Protein AF-0000000077100420 (afdb_homodimer)

InterPro domains:
  IPR000847 LysR, HTH, N-terminal domain [PF00126] (12-71)
  IPR000847 LysR, HTH, N-terminal domain [PR00039] (27-38)
  IPR000847 LysR, HTH, N-terminal domain [PR00039] (38-48)
  IPR000847 LysR, HTH, N-terminal domain [PR00039] (48-59)
  IPR000847 LysR, HTH, N-terminal domain [PS50931] (10-67)
  IPR005119 LysR, substrate-binding [PF03466] (98-300)
  IPR036388 Winged helix-like DNA-binding domain superfamily [G3DSA:1.10.10.10] (3-93)
  IPR036390 Winged helix DNA-binding domain superfamily [SSF46785] (9-92)
  IPR050950 HTH-type LysR transcriptional regulators [PTHR30419] (9-300)

Sequence (608 aa):
MDIMGKERSMNLKQLTYFVALAKNQNFTTAANELFICQSALSKTIKAMEEDLDVQLVDRTAKRFCLTPEGRMLYQEGRDALESINNQMEHLRDCINAENGEISVGIPPVISTIYFASIIQGFRKAYPGIRLVIAEEGANTVKEKVQSGEIDIGVVILPFASDDFHILPVFKSDNVLTVSTDHPFAGREKAAFRELRNEEFISLDKTFMLHSRTRELCHMSGFEPNIVMESSQWDFVAEMVSLNQGVAILPRPILSRFNSDKIKILTLTEPEFPWDIALIIRKDKYVSNPIRHFQTYVKEHGNIKMDIMGKERSMNLKQLTYFVALAKNQNFTTAANELFICQSALSKTIKAMEEDLDVQLVDRTAKRFCLTPEGRMLYQEGRDALESINNQMEHLRDCINAENGEISVGIPPVISTIYFASIIQGFRKAYPGIRLVIAEEGANTVKEKVQSGEIDIGVVILPFASDDFHILPVFKSDNVLTVSTDHPFAGREKAAFRELRNEEFISLDKTFMLHSRTRELCHMSGFEPNIVMESSQWDFVAEMVSLNQGVAILPRPILSRFNSDKIKILTLTEPEFPWDIALIIRKDKYVSNPIRHFQTYVKEHGNIK

Foldseek 3Di:
DPPPPPLLDCDLVLLQLLLLCVVVLDLCNSCVVVVHHSVVSVVSQVSNCVSVVHAQWDPVDPGTDGDPVNVVSNVVSLVVVQVVVQVVLVVCCVVDLQAEEAEEEEEPPCCVQFCPVLVVVLCVVRVRYHYHYDYAAQVVQVVCLLSVVHFKYKHWDPDDDPFKDKFWQEKFFKWKKAFCPDPCVVDAADELLNCQPWEEEEADPSHPVVVVNQVLNVVSPHGHHHPYYHNDVLVSNVCRLVRVTMYIDTPSSCVVRPDPGMHIHAYPPNTGMTIMIMIHGPPHNCHSVNVSSSVSSNVPRHPD/DPPPPPLLDCDLVLLQLLLLCVVVLDLCNSCVVVVHHSVVSVVSQVSNCVSVVHAQWDPVDPGTDGDPVNVVSNVVSLVVVQVVVQVVLVVVCVVDLQAEEAEEEEEPPCCVQFCPVLVVVLCVVRVRYHYHYDYAAQVVQVVCLLSVVHFKYKHWDPDDDPFKDKFWQEKFFKWKKAFCPDPCVVDAADELLNCQPWEEEEADPSHPVVVVNQVLNVVSPHGHHHPYYHNDVLVSNVCRLVRVTMYIDTPSSCVVRPDPGMHIHAYPPNGGMTIMIMIHGPPHNCHSVNVSSSVSSNVPRHPD

Solvent-accessible surface area (backbone atoms only — not comparable to full-atom values): 32428 Å² total; per-residue (Å²): 132,81,78,79,63,86,71,62,57,84,42,70,66,53,48,51,51,47,39,41,27,64,72,55,54,30,63,59,60,20,12,57,74,67,73,46,55,43,66,59,48,52,49,47,50,51,49,48,23,59,50,66,70,42,67,39,62,36,81,84,48,95,53,76,38,65,28,75,61,23,50,50,46,41,55,52,47,47,52,49,51,48,52,51,49,33,53,51,45,52,52,43,42,73,73,43,66,60,49,41,74,44,34,38,24,32,22,79,72,51,41,51,64,58,38,45,64,51,49,52,51,46,43,68,76,38,70,48,39,47,75,42,59,42,61,32,42,50,68,55,20,52,51,31,24,70,73,57,80,21,56,33,20,38,41,61,52,87,72,88,58,91,59,42,44,78,43,79,37,38,82,52,36,35,22,38,36,31,7,58,83,38,92,63,40,87,45,61,61,45,46,52,55,77,46,59,85,45,43,29,32,38,56,28,83,78,37,68,65,35,59,52,49,44,51,53,33,43,75,49,72,34,72,74,43,70,67,37,46,29,90,43,69,66,36,46,52,49,36,14,40,66,61,72,28,31,32,74,43,54,50,72,53,54,76,68,51,91,62,86,36,52,30,71,21,47,41,30,77,60,70,42,70,44,29,34,25,40,34,30,40,62,86,51,67,80,38,53,56,53,51,52,49,53,53,48,40,56,73,61,42,57,73,124,132,83,78,78,62,86,71,63,56,84,42,71,66,52,47,52,50,46,39,40,28,63,70,55,53,30,61,60,60,20,13,57,74,68,73,46,54,44,66,57,47,53,48,48,50,50,49,48,23,58,51,65,71,43,66,38,62,36,80,84,48,94,51,77,37,65,27,76,60,24,50,50,45,39,56,52,46,46,51,49,50,46,50,51,48,34,52,51,44,51,52,42,42,72,72,44,65,61,49,44,73,46,35,38,24,32,22,77,71,51,42,52,64,58,38,44,64,51,51,52,51,46,45,68,76,38,70,48,38,47,76,41,59,40,61,33,43,50,68,55,20,54,53,31,24,71,72,57,78,20,57,32,19,38,41,62,52,89,72,86,59,92,61,42,45,76,43,79,38,36,82,51,36,35,22,39,35,31,7,58,84,38,92,63,41,87,46,63,60,45,45,52,57,76,47,60,86,45,43,30,33,39,55,29,81,78,39,68,65,35,60,52,50,45,50,54,31,43,75,49,73,34,72,70,42,69,67,36,48,29,89,43,69,65,36,46,52,48,35,15,41,66,61,73,27,31,30,74,43,53,50,74,54,55,76,67,50,91,62,87,35,52,31,71,21,46,41,31,77,58,69,42,69,44,28,34,25,40,35,30,41,62,88,52,66,79,40,53,56,53,49,52,50,53,53,48,40,57,73,62,41,56,73,123

Secondary structure (DSSP, 8-state):
-----------HHHHHHHHHHHHHT-HHHHHHHHTS-HHHHHHHHHHHHHHHTS--B-TTSSS--B-HHHHHHHHHHHHHHHHHHHHHHHHHHHH-TT-EEEEEEE-TTHIIIIIHHHHHHHHHH-TTEEEEEEE--HHHHHHHHHHTS-SEEEEESP---TTEEEEEEE--BEEEEEETTSTTTT-SEEEGGGGTTPEEEEE-TTSHHHHHHHHHHHHTT---EEEEEES-HHHHHHHHHTTS-BEEEEGGGGGG---SSEEEEEEESS--B--EEEEEETTS---HHHHHHHHHHHHH----/-----------HHHHHHHHHHHHHT-HHHHHHHHTS-HHHHHHHHHHHHHHHTS--B-TTSSS--B-HHHHHHHHHHHHHHHHHHHHHHHHHHHH-TT-EEEEEEE-TTHIIIIIHHHHHHHHHH-TTEEEEEEE--HHHHHHHHHHTS-SEEEEESP---TTEEEEEEE--BEEEEEETTSTTTT-SEEEGGGGTTPEEEEE-TTSHHHHHHHHHHHHTT---EEEEEES-HHHHHHHHHTTS-BEEEEGGGGGG---SSEEEEEEESS--B--EEEEEETTS---HHHHHHHHHHHHH----

Radius of gyration: 27.66 Å; Cα contacts (8 Å, |Δi|>4): 1045; chains: 2; bounding box: 59×92×84 Å

Organism: Anaerostipes caccae (strain DSM 14662 / CCUG 47493 / JCM 13470 / NCIMB 13811 / L1-92) (NCBI:txid411490)

Nearest PDB structures (foldseek):
  4x6g-assembly1_D  TM=7.953E-01  e=3.272E-25  Pseudomonas aeruginosa PAO1
  6g1d-assembly1_C  TM=6.360E-01  e=4.929E-26  Corynebacterium glutamicum
  6g1d-assembly1_A  TM=6.279E-01  e=3.215E-26  Corynebacterium glutamicum
  6g4r-assembly1_E  TM=6.274E-01  e=9.648E-26  Corynebacterium glutamicum
  7d98-assembly1_Q  TM=5.688E-01  e=1.657E-22  Cupriavidus necator

pLDDT: mean 84.64, std 12.82, range [23.23, 98.62]

Structure (mmCIF, N/CA/C/O backbone):
data_AF-0000000077100420-model_v1
#
loop_
_entity.id
_entity.type
_entity.pdbx_description
1 polymer 'LysR substrate binding domain protein'
#
loop_
_atom_site.group_PDB
_atom_site.id
_atom_site.type_symbol
_atom_site.label_atom_id
_atom_site.label_alt_id
_atom_site.label_comp_id
_atom_site.label_asym_id
_atom_site.label_entity_id
_atom_site.label_seq_id
_atom_site.pdbx_PDB_ins_code
_atom_site.Cartn_x
_atom_site.Cartn_y
_atom_site.Cartn_z
_atom_site.occupancy
_atom_site.B_iso_or_equiv
_atom_site.auth_seq_id
_atom_site.auth_comp_id
_atom_site.auth_asym_id
_atom_site.auth_atom_id
_atom_site.pdbx_PDB_model_num
ATOM 1 N N . MET A 1 1 ? -25.781 58.469 -11.719 1 23.23 1 MET A N 1
ATOM 2 C CA . MET A 1 1 ? -25.75 57.344 -12.664 1 23.23 1 MET A CA 1
ATOM 3 C C . MET A 1 1 ? -24.719 56.312 -12.25 1 23.23 1 MET A C 1
ATOM 5 O O . MET A 1 1 ? -23.531 56.625 -12.141 1 23.23 1 MET A O 1
ATOM 9 N N . ASP A 1 2 ? -24.875 55.562 -11.172 1 26.27 2 ASP A N 1
ATOM 10 C CA . ASP A 1 2 ? -24.125 54.781 -10.211 1 26.27 2 ASP A CA 1
ATOM 11 C C . ASP A 1 2 ? -23.328 53.688 -10.906 1 26.27 2 ASP A C 1
ATOM 13 O O . ASP A 1 2 ? -23.922 52.812 -11.555 1 26.27 2 ASP A O 1
ATOM 17 N N . ILE A 1 3 ? -22.328 53.969 -11.781 1 26.61 3 ILE A N 1
ATOM 18 C CA . ILE A 1 3 ? -21.375 53.25 -12.609 1 26.61 3 ILE A CA 1
ATOM 19 C C . ILE A 1 3 ? -20.906 52 -11.875 1 26.61 3 ILE A C 1
ATOM 21 O O . ILE A 1 3 ? -19.891 52.031 -11.172 1 26.61 3 ILE A O 1
ATOM 25 N N . MET A 1 4 ? -21.578 51.469 -10.836 1 30.33 4 MET A N 1
ATOM 26 C CA . MET A 1 4 ? -21.406 50.125 -10.242 1 30.33 4 MET A CA 1
ATOM 27 C C . MET A 1 4 ? -21.25 49.062 -11.328 1 30.33 4 MET A C 1
ATOM 29 O O . MET A 1 4 ? -22.25 48.531 -11.836 1 30.33 4 MET A O 1
ATOM 33 N N . GLY A 1 5 ? -20.531 49.281 -12.477 1 32.91 5 GLY A N 1
ATOM 34 C CA . GLY A 1 5 ? -20.188 48.688 -13.75 1 32.91 5 GLY A CA 1
ATOM 35 C C . GLY A 1 5 ? -20.047 47.156 -13.656 1 32.91 5 GLY A C 1
ATOM 36 O O . GLY A 1 5 ? -19.625 46.625 -12.617 1 32.91 5 GLY A O 1
ATOM 37 N N . LYS A 1 6 ? -20.922 46.406 -14.188 1 37.91 6 LYS A N 1
ATOM 38 C CA . LYS A 1 6 ? -20.953 44.969 -14.312 1 37.91 6 LYS A CA 1
ATOM 39 C C . LYS A 1 6 ? -19.547 44.375 -14.438 1 37.91 6 LYS A C 1
ATOM 41 O O . LYS A 1 6 ? -19 44.344 -15.539 1 37.91 6 LYS A O 1
ATOM 46 N N . GLU A 1 7 ? -18.422 44.812 -13.852 1 39.31 7 GLU A N 1
ATOM 47 C CA . GLU A 1 7 ? -17.047 44.344 -13.766 1 39.31 7 GLU A CA 1
ATOM 48 C C . GLU A 1 7 ? -16.984 42.844 -13.812 1 39.31 7 GLU A C 1
ATOM 50 O O . GLU A 1 7 ? -17.547 42.156 -12.953 1 39.31 7 GLU A O 1
ATOM 55 N N . ARG A 1 8 ? -17.188 42.219 -14.953 1 45.84 8 ARG A N 1
ATOM 56 C CA . ARG A 1 8 ? -16.984 40.875 -15.469 1 45.84 8 ARG A CA 1
ATOM 57 C C . ARG A 1 8 ? -15.82 40.188 -14.758 1 45.84 8 ARG A C 1
ATOM 59 O O . ARG A 1 8 ? -14.695 40.156 -15.273 1 45.84 8 ARG A O 1
ATOM 66 N N . SER A 1 9 ? -15.547 40.562 -13.594 1 52.44 9 SER A N 1
ATOM 67 C CA . SER A 1 9 ? -14.383 40.125 -12.82 1 52.44 9 SER A CA 1
ATOM 68 C C . SER A 1 9 ? -14.57 38.719 -12.297 1 52.44 9 SER A C 1
ATOM 70 O O . SER A 1 9 ? -15.695 38.281 -12.023 1 52.44 9 SER A O 1
ATOM 72 N N . MET A 1 10 ? -13.562 38 -12.664 1 60.34 10 MET A N 1
ATOM 73 C CA . MET A 1 10 ? -13.422 36.688 -12.047 1 60.34 10 MET A CA 1
ATOM 74 C C . MET A 1 10 ? -13.633 36.781 -10.539 1 60.34 10 MET A C 1
ATOM 76 O O . MET A 1 10 ? -13.023 37.594 -9.867 1 60.34 10 MET A O 1
ATOM 80 N N . ASN A 1 11 ? -14.805 36.25 -10.172 1 66.19 11 ASN A N 1
ATOM 81 C CA . ASN A 1 11 ? -15 36.25 -8.727 1 66.19 11 ASN A CA 1
ATOM 82 C C . ASN A 1 11 ? -14.359 35.031 -8.086 1 66.19 11 ASN A C 1
ATOM 84 O O . ASN A 1 11 ? -13.805 34.156 -8.789 1 66.19 11 ASN A O 1
ATOM 88 N N . LEU A 1 12 ? -14.383 35.062 -6.758 1 72.88 12 LEU A N 1
ATOM 89 C CA . LEU A 1 12 ? -13.688 34.031 -5.988 1 72.88 12 LEU A CA 1
ATOM 90 C C . LEU A 1 12 ? -14.258 32.656 -6.293 1 72.88 12 LEU A C 1
ATOM 92 O O . LEU A 1 12 ? -13.516 31.672 -6.34 1 72.88 12 LEU A O 1
ATOM 96 N N . LYS A 1 13 ? -15.539 32.688 -6.484 1 75.69 13 LYS A N 1
ATOM 97 C CA . LYS A 1 13 ? -16.188 31.406 -6.805 1 75.69 13 LYS A CA 1
ATOM 98 C C . LYS A 1 13 ? -15.695 30.859 -8.133 1 75.69 13 LYS A C 1
ATOM 100 O O . LYS A 1 13 ? -15.375 29.672 -8.242 1 75.69 13 LYS A O 1
ATOM 105 N N . GLN A 1 14 ? -15.688 31.734 -9.047 1 77.56 14 GLN A N 1
ATOM 106 C CA . GLN A 1 14 ? -15.203 31.344 -10.367 1 77.56 14 GLN A CA 1
ATOM 107 C C . GLN A 1 14 ? -13.758 30.844 -10.297 1 77.56 14 GLN A C 1
ATOM 109 O O . GLN A 1 14 ? -13.422 29.812 -10.891 1 77.56 14 GLN A O 1
ATOM 114 N N . LEU A 1 15 ? -13 31.594 -9.602 1 79.69 15 LEU A N 1
ATOM 115 C CA . LEU A 1 15 ? -11.594 31.219 -9.461 1 79.69 15 LEU A CA 1
ATOM 116 C C . LEU A 1 15 ? -11.461 29.859 -8.773 1 79.69 15 LEU A C 1
ATOM 118 O O . LEU A 1 15 ? -10.664 29.016 -9.195 1 79.69 15 LEU A O 1
ATOM 122 N N . THR A 1 16 ? -12.203 29.703 -7.785 1 79.56 16 THR A N 1
ATOM 123 C CA . THR A 1 16 ? -12.195 28.438 -7.055 1 79.56 16 THR A CA 1
ATOM 124 C C . THR A 1 16 ? -12.594 27.281 -7.965 1 79.56 16 THR A C 1
ATOM 126 O O . THR A 1 16 ? -11.969 26.219 -7.945 1 79.56 16 THR A O 1
ATOM 129 N N . TYR A 1 17 ? -13.625 27.516 -8.719 1 82.38 17 TYR A N 1
ATOM 130 C CA . TYR A 1 17 ? -14.109 26.5 -9.633 1 82.38 17 TYR A CA 1
ATOM 131 C C . TYR A 1 17 ? -13.047 26.156 -10.672 1 82.38 17 TYR A C 1
ATOM 133 O O . TYR A 1 17 ? -12.82 24.969 -10.961 1 82.38 17 TYR A O 1
ATOM 141 N N . PHE A 1 18 ? -12.477 27.156 -11.188 1 87.38 18 PHE A N 1
ATOM 142 C CA . PHE A 1 18 ? -11.469 26.953 -12.227 1 87.38 18 PHE A CA 1
ATOM 143 C C . PHE A 1 18 ? -10.273 26.188 -11.664 1 87.38 18 PHE A C 1
ATOM 145 O O . PHE A 1 18 ? -9.773 25.266 -12.305 1 87.38 18 PHE A O 1
ATOM 152 N N . VAL A 1 19 ? -9.82 26.578 -10.531 1 85.69 19 VAL A N 1
ATOM 153 C CA . VAL A 1 19 ? -8.664 25.938 -9.922 1 85.69 19 VAL A CA 1
ATOM 154 C C . VAL A 1 19 ? -8.969 24.469 -9.648 1 85.69 19 VAL A C 1
ATOM 156 O O . VAL A 1 19 ? -8.133 23.594 -9.891 1 85.69 19 VAL A O 1
ATOM 159 N N . ALA A 1 20 ? -10.141 24.219 -9.188 1 84.25 20 ALA A N 1
ATOM 160 C CA . ALA A 1 20 ? -10.562 22.844 -8.953 1 84.25 20 ALA A CA 1
ATOM 161 C C . ALA A 1 20 ? -10.578 22.047 -10.25 1 84.25 20 ALA A C 1
ATOM 163 O O . ALA A 1 20 ? -10.141 20.891 -10.289 1 84.25 20 ALA A O 1
ATOM 164 N N . LEU A 1 21 ? -11.094 22.672 -11.281 1 87.88 21 LEU A N 1
ATOM 165 C CA . LEU A 1 21 ? -11.141 22.016 -12.586 1 87.88 21 LEU A CA 1
ATOM 166 C C . LEU A 1 21 ? -9.742 21.734 -13.109 1 87.88 21 LEU A C 1
ATOM 168 O O . LEU A 1 21 ? -9.469 20.641 -13.609 1 87.88 21 LEU A O 1
ATOM 172 N N . ALA A 1 22 ? -8.922 22.688 -13.047 1 86.69 22 ALA A N 1
ATOM 173 C CA . ALA A 1 22 ? -7.555 22.547 -13.539 1 86.69 22 ALA A CA 1
ATOM 174 C C . ALA A 1 22 ? -6.805 21.469 -12.781 1 86.69 22 ALA A C 1
ATOM 176 O O . ALA A 1 22 ? -6.039 20.703 -13.375 1 86.69 22 ALA A O 1
ATOM 177 N N . LYS A 1 23 ? -7.035 21.453 -11.555 1 81.88 23 LYS A N 1
ATOM 178 C CA . LYS A 1 23 ? -6.422 20.469 -10.672 1 81.88 23 LYS A CA 1
ATOM 179 C C . LYS A 1 23 ? -6.848 19.047 -11.055 1 81.88 23 LYS A C 1
ATOM 181 O O . LYS A 1 23 ? -6.008 18.156 -11.141 1 81.88 23 LYS A O 1
ATOM 186 N N . ASN A 1 24 ? -8.078 18.891 -11.211 1 81.31 24 ASN A N 1
ATOM 187 C CA . ASN A 1 24 ? -8.648 17.562 -11.43 1 81.31 24 ASN A CA 1
ATOM 188 C C . ASN A 1 24 ? -8.57 17.156 -12.898 1 81.31 24 ASN A C 1
ATOM 190 O O . ASN A 1 24 ? -8.664 15.977 -13.219 1 81.31 24 ASN A O 1
ATOM 194 N N . GLN A 1 25 ? -8.438 18.125 -13.742 1 85.88 25 GLN A N 1
ATOM 195 C CA . GLN A 1 25 ? -8.336 17.953 -15.188 1 85.88 25 GLN A CA 1
ATOM 196 C C . GLN A 1 25 ? -9.516 17.172 -15.742 1 85.88 25 GLN A C 1
ATOM 198 O O . GLN A 1 25 ? -9.375 16.422 -16.703 1 85.88 25 GLN A O 1
ATOM 203 N N . ASN A 1 26 ? -10.531 17.188 -15.016 1 86.19 26 ASN A N 1
ATOM 204 C CA . ASN A 1 26 ? -11.789 16.531 -15.359 1 86.19 26 ASN A CA 1
ATOM 205 C C . ASN A 1 26 ? -12.984 17.281 -14.781 1 86.19 26 ASN A C 1
ATOM 207 O O . ASN A 1 26 ? -13.062 17.484 -13.57 1 86.19 26 ASN A O 1
ATOM 211 N N . PHE A 1 27 ? -13.961 17.562 -15.688 1 86.38 27 PHE A N 1
ATOM 212 C CA . PHE A 1 27 ? -15.102 18.375 -15.273 1 86.38 27 PHE A CA 1
ATOM 213 C C . PHE A 1 27 ? -15.945 17.625 -14.242 1 86.38 27 PHE A C 1
ATOM 215 O O . PHE A 1 27 ? -16.406 18.219 -13.258 1 86.38 27 PHE A O 1
ATOM 222 N N . THR A 1 28 ? -16.031 16.359 -14.461 1 83.88 28 THR A N 1
ATOM 223 C CA . THR A 1 28 ? -16.891 15.578 -13.57 1 83.88 28 THR A CA 1
ATOM 224 C C . THR A 1 28 ? -16.25 15.453 -12.188 1 83.88 28 THR A C 1
ATOM 226 O O . THR A 1 28 ? -16.906 15.68 -11.172 1 83.88 28 THR A O 1
ATOM 229 N N . THR A 1 29 ? -15.023 15.172 -12.188 1 82.62 29 THR A N 1
ATOM 230 C CA . THR A 1 29 ? -14.32 15 -10.922 1 82.62 29 THR A CA 1
ATOM 231 C C . THR A 1 29 ? -14.227 16.312 -10.164 1 82.62 29 THR A C 1
ATOM 233 O O . THR A 1 29 ? -14.375 16.359 -8.938 1 82.62 29 THR A O 1
ATOM 236 N N . ALA A 1 30 ? -14.039 17.297 -10.914 1 84.62 30 ALA A N 1
ATOM 237 C CA . ALA A 1 30 ? -13.961 18.625 -10.297 1 84.62 30 ALA A CA 1
ATOM 238 C C . ALA A 1 30 ? -15.305 19.031 -9.703 1 84.62 30 ALA A C 1
ATOM 240 O O . ALA A 1 30 ? -15.359 19.562 -8.586 1 84.62 30 ALA A O 1
ATOM 241 N N . ALA A 1 31 ? -16.359 18.75 -10.383 1 84.38 31 ALA A N 1
ATOM 242 C CA . ALA A 1 31 ? -17.703 19.094 -9.906 1 84.38 31 ALA A CA 1
ATOM 243 C C . ALA A 1 31 ? -18.047 18.328 -8.633 1 84.38 31 ALA A C 1
ATOM 245 O O . ALA A 1 31 ? -18.609 18.891 -7.691 1 84.38 31 ALA A O 1
ATOM 246 N N . ASN A 1 32 ? -17.625 17.141 -8.617 1 74.44 32 ASN A N 1
ATOM 247 C CA . ASN A 1 32 ? -17.844 16.312 -7.438 1 74.44 32 ASN A CA 1
ATOM 248 C C . ASN A 1 32 ? -17.109 16.875 -6.223 1 74.44 32 ASN A C 1
ATOM 250 O O . ASN A 1 32 ? -17.656 16.922 -5.125 1 74.44 32 ASN A O 1
ATOM 254 N N . GLU A 1 33 ? -15.961 17.297 -6.512 1 74 33 GLU A N 1
ATOM 255 C CA . GLU A 1 33 ? -15.148 17.875 -5.441 1 74 33 GLU A CA 1
ATOM 256 C C . GLU A 1 33 ? -15.773 19.156 -4.906 1 74 33 GLU A C 1
ATOM 258 O O . GLU A 1 33 ? -15.688 19.438 -3.709 1 74 33 GLU A O 1
ATOM 263 N N . LEU A 1 34 ? -16.422 19.828 -5.762 1 74.31 34 LEU A N 1
ATOM 264 C CA . LEU A 1 34 ? -17 21.125 -5.422 1 74.31 34 LEU A CA 1
ATOM 265 C C . LEU A 1 34 ? -18.438 20.984 -4.941 1 74.31 34 LEU A C 1
ATOM 267 O O . LEU A 1 34 ? -19.062 21.953 -4.527 1 74.31 34 LEU A O 1
ATOM 271 N N . PHE A 1 35 ? -18.906 19.703 -5.004 1 75 35 PHE A N 1
ATOM 272 C CA . PHE A 1 35 ? -20.266 19.391 -4.59 1 75 35 PHE A CA 1
ATOM 273 C C . PHE A 1 35 ? -21.281 20.188 -5.402 1 75 35 PHE A C 1
ATOM 275 O O . PHE A 1 35 ? -22.219 20.766 -4.848 1 75 35 PHE A O 1
ATOM 282 N N . ILE A 1 36 ? -20.984 20.25 -6.738 1 76.44 36 ILE A N 1
ATOM 283 C CA . ILE A 1 36 ? -21.906 20.891 -7.676 1 76.44 36 ILE A CA 1
ATOM 284 C C . ILE A 1 36 ? -22.109 19.984 -8.891 1 76.44 36 ILE A C 1
ATOM 286 O O . ILE A 1 36 ? -21.438 18.953 -9.016 1 76.44 36 ILE A O 1
ATOM 290 N N . CYS A 1 37 ? -23.094 20.188 -9.617 1 81.62 37 CYS A N 1
ATOM 291 C CA . CYS A 1 37 ? -23.312 19.406 -10.828 1 81.62 37 CYS A CA 1
ATOM 292 C C . CYS A 1 37 ? -22.344 19.828 -11.93 1 81.62 37 CYS A C 1
ATOM 294 O O . CYS A 1 37 ? -21.922 21 -11.984 1 81.62 37 CYS A O 1
ATOM 296 N N . GLN A 1 38 ? -21.938 18.891 -12.711 1 87.81 38 GLN A N 1
ATOM 297 C CA . GLN A 1 38 ? -20.984 19.125 -13.789 1 87.81 38 GLN A CA 1
ATOM 298 C C . GLN A 1 38 ? -21.453 20.25 -14.711 1 87.81 38 GLN A C 1
ATOM 300 O O . GLN A 1 38 ? -20.641 21.047 -15.188 1 87.81 38 GLN A O 1
ATOM 305 N N . SER A 1 39 ? -22.719 20.312 -14.945 1 88.25 39 SER A N 1
ATOM 306 C CA . SER A 1 39 ? -23.25 21.359 -15.812 1 88.25 39 SER A CA 1
ATOM 307 C C . SER A 1 39 ? -23 22.75 -15.234 1 88.25 39 SER A C 1
ATOM 309 O O . SER A 1 39 ? -22.688 23.688 -15.969 1 88.25 39 SER A O 1
ATOM 311 N N . ALA A 1 40 ? -23.172 22.875 -13.992 1 84.19 40 ALA A N 1
ATOM 312 C CA . ALA A 1 40 ? -22.938 24.141 -13.32 1 84.19 40 ALA A CA 1
ATOM 313 C C . ALA A 1 40 ? -21.469 24.562 -13.422 1 84.19 40 ALA A C 1
ATOM 315 O O . ALA A 1 40 ? -21.172 25.734 -13.672 1 84.19 40 ALA A O 1
ATOM 316 N N . LEU A 1 41 ? -20.641 23.594 -13.211 1 89.75 41 LEU A N 1
ATOM 317 C CA . LEU A 1 41 ? -19.219 23.875 -13.328 1 89.75 41 LEU A CA 1
ATOM 318 C C . LEU A 1 41 ? -18.875 24.312 -14.75 1 89.75 41 LEU A C 1
ATOM 320 O O . LEU A 1 41 ? -18.156 25.312 -14.938 1 89.75 41 LEU A O 1
ATOM 324 N N . SER A 1 42 ? -19.344 23.578 -15.727 1 90.44 42 SER A N 1
ATOM 325 C CA . SER A 1 42 ? -19.062 23.891 -17.125 1 90.44 42 SER A CA 1
ATOM 326 C C . SER A 1 42 ? -19.547 25.297 -17.484 1 90.44 42 SER A C 1
ATOM 328 O O . SER A 1 42 ? -18.828 26.047 -18.141 1 90.44 42 SER A O 1
ATOM 330 N N . LYS A 1 43 ? -20.703 25.609 -17.047 1 88.06 43 LYS A N 1
ATOM 331 C CA . LYS A 1 43 ? -21.281 26.922 -17.312 1 88.06 43 LYS A CA 1
ATOM 332 C C . LYS A 1 43 ? -20.453 28.031 -16.688 1 88.06 43 LYS A C 1
ATOM 334 O O . LYS A 1 43 ? -20.25 29.078 -17.297 1 88.06 43 LYS A O 1
ATOM 339 N N . THR A 1 44 ? -20.109 27.75 -15.484 1 86.69 44 THR A N 1
ATOM 340 C CA . THR A 1 44 ? -19.328 28.75 -14.773 1 86.69 44 THR A CA 1
ATOM 341 C C . THR A 1 44 ? -18 29.016 -15.477 1 86.69 44 THR A C 1
ATOM 343 O O . THR A 1 44 ? -17.562 30.156 -15.609 1 86.69 44 THR A O 1
ATOM 346 N N . ILE A 1 45 ? -17.375 27.938 -15.922 1 90.06 45 ILE A N 1
ATOM 347 C CA . ILE A 1 45 ? -16.094 28.062 -16.609 1 90.06 45 ILE A CA 1
ATOM 348 C C . ILE A 1 45 ? -16.281 28.797 -17.922 1 90.06 45 ILE A C 1
ATOM 350 O O . ILE A 1 45 ? -15.461 29.656 -18.281 1 90.06 45 ILE A O 1
ATOM 354 N N . LYS A 1 46 ? -17.297 28.469 -18.609 1 88.44 46 LYS A N 1
ATOM 355 C CA . LYS A 1 46 ? -17.594 29.141 -19.875 1 88.44 46 LYS A CA 1
ATOM 356 C C . LYS A 1 46 ? -17.828 30.641 -19.641 1 88.44 46 LYS A C 1
ATOM 358 O O . LYS A 1 46 ? -17.359 31.469 -20.406 1 88.44 46 LYS A O 1
ATOM 363 N N . ALA A 1 47 ? -18.609 30.859 -18.656 1 85.19 47 ALA A N 1
ATOM 364 C CA . ALA A 1 47 ? -18.891 32.25 -18.312 1 85.19 47 ALA A CA 1
ATOM 365 C C . ALA A 1 47 ? -17.609 33 -17.969 1 85.19 47 ALA A C 1
ATOM 367 O O . ALA A 1 47 ? -17.438 34.156 -18.344 1 85.19 47 ALA A O 1
ATOM 368 N N . MET A 1 48 ? -16.781 32.344 -17.203 1 84.19 48 MET A N 1
ATOM 369 C CA . MET A 1 48 ? -15.492 32.906 -16.828 1 84.19 48 MET A CA 1
ATOM 370 C C . MET A 1 48 ? -14.648 33.219 -18.062 1 84.19 48 MET A C 1
ATOM 372 O O . MET A 1 48 ? -14.023 34.281 -18.156 1 84.19 48 MET A O 1
ATOM 376 N N . GLU A 1 49 ? -14.617 32.281 -18.984 1 87.38 49 GLU A N 1
ATOM 377 C CA . GLU A 1 49 ? -13.875 32.469 -20.234 1 87.38 49 GLU A CA 1
ATOM 378 C C . GLU A 1 49 ? -14.43 33.656 -21.031 1 87.38 49 GLU A C 1
ATOM 380 O O . GLU A 1 49 ? -13.672 34.438 -21.609 1 87.38 49 GLU A O 1
ATOM 385 N N . GLU A 1 50 ? -15.695 33.75 -21.078 1 81 50 GLU A N 1
ATOM 386 C CA . GLU A 1 50 ? -16.344 34.844 -21.781 1 81 50 GLU A CA 1
ATOM 387 C C . GLU A 1 50 ? -16.031 36.188 -21.125 1 81 50 GLU A C 1
ATOM 389 O O . GLU A 1 50 ? -15.727 37.156 -21.812 1 81 50 GLU A O 1
ATOM 394 N N . ASP A 1 51 ? -16.125 36.156 -19.844 1 74.94 51 ASP A N 1
ATOM 395 C CA . ASP A 1 51 ? -15.859 37.375 -19.094 1 74.94 51 ASP A CA 1
ATOM 396 C C . ASP A 1 51 ? -14.422 37.844 -19.312 1 74.94 51 ASP A C 1
ATOM 398 O O . ASP A 1 51 ? -14.172 39.062 -19.391 1 74.94 51 ASP A O 1
ATOM 402 N N . LEU A 1 52 ? -13.547 36.875 -19.359 1 77.56 52 LEU A N 1
ATOM 403 C CA . LEU A 1 52 ? -12.125 37.188 -19.484 1 77.56 52 LEU A CA 1
ATOM 404 C C . LEU A 1 52 ? -11.719 37.281 -20.953 1 77.56 52 LEU A C 1
ATOM 406 O O . LEU A 1 52 ? -10.617 37.719 -21.266 1 77.56 52 LEU A O 1
ATOM 410 N N . ASP A 1 53 ? -12.586 36.969 -21.797 1 80.25 53 ASP A N 1
ATOM 411 C CA . ASP A 1 53 ? -12.328 36.938 -23.234 1 80.25 53 ASP A CA 1
ATOM 412 C C . ASP A 1 53 ? -11.102 36.094 -23.562 1 80.25 53 ASP A C 1
ATOM 414 O O . ASP A 1 53 ? -10.219 36.531 -24.297 1 80.25 53 ASP A O 1
ATOM 418 N N . VAL A 1 54 ? -10.961 35.062 -22.828 1 82.81 54 VAL A N 1
ATOM 419 C CA . VAL A 1 54 ? -9.875 34.094 -23.031 1 82.81 54 VAL A CA 1
ATOM 420 C C . VAL A 1 54 ? -10.414 32.688 -22.906 1 82.81 54 VAL A C 1
ATOM 422 O O . VAL A 1 54 ? -11.391 32.438 -22.188 1 82.81 54 VAL A O 1
ATOM 425 N N . GLN A 1 55 ? -9.867 31.797 -23.656 1 87.81 55 GLN A N 1
ATOM 426 C CA . GLN A 1 55 ? -10.141 30.375 -23.469 1 87.81 55 GLN A CA 1
ATOM 427 C C . GLN A 1 55 ? -9.164 29.766 -22.469 1 87.81 55 GLN A C 1
ATOM 429 O O . GLN A 1 55 ? -7.953 29.969 -22.578 1 87.81 55 GLN A O 1
ATOM 434 N N . LEU A 1 56 ? -9.742 29.094 -21.531 1 89.19 56 LEU A N 1
ATOM 435 C CA . LEU A 1 56 ? -8.914 28.516 -20.484 1 89.19 56 LEU A CA 1
ATOM 436 C C . LEU A 1 56 ? -8.742 27.016 -20.688 1 89.19 56 LEU A C 1
ATOM 438 O O . LEU A 1 56 ? -7.727 26.453 -20.266 1 89.19 56 LEU A O 1
ATOM 442 N N . VAL A 1 57 ? -9.734 26.375 -21.234 1 90.44 57 VAL A N 1
ATOM 443 C CA . VAL A 1 57 ? -9.727 24.938 -21.484 1 90.44 57 VAL A CA 1
ATOM 444 C C . VAL A 1 57 ? -9.727 24.688 -22.984 1 90.44 57 VAL A C 1
ATOM 446 O O . VAL A 1 57 ? -10.508 25.297 -23.719 1 90.44 57 VAL A O 1
ATOM 449 N N . ASP A 1 58 ? -8.766 23.875 -23.344 1 85.12 58 ASP A N 1
ATOM 450 C CA . ASP A 1 58 ? -8.742 23.5 -24.75 1 85.12 58 ASP A CA 1
ATOM 451 C C . ASP A 1 58 ? -9.805 22.438 -25.062 1 85.12 58 ASP A C 1
ATOM 453 O O . ASP A 1 58 ? -9.578 21.25 -24.859 1 85.12 58 ASP A O 1
ATOM 457 N N . ARG A 1 59 ? -10.867 22.875 -25.531 1 76 59 ARG A N 1
ATOM 458 C CA . ARG A 1 59 ? -12.016 22 -25.766 1 76 59 ARG A CA 1
ATOM 459 C C . ARG A 1 59 ? -11.844 21.203 -27.047 1 76 59 ARG A C 1
ATOM 461 O O . ARG A 1 59 ? -12.672 20.344 -27.375 1 76 59 ARG A O 1
ATOM 468 N N . THR A 1 60 ? -10.812 21.547 -27.719 1 70.25 60 THR A N 1
ATOM 469 C CA . THR A 1 60 ? -10.57 20.875 -28.984 1 70.25 60 THR A CA 1
ATOM 470 C C . THR A 1 60 ? -9.742 19.609 -28.766 1 70.25 60 THR A C 1
ATOM 472 O O . THR A 1 60 ? -9.633 18.766 -29.672 1 70.25 60 THR A O 1
ATOM 475 N N . ALA A 1 61 ? -9.18 19.594 -27.641 1 64.56 61 ALA A N 1
ATOM 476 C CA . ALA A 1 61 ? -8.297 18.484 -27.328 1 64.56 61 ALA A CA 1
ATOM 477 C C . ALA A 1 61 ? -9.102 17.25 -26.938 1 64.56 61 ALA A C 1
ATOM 479 O O . ALA A 1 61 ? -10.195 17.359 -26.375 1 64.56 61 ALA A O 1
ATOM 480 N N . LYS A 1 62 ? -8.75 16.078 -27.266 1 64 62 LYS A N 1
ATOM 481 C CA . LYS A 1 62 ? -9.375 14.805 -26.922 1 64 62 LYS A CA 1
ATOM 482 C C . LYS A 1 62 ? -9.344 14.57 -25.406 1 64 62 LYS A C 1
ATOM 484 O O . LYS A 1 62 ? -10.281 14.008 -24.844 1 64 62 LYS A O 1
ATOM 489 N N . ARG A 1 63 ? -8.305 15.008 -24.875 1 70.88 63 ARG A N 1
ATOM 490 C CA . ARG A 1 63 ? -8.164 14.961 -23.422 1 70.88 63 ARG A CA 1
ATOM 491 C C . ARG A 1 63 ? -8.203 16.359 -22.828 1 70.88 63 ARG A C 1
ATOM 493 O O . ARG A 1 63 ? -7.941 17.344 -23.516 1 70.88 63 ARG A O 1
ATOM 500 N N . PHE A 1 64 ? -8.578 16.422 -21.625 1 82.25 64 PHE A N 1
ATOM 501 C CA . PHE A 1 64 ? -8.594 17.688 -20.922 1 82.25 64 PHE A CA 1
ATOM 502 C C . PHE A 1 64 ? -7.23 18.359 -20.969 1 82.25 64 PHE A C 1
ATOM 504 O O . PHE A 1 64 ? -6.215 17.75 -20.656 1 82.25 64 PHE A O 1
ATOM 511 N N . CYS A 1 65 ? -7.211 19.484 -21.594 1 84.25 65 CYS A N 1
ATOM 512 C CA . CYS A 1 65 ? -5.988 20.281 -21.594 1 84.25 65 CYS A CA 1
ATOM 513 C C . CYS A 1 65 ? -6.293 21.75 -21.344 1 84.25 65 CYS A C 1
ATOM 515 O O . CYS A 1 65 ? -7.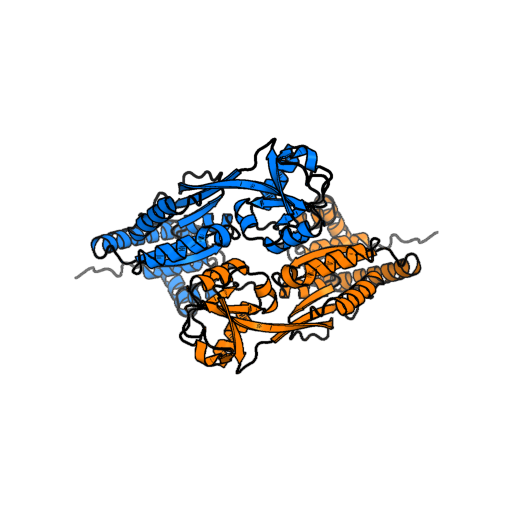281 22.281 -21.859 1 84.25 65 CYS A O 1
ATOM 517 N N . LEU A 1 66 ? -5.371 22.297 -20.578 1 86.5 66 LEU A N 1
ATOM 518 C CA . LEU A 1 66 ? -5.461 23.734 -20.375 1 86.5 66 LEU A CA 1
ATOM 519 C C . LEU A 1 66 ? -4.766 24.5 -21.5 1 86.5 66 LEU A C 1
ATOM 521 O O . LEU A 1 66 ? -3.768 24.031 -22.047 1 86.5 66 LEU A O 1
ATOM 525 N N . THR A 1 67 ? -5.273 25.656 -21.875 1 84.88 67 THR A N 1
ATOM 526 C CA . THR A 1 67 ? -4.555 26.594 -22.734 1 84.88 67 THR A CA 1
ATOM 527 C C . THR A 1 67 ? -3.387 27.219 -21.969 1 84.88 67 THR A C 1
ATOM 529 O O . THR A 1 67 ? -3.275 27.078 -20.75 1 84.88 67 THR A O 1
ATOM 532 N N . PRO A 1 68 ? -2.455 27.828 -22.672 1 80.56 68 PRO A N 1
ATOM 533 C CA . PRO A 1 68 ? -1.394 28.562 -21.984 1 80.56 68 PRO A CA 1
ATOM 534 C C . PRO A 1 68 ? -1.938 29.562 -20.969 1 80.56 68 PRO A C 1
ATOM 536 O O . PRO A 1 68 ? -1.393 29.688 -19.859 1 80.56 68 PRO A O 1
ATOM 539 N N . GLU A 1 69 ? -2.926 30.188 -21.391 1 83.06 69 GLU A N 1
ATOM 540 C CA . GLU A 1 69 ? -3.584 31.125 -20.484 1 83.06 69 GLU A CA 1
ATOM 541 C C . GLU A 1 69 ? -4.191 30.391 -19.281 1 83.06 69 GLU A C 1
ATOM 543 O O . GLU A 1 69 ? -4.16 30.891 -18.156 1 83.06 69 GLU A O 1
ATOM 548 N N . GLY A 1 70 ? -4.758 29.25 -19.562 1 86.69 70 GLY A N 1
ATOM 549 C CA . GLY A 1 70 ? -5.309 28.422 -18.5 1 86.69 70 GLY A CA 1
ATOM 550 C C . GLY A 1 70 ? -4.266 27.969 -17.5 1 86.69 70 GLY A C 1
ATOM 551 O O . GLY A 1 70 ? -4.512 28 -16.281 1 86.69 70 GLY A O 1
ATOM 552 N N . ARG A 1 71 ? -3.158 27.656 -17.953 1 82.31 71 ARG A N 1
ATOM 553 C CA . ARG A 1 71 ? -2.062 27.234 -17.078 1 82.31 71 ARG A CA 1
ATOM 554 C C . ARG A 1 71 ? -1.58 28.391 -16.203 1 82.31 71 ARG A C 1
ATOM 556 O O . ARG A 1 71 ? -1.316 28.203 -15.016 1 82.31 71 ARG A O 1
ATOM 563 N N . MET A 1 72 ? -1.473 29.5 -16.844 1 78.75 72 MET A N 1
ATOM 564 C CA . MET A 1 72 ? -1.057 30.672 -16.094 1 78.75 72 MET A CA 1
ATOM 565 C C . MET A 1 72 ? -2.064 31.016 -15.008 1 78.75 72 MET A C 1
ATOM 567 O O . MET A 1 72 ? -1.681 31.312 -13.867 1 78.75 72 MET A O 1
ATOM 571 N N . LEU A 1 73 ? -3.285 31 -15.367 1 81.06 73 LEU A N 1
ATOM 572 C CA . LEU A 1 73 ? -4.328 31.328 -14.398 1 81.06 73 LEU A CA 1
ATOM 573 C C . LEU A 1 73 ? -4.367 30.297 -13.281 1 81.06 73 LEU A C 1
ATOM 575 O O . LEU A 1 73 ? -4.629 30.641 -12.125 1 81.06 73 LEU A O 1
ATOM 579 N N . TYR A 1 74 ? -4.18 29.125 -13.672 1 85.94 74 TYR A N 1
ATOM 580 C CA . TYR A 1 74 ? -4.164 28.078 -12.648 1 85.94 74 TYR A CA 1
ATOM 581 C C . TYR A 1 74 ? -3.09 28.359 -11.609 1 85.94 74 TYR A C 1
ATOM 583 O O . TYR A 1 74 ? -3.354 28.312 -10.406 1 85.94 74 TYR A O 1
ATOM 591 N N . GLN A 1 75 ? -1.937 28.719 -12.062 1 76.44 75 GLN A N 1
ATOM 592 C CA . GLN A 1 75 ? -0.831 28.984 -11.148 1 76.44 75 GLN A CA 1
ATOM 593 C C . GLN A 1 75 ? -1.11 30.219 -10.289 1 76.44 75 GLN A C 1
ATOM 595 O O . GLN A 1 75 ? -1 30.172 -9.062 1 76.44 75 GLN A O 1
ATOM 600 N N . GLU A 1 76 ? -1.467 31.234 -10.953 1 74.44 76 GLU A N 1
ATOM 601 C CA . GLU A 1 76 ? -1.727 32.5 -10.25 1 74.44 76 GLU A CA 1
ATOM 602 C C . GLU A 1 76 ? -2.969 32.375 -9.367 1 74.44 76 GLU A C 1
ATOM 604 O O . GLU A 1 76 ? -3.021 32.969 -8.281 1 74.44 76 GLU A O 1
ATOM 609 N N . GLY A 1 77 ? -3.922 31.766 -9.945 1 78.38 77 GLY A N 1
ATOM 610 C CA . GLY A 1 77 ? -5.152 31.578 -9.195 1 78.38 77 GLY A CA 1
ATOM 611 C C . GLY A 1 77 ? -4.969 30.766 -7.926 1 78.38 77 GLY A C 1
ATOM 612 O O . GLY A 1 77 ? -5.527 31.109 -6.879 1 78.38 77 GLY A O 1
ATOM 613 N N . ARG A 1 78 ? -4.215 29.844 -8.078 1 78.5 78 ARG A N 1
ATOM 614 C CA . ARG A 1 78 ? -3.896 29.016 -6.914 1 78.5 78 ARG A CA 1
ATOM 615 C C . ARG A 1 78 ? -3.205 29.844 -5.836 1 78.5 78 ARG A C 1
ATOM 617 O O . ARG A 1 78 ? -3.57 29.766 -4.66 1 78.5 78 ARG A O 1
ATOM 624 N N . ASP A 1 79 ? -2.277 30.609 -6.27 1 73 79 ASP A N 1
ATOM 625 C CA . ASP A 1 79 ? -1.539 31.453 -5.336 1 73 79 ASP A CA 1
ATOM 626 C C . ASP A 1 79 ? -2.461 32.469 -4.672 1 73 79 ASP A C 1
ATOM 628 O O . ASP A 1 79 ? -2.344 32.75 -3.471 1 73 79 ASP A O 1
ATOM 632 N N . ALA A 1 80 ? -3.316 33 -5.465 1 73.94 80 ALA A N 1
ATOM 633 C CA . ALA A 1 80 ? -4.258 34 -4.945 1 73.94 80 ALA A CA 1
ATOM 634 C C . ALA A 1 80 ? -5.203 33.375 -3.926 1 73.94 80 ALA A C 1
ATOM 636 O O . ALA A 1 80 ? -5.441 33.938 -2.857 1 73.94 80 ALA A O 1
ATOM 637 N N . LEU A 1 81 ? -5.676 32.281 -4.266 1 75.19 81 LEU A N 1
ATOM 638 C CA . LEU A 1 81 ? -6.578 31.594 -3.348 1 75.19 81 LEU A CA 1
ATOM 639 C C . LEU A 1 81 ? -5.859 31.234 -2.055 1 75.19 81 LEU A C 1
ATOM 641 O O . LEU A 1 81 ? -6.438 31.328 -0.968 1 75.19 81 LEU A O 1
ATOM 645 N N . GLU A 1 82 ? -4.699 30.922 -2.184 1 74.81 82 GLU A N 1
ATOM 646 C CA . GLU A 1 82 ? -3.896 30.578 -1.011 1 74.81 82 GLU A CA 1
ATOM 647 C C . GLU A 1 82 ? -3.691 31.797 -0.116 1 74.81 82 GLU A C 1
ATOM 649 O O . GLU A 1 82 ? -3.744 31.688 1.111 1 74.81 82 GLU A O 1
ATOM 654 N N . SER A 1 83 ? -3.408 32.875 -0.809 1 72.81 83 SER A N 1
ATOM 655 C CA . SER A 1 83 ? -3.232 34.125 -0.053 1 72.81 83 SER A CA 1
ATOM 656 C C . SER A 1 83 ? -4.504 34.469 0.708 1 72.81 83 SER A C 1
ATOM 658 O O . SER A 1 83 ? -4.441 34.875 1.871 1 72.81 83 SER A O 1
ATOM 660 N N . ILE A 1 84 ? -5.547 34.344 0.03 1 68.38 84 ILE A N 1
ATOM 661 C CA . ILE A 1 84 ? -6.828 34.656 0.661 1 68.38 84 ILE A CA 1
ATOM 662 C C . ILE A 1 84 ? -7.055 33.688 1.83 1 68.38 84 ILE A C 1
ATOM 664 O O . ILE A 1 84 ? -7.457 34.094 2.918 1 68.38 84 ILE A O 1
ATOM 668 N N . ASN A 1 85 ? -6.832 32.5 1.602 1 68.31 85 ASN A N 1
ATOM 669 C CA . ASN A 1 85 ? -6.996 31.484 2.652 1 68.31 85 ASN A CA 1
ATOM 670 C C . ASN A 1 85 ? -6.102 31.781 3.852 1 68.31 85 ASN A C 1
ATOM 672 O O . ASN A 1 85 ? -6.527 31.656 5 1 68.31 85 ASN A O 1
ATOM 676 N N . ASN A 1 86 ? -4.961 32.219 3.562 1 72.38 86 ASN A N 1
ATOM 677 C CA . ASN A 1 86 ? -4.031 32.562 4.625 1 72.38 86 ASN A CA 1
ATOM 678 C C . ASN A 1 86 ? -4.574 33.719 5.48 1 72.38 86 ASN A C 1
ATOM 680 O O . ASN A 1 86 ? -4.465 33.688 6.707 1 72.38 86 ASN A O 1
ATOM 684 N N . GLN A 1 87 ? -5.066 34.656 4.801 1 67.19 87 GLN A N 1
ATOM 685 C CA . GLN A 1 87 ? -5.625 35.781 5.516 1 67.19 87 GLN A CA 1
ATOM 686 C C . GLN A 1 87 ? -6.824 35.375 6.367 1 67.19 87 GLN A C 1
ATOM 688 O O . GLN A 1 87 ? -6.988 35.844 7.488 1 67.19 87 GLN A O 1
ATOM 693 N N . MET A 1 88 ? -7.598 34.531 5.797 1 62.97 88 MET A N 1
ATOM 694 C CA . MET A 1 88 ? -8.75 34.062 6.543 1 62.97 88 MET A CA 1
ATOM 695 C C . MET A 1 88 ? -8.312 33.25 7.766 1 62.97 88 MET A C 1
ATOM 697 O O . MET A 1 88 ? -8.914 33.375 8.836 1 62.97 88 MET A O 1
ATOM 701 N N . GLU A 1 89 ? -7.395 32.469 7.637 1 67.75 89 GLU A N 1
ATOM 702 C CA . GLU A 1 89 ? -6.859 31.719 8.758 1 67.75 89 GLU A CA 1
ATOM 703 C C . GLU A 1 89 ? -6.309 32.625 9.844 1 67.75 89 GLU A C 1
ATOM 705 O O . GLU A 1 89 ? -6.496 32.375 11.039 1 67.75 89 GLU A O 1
ATOM 710 N N . HIS A 1 90 ? -5.68 33.656 9.477 1 69.12 90 HIS A N 1
ATOM 711 C CA . HIS A 1 90 ? -5.176 34.656 10.43 1 69.12 90 HIS A CA 1
ATOM 712 C C . HIS A 1 90 ? -6.312 35.281 11.227 1 69.12 90 HIS A C 1
ATOM 714 O O . HIS A 1 90 ? -6.215 35.438 12.445 1 69.12 90 HIS A O 1
ATOM 720 N N . LEU A 1 91 ? -7.25 35.562 10.484 1 60.94 91 LEU A N 1
ATOM 721 C CA . LEU A 1 91 ? -8.406 36.156 11.141 1 60.94 91 LEU A CA 1
ATOM 722 C C . LEU A 1 91 ? -9.031 35.188 12.141 1 60.94 91 LEU A C 1
ATOM 724 O O . LEU A 1 91 ? -9.398 35.562 13.25 1 60.94 91 LEU A O 1
ATOM 728 N N . ARG A 1 92 ? -9.195 34 11.766 1 65.31 92 ARG A N 1
ATOM 729 C CA . ARG A 1 92 ? -9.758 32.969 12.641 1 65.31 92 ARG A CA 1
ATOM 730 C C . ARG A 1 92 ? -8.906 32.781 13.891 1 65.31 92 ARG A C 1
ATOM 732 O O . ARG A 1 92 ? -9.438 32.625 14.992 1 65.31 92 ARG A O 1
ATOM 739 N N . ASP A 1 93 ? -7.645 32.781 13.688 1 71.69 93 ASP A N 1
ATOM 740 C CA . ASP A 1 93 ? -6.711 32.656 14.805 1 71.69 93 ASP A CA 1
ATOM 741 C C . ASP A 1 93 ? -6.926 33.75 15.836 1 71.69 93 ASP A C 1
ATOM 743 O O . ASP A 1 93 ? -6.777 33.531 17.031 1 71.69 93 ASP A O 1
ATOM 747 N N . CYS A 1 94 ? -7.184 34.812 15.344 1 65.19 94 CYS A N 1
ATOM 748 C CA . CYS A 1 94 ? -7.379 35.969 16.219 1 65.19 94 CYS A CA 1
ATOM 749 C C . CYS A 1 94 ? -8.672 35.844 17.016 1 65.19 94 CYS A C 1
ATOM 751 O O . CYS A 1 94 ? -8.75 36.312 18.156 1 65.19 94 CYS A O 1
ATOM 753 N N . ILE A 1 95 ? -9.617 35.125 16.438 1 59.44 95 ILE A N 1
ATOM 754 C CA . ILE A 1 95 ? -10.93 35.062 17.078 1 59.44 95 ILE A CA 1
ATOM 755 C C . ILE A 1 95 ? -10.977 33.844 18 1 59.44 95 ILE A C 1
ATOM 757 O O . ILE A 1 95 ? -11.477 33.938 19.125 1 59.44 95 ILE A O 1
ATOM 761 N N . ASN A 1 96 ? -10.68 32.625 17.516 1 62.5 96 ASN A N 1
ATOM 762 C CA . ASN A 1 96 ? -10.742 31.375 18.266 1 62.5 96 ASN A CA 1
ATOM 763 C C . ASN A 1 96 ? -9.477 30.547 18.094 1 62.5 96 ASN A C 1
ATOM 765 O O . ASN A 1 96 ? -9.258 29.938 17.047 1 62.5 96 ASN A O 1
ATOM 769 N N . ALA A 1 97 ? -8.711 30.578 19.172 1 62.41 97 ALA A N 1
ATOM 770 C CA . ALA A 1 97 ? -7.391 29.953 19.109 1 62.41 97 ALA A CA 1
ATOM 771 C C . ALA A 1 97 ? -7.484 28.438 19.266 1 62.41 97 ALA A C 1
ATOM 773 O O . ALA A 1 97 ? -6.559 27.719 18.891 1 62.41 97 ALA A O 1
ATOM 774 N N . GLU A 1 98 ? -8.633 28.078 19.547 1 70.56 98 GLU A N 1
ATOM 775 C CA . GLU A 1 98 ? -8.641 26.688 20.016 1 70.56 98 GLU A CA 1
ATOM 776 C C . GLU A 1 98 ? -9.305 25.766 19 1 70.56 98 GLU A C 1
ATOM 778 O O . GLU A 1 98 ? -9.258 24.547 19.156 1 70.56 98 GLU A O 1
ATOM 783 N N . ASN A 1 99 ? -9.812 26.406 18 1 74.31 99 ASN A N 1
ATOM 784 C CA . ASN A 1 99 ? -10.5 25.578 17.031 1 74.31 99 ASN A CA 1
ATOM 785 C C . ASN A 1 99 ? -9.852 25.672 15.648 1 74.31 99 ASN A C 1
ATOM 787 O O . ASN A 1 99 ? -9.102 26.625 15.383 1 74.31 99 ASN A O 1
ATOM 791 N N . GLY A 1 100 ? -9.891 24.703 14.914 1 82.81 100 GLY A N 1
ATOM 792 C CA . GLY A 1 100 ? -9.359 24.734 13.562 1 82.81 100 GLY A CA 1
ATOM 793 C C . GLY A 1 100 ? -9.25 23.359 12.938 1 82.81 100 GLY A C 1
ATOM 794 O O . GLY A 1 100 ? -9.781 22.375 13.477 1 82.81 100 GLY A O 1
ATOM 795 N N . GLU A 1 101 ? -8.75 23.422 11.703 1 86 101 GLU A N 1
ATOM 796 C CA . GLU A 1 101 ? -8.531 22.188 10.953 1 86 101 GLU A CA 1
ATOM 797 C C . GLU A 1 101 ? -7.133 22.141 10.344 1 86 101 GLU A C 1
ATOM 799 O O . GLU A 1 101 ? -6.633 23.172 9.867 1 86 101 GLU A O 1
ATOM 804 N N . ILE A 1 102 ? -6.539 21.031 10.516 1 89.75 102 ILE A N 1
ATOM 805 C CA . ILE A 1 102 ? -5.234 20.875 9.891 1 89.75 102 ILE A CA 1
ATOM 806 C C . ILE A 1 102 ? -5.184 19.547 9.148 1 89.75 102 ILE A C 1
ATOM 808 O O . ILE A 1 102 ? -5.719 18.531 9.617 1 89.75 102 ILE A O 1
ATOM 812 N N . SER A 1 103 ? -4.609 19.578 7.945 1 91.88 103 SER A N 1
ATOM 813 C CA . SER A 1 103 ? -4.383 18.375 7.148 1 91.88 103 SER A CA 1
ATOM 814 C C . SER A 1 103 ? -2.918 17.969 7.188 1 91.88 103 SER A C 1
ATOM 816 O O . SER A 1 103 ? -2.025 18.781 6.984 1 91.88 103 SER A O 1
ATOM 818 N N . VAL A 1 104 ? -2.721 16.656 7.5 1 92.94 104 VAL A N 1
ATOM 819 C CA . VAL A 1 104 ? -1.366 16.125 7.602 1 92.94 104 VAL A CA 1
ATOM 820 C C . VAL A 1 104 ? -1.198 14.961 6.641 1 92.94 104 VAL A C 1
ATOM 822 O O . VAL A 1 104 ? -1.996 14.016 6.656 1 92.94 104 VAL A O 1
ATOM 825 N N . GLY A 1 105 ? -0.186 15.039 5.77 1 92.81 105 GLY A N 1
ATOM 826 C CA . GLY A 1 105 ? 0.172 13.945 4.879 1 92.81 105 GLY A CA 1
ATOM 827 C C . GLY A 1 105 ? 1.297 13.078 5.422 1 92.81 105 GLY A C 1
ATOM 828 O O . GLY A 1 105 ? 2.385 13.578 5.715 1 92.81 105 GLY A O 1
ATOM 829 N N . ILE A 1 106 ? 1.011 11.781 5.523 1 90.75 106 ILE A N 1
ATOM 830 C CA . ILE A 1 106 ? 1.972 10.859 6.125 1 90.75 106 ILE A CA 1
ATOM 831 C C . ILE A 1 106 ? 2.215 9.68 5.188 1 90.75 106 ILE A C 1
ATOM 833 O O . ILE A 1 106 ? 1.271 9 4.773 1 90.75 106 ILE A O 1
ATOM 837 N N . PRO A 1 107 ? 3.498 9.453 4.855 1 88.38 107 PRO A N 1
ATOM 838 C CA . PRO A 1 107 ? 3.779 8.25 4.07 1 88.38 107 PRO A CA 1
ATOM 839 C C . PRO A 1 107 ? 3.512 6.961 4.848 1 88.38 107 PRO A C 1
ATOM 841 O O . PRO A 1 107 ? 3.588 6.953 6.078 1 88.38 107 PRO A O 1
ATOM 844 N N . PRO A 1 108 ? 3.275 5.883 3.982 1 83.06 108 PRO A N 1
ATOM 845 C CA . PRO A 1 108 ? 3.102 4.59 4.645 1 83.06 108 PRO A CA 1
ATOM 846 C C . PRO A 1 108 ? 4.332 4.164 5.441 1 83.06 108 PRO A C 1
ATOM 848 O O . PRO A 1 108 ? 5.453 4.566 5.117 1 83.06 108 PRO A O 1
ATOM 851 N N . VAL A 1 109 ? 4.246 3.297 6.48 1 81.19 109 VAL A N 1
ATOM 852 C CA . VAL A 1 109 ? 5.27 2.791 7.391 1 81.19 109 VAL A CA 1
ATOM 853 C C . VAL A 1 109 ? 5.488 3.791 8.523 1 81.19 109 VAL A C 1
ATOM 855 O O . VAL A 1 109 ? 5.609 3.402 9.688 1 81.19 109 VAL A O 1
ATOM 858 N N . ILE A 1 110 ? 5.562 5.18 8.109 1 84.69 110 ILE A N 1
ATOM 859 C CA . ILE A 1 110 ? 5.742 6.199 9.133 1 84.69 110 ILE A CA 1
ATOM 860 C C . ILE A 1 110 ? 4.48 6.301 9.992 1 84.69 110 ILE A C 1
ATOM 862 O O . ILE A 1 110 ? 4.559 6.539 11.195 1 84.69 110 ILE A O 1
ATOM 866 N N . SER A 1 111 ? 3.367 6.102 9.359 1 81.44 111 SER A N 1
ATOM 867 C CA . SER A 1 111 ? 2.082 6.238 10.031 1 81.44 111 SER A CA 1
ATOM 868 C C . SER A 1 111 ? 1.959 5.254 11.188 1 81.44 111 SER A C 1
ATOM 870 O O . SER A 1 111 ? 1.544 5.629 12.289 1 81.44 111 SER A O 1
ATOM 872 N N . THR A 1 112 ? 2.318 4.027 10.977 1 74.56 112 THR A N 1
ATOM 873 C CA . THR A 1 112 ? 2.145 2.963 11.961 1 74.56 112 THR A CA 1
ATOM 874 C C . THR A 1 112 ? 3.064 3.18 13.156 1 74.56 112 THR A C 1
ATOM 876 O O . THR A 1 112 ? 2.645 3.021 14.305 1 74.56 112 THR A O 1
ATOM 879 N N . ILE A 1 113 ? 4.23 3.549 12.969 1 70.94 113 ILE A N 1
ATOM 880 C CA . ILE A 1 113 ? 5.266 3.557 13.992 1 70.94 113 ILE A CA 1
ATOM 881 C C . ILE A 1 113 ? 5.156 4.832 14.828 1 70.94 113 ILE A C 1
ATOM 883 O O . ILE A 1 113 ? 5.219 4.789 16.062 1 70.94 113 ILE A O 1
ATOM 887 N N . TYR A 1 114 ? 4.977 5.879 14.125 1 72.88 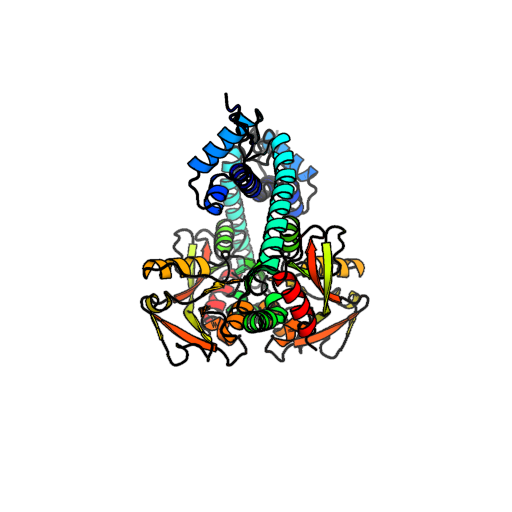114 TYR A N 1
ATOM 888 C CA . TYR A 1 114 ? 5.266 7.164 14.75 1 72.88 114 TYR A CA 1
ATOM 889 C C . TYR A 1 114 ? 3.986 7.969 14.953 1 72.88 114 TYR A C 1
ATOM 891 O O . TYR A 1 114 ? 3.76 8.523 16.031 1 72.88 114 TYR A O 1
ATOM 899 N N . PHE A 1 115 ? 3.062 7.73 14.18 1 81.25 115 PHE A N 1
ATOM 900 C CA . PHE A 1 115 ? 2.08 8.805 14.148 1 81.25 115 PHE A CA 1
ATOM 901 C C . PHE A 1 115 ? 0.781 8.367 14.82 1 81.25 115 PHE A C 1
ATOM 903 O O . PHE A 1 115 ? -0.029 9.203 15.219 1 81.25 115 PHE A O 1
ATOM 910 N N . ALA A 1 116 ? 0.679 7.098 15.047 1 83.12 116 ALA A N 1
ATOM 911 C CA . ALA A 1 116 ? -0.572 6.684 15.68 1 83.12 116 ALA A CA 1
ATOM 912 C C . ALA A 1 116 ? -0.712 7.297 17.062 1 83.12 116 ALA A C 1
ATOM 914 O O . ALA A 1 116 ? -1.716 7.945 17.375 1 83.12 116 ALA A O 1
ATOM 915 N N . SER A 1 117 ? 0.288 7.172 17.844 1 83.31 117 SER A N 1
ATOM 916 C CA . SER A 1 117 ? 0.256 7.695 19.203 1 83.31 117 SER A CA 1
ATOM 917 C C . SER A 1 117 ? 0.242 9.219 19.203 1 83.31 117 SER A C 1
ATOM 919 O O . SER A 1 117 ? -0.392 9.836 20.062 1 83.31 117 SER A O 1
ATOM 921 N N . ILE A 1 118 ? 0.945 9.797 18.297 1 87.81 118 ILE A N 1
ATOM 922 C CA . ILE A 1 118 ? 1.001 11.25 18.172 1 87.81 118 ILE A CA 1
ATOM 923 C C . ILE A 1 118 ? -0.387 11.789 17.844 1 87.81 118 ILE A C 1
ATOM 925 O O . ILE A 1 118 ? -0.83 12.781 18.438 1 87.81 118 ILE A O 1
ATOM 929 N N . ILE A 1 119 ? -1.032 11.141 16.938 1 88.25 119 ILE A N 1
ATOM 930 C CA . ILE A 1 119 ? -2.363 11.562 16.516 1 88.25 119 ILE A CA 1
ATOM 931 C C . ILE A 1 119 ? -3.334 11.469 17.688 1 88.25 119 ILE A C 1
ATOM 933 O O . ILE A 1 119 ? -4.062 12.422 17.969 1 88.25 119 ILE A O 1
ATOM 937 N N . GLN A 1 120 ? -3.305 10.359 18.344 1 86.56 120 GLN A N 1
ATOM 938 C CA . GLN A 1 120 ? -4.191 10.164 19.484 1 86.56 120 GLN A CA 1
ATOM 939 C C . GLN A 1 120 ? -3.941 11.219 20.562 1 86.56 120 GLN A C 1
ATOM 941 O O . GLN A 1 120 ? -4.883 11.828 21.078 1 86.56 120 GLN A O 1
ATOM 946 N N . GLY A 1 121 ? -2.725 11.383 20.922 1 88.5 121 GLY A N 1
ATOM 947 C CA . GLY A 1 121 ? -2.369 12.352 21.953 1 88.5 121 GLY A CA 1
ATOM 948 C C . GLY A 1 121 ? -2.736 13.773 21.578 1 88.5 121 GLY A C 1
ATOM 949 O O . GLY A 1 121 ? -3.221 14.539 22.422 1 88.5 121 GLY A O 1
ATOM 950 N N . PHE A 1 122 ? -2.541 14.164 20.375 1 91.69 122 PHE A N 1
ATOM 951 C CA . PHE A 1 122 ? -2.865 15.508 19.922 1 91.69 122 PHE A CA 1
ATOM 952 C C . PHE A 1 122 ? -4.367 15.758 19.969 1 91.69 122 PHE A C 1
ATOM 954 O O . PHE A 1 122 ? -4.812 16.812 20.422 1 91.69 122 PHE A O 1
ATOM 961 N N . ARG A 1 123 ? -5.086 14.75 19.469 1 89.81 123 ARG A N 1
ATOM 962 C CA . ARG A 1 123 ? -6.539 14.883 19.5 1 89.81 123 ARG A CA 1
ATOM 963 C C . ARG A 1 123 ? -7.055 15.039 20.922 1 89.81 123 ARG A C 1
ATOM 965 O O . ARG A 1 123 ? -8.031 15.75 21.156 1 89.81 123 ARG A O 1
ATOM 972 N N . LYS A 1 124 ? -6.453 14.383 21.828 1 89.31 124 LYS A N 1
ATOM 973 C CA . LYS A 1 124 ? -6.82 14.492 23.234 1 89.31 124 LYS A CA 1
ATOM 974 C C . LYS A 1 124 ? -6.434 15.859 23.797 1 89.31 124 LYS A C 1
ATOM 976 O O . LYS A 1 124 ? -7.203 16.469 24.547 1 89.31 124 LYS A O 1
ATOM 981 N N . ALA A 1 125 ? -5.293 16.375 23.469 1 90.5 125 ALA A N 1
ATOM 982 C CA . ALA A 1 125 ? -4.758 17.625 23.984 1 90.5 125 ALA A CA 1
ATOM 983 C C . ALA A 1 125 ? -5.477 18.828 23.359 1 90.5 125 ALA A C 1
ATOM 985 O O . ALA A 1 125 ? -5.645 19.859 24.016 1 90.5 125 ALA A O 1
ATOM 986 N N . TYR A 1 126 ? -5.871 18.688 22.109 1 91.31 126 TYR A N 1
ATOM 987 C CA . TYR A 1 126 ? -6.516 19.766 21.375 1 91.31 126 TYR A CA 1
ATOM 988 C C . TYR A 1 126 ? -7.805 19.297 20.719 1 91.31 126 TYR A C 1
ATOM 990 O O . TYR A 1 126 ? -7.918 19.297 19.484 1 91.31 126 TYR A O 1
ATOM 998 N N . PRO A 1 127 ? -8.82 19.062 21.453 1 89.5 127 PRO A N 1
ATOM 999 C CA . PRO A 1 127 ? -10.07 18.5 20.938 1 89.5 127 PRO A CA 1
ATOM 1000 C C . PRO A 1 127 ? -10.797 19.438 19.984 1 89.5 127 PRO A C 1
ATOM 1002 O O . PRO A 1 127 ? -11.648 19 19.219 1 89.5 127 PRO A O 1
ATOM 1005 N N . GLY A 1 128 ? -10.461 20.641 20.016 1 86.75 128 GLY A N 1
ATOM 1006 C CA . GLY A 1 128 ? -11.102 21.609 19.141 1 86.75 128 GLY A CA 1
ATOM 1007 C C . GLY A 1 128 ? -10.492 21.656 17.75 1 86.75 128 GLY A C 1
ATOM 1008 O O . GLY A 1 128 ? -11.055 22.281 16.844 1 86.75 128 GLY A O 1
ATOM 1009 N N . ILE A 1 129 ? -9.391 21.047 17.547 1 88.19 129 ILE A N 1
ATOM 1010 C CA . ILE A 1 129 ? -8.711 21.031 16.266 1 88.19 129 ILE A CA 1
ATOM 1011 C C . ILE A 1 129 ? -9.047 19.75 15.508 1 88.19 129 ILE A C 1
ATOM 1013 O O . ILE A 1 129 ? -8.789 18.641 16 1 88.19 129 ILE A O 1
ATOM 1017 N N . ARG A 1 130 ? -9.656 19.891 14.367 1 87.25 130 ARG A N 1
ATOM 1018 C CA . ARG A 1 130 ? -9.922 18.734 13.516 1 87.25 130 ARG A CA 1
ATOM 1019 C C . ARG A 1 130 ? -8.672 18.328 12.742 1 87.25 130 ARG A C 1
ATOM 1021 O O . ARG A 1 130 ? -8.172 19.109 11.922 1 87.25 130 ARG A O 1
ATOM 1028 N N . LEU A 1 131 ? -8.219 17.172 13.008 1 88.81 131 LEU A N 1
ATOM 1029 C CA . LEU A 1 131 ? -7.035 16.625 12.344 1 88.81 131 LEU A CA 1
ATOM 1030 C C . LEU A 1 131 ? -7.43 15.703 11.203 1 88.81 131 LEU A C 1
ATOM 1032 O O . LEU A 1 131 ? -8.062 14.664 11.422 1 88.81 131 LEU A O 1
ATOM 1036 N N . VAL A 1 132 ? -7.074 16.078 9.992 1 87.06 132 VAL A N 1
ATOM 1037 C CA . VAL A 1 132 ? -7.332 15.258 8.812 1 87.06 132 VAL A CA 1
ATOM 1038 C C . VAL A 1 132 ? -6.039 14.594 8.344 1 87.06 132 VAL A C 1
ATOM 1040 O O . VAL A 1 132 ? -5.082 15.281 7.98 1 87.06 132 VAL A O 1
ATOM 1043 N N . ILE A 1 133 ? -6.059 13.281 8.336 1 88.06 133 ILE A N 1
ATOM 1044 C CA . ILE A 1 133 ? -4.855 12.539 7.98 1 88.06 133 ILE A CA 1
ATOM 1045 C C . ILE A 1 133 ? -5.008 11.945 6.578 1 88.06 133 ILE A C 1
ATOM 1047 O O . ILE A 1 133 ? -6.023 11.32 6.27 1 88.06 133 ILE A O 1
ATOM 1051 N N . ALA A 1 134 ? -4.004 12.195 5.809 1 85.31 134 ALA A N 1
ATOM 1052 C CA . ALA A 1 134 ? -3.926 11.586 4.484 1 85.31 134 ALA A CA 1
ATOM 1053 C C . ALA A 1 134 ? -2.66 10.742 4.34 1 85.31 134 ALA A C 1
ATOM 1055 O O . ALA A 1 134 ? -1.549 11.25 4.516 1 85.31 134 ALA A O 1
ATOM 1056 N N . GLU A 1 135 ? -2.834 9.508 4.082 1 85.25 135 GLU A N 1
ATOM 1057 C CA . GLU A 1 135 ? -1.675 8.656 3.83 1 85.25 135 GLU A CA 1
ATOM 1058 C C . GLU A 1 135 ? -1.334 8.617 2.344 1 85.25 135 GLU A C 1
ATOM 1060 O O . GLU A 1 135 ? -2.156 8.203 1.522 1 85.25 135 GLU A O 1
ATOM 1065 N N . GLU A 1 136 ? -0.136 9.102 2.072 1 80.25 136 GLU A N 1
ATOM 1066 C CA . GLU A 1 136 ? 0.36 9.164 0.7 1 80.25 136 GLU A CA 1
ATOM 1067 C C . GLU A 1 136 ? 1.865 8.922 0.645 1 80.25 136 GLU A C 1
ATOM 1069 O O . GLU A 1 136 ? 2.557 9.047 1.657 1 80.25 136 GLU A O 1
ATOM 1074 N N . GLY A 1 137 ? 2.287 8.484 -0.535 1 80.44 137 GLY A N 1
ATOM 1075 C CA . GLY A 1 137 ? 3.729 8.391 -0.711 1 80.44 137 GLY A CA 1
ATOM 1076 C C . GLY A 1 137 ? 4.449 9.703 -0.487 1 80.44 137 GLY A C 1
ATOM 1077 O O . GLY A 1 137 ? 3.846 10.773 -0.59 1 80.44 137 GLY A O 1
ATOM 1078 N N . ALA A 1 138 ? 5.668 9.594 -0.251 1 78.06 138 ALA A N 1
ATOM 1079 C CA . ALA A 1 138 ? 6.469 10.758 0.115 1 78.06 138 ALA A CA 1
ATOM 1080 C C . ALA A 1 138 ? 6.41 11.828 -0.971 1 78.06 138 ALA A C 1
ATOM 1082 O O . ALA A 1 138 ? 6.289 13.016 -0.673 1 78.06 138 ALA A O 1
ATOM 1083 N N . ASN A 1 139 ? 6.531 11.43 -2.188 1 78.88 139 ASN A N 1
ATOM 1084 C CA . ASN A 1 139 ? 6.504 12.391 -3.291 1 78.88 139 ASN A CA 1
ATOM 1085 C C . ASN A 1 139 ? 5.141 13.07 -3.408 1 78.88 139 ASN A C 1
ATOM 1087 O O . ASN A 1 139 ? 5.062 14.266 -3.674 1 78.88 139 ASN A O 1
ATOM 1091 N N . THR A 1 140 ? 4.191 12.305 -3.223 1 83.62 140 THR A N 1
ATOM 1092 C CA . THR A 1 140 ? 2.836 12.844 -3.273 1 83.62 140 THR A CA 1
ATOM 1093 C C . THR A 1 140 ? 2.604 13.82 -2.125 1 83.62 140 THR A C 1
ATOM 1095 O O . THR A 1 140 ? 1.97 14.867 -2.307 1 83.62 140 THR A O 1
ATOM 1098 N N . VAL A 1 141 ? 3.133 13.469 -1.021 1 88.62 141 VAL A N 1
ATOM 1099 C CA . VAL A 1 141 ? 3.012 14.336 0.145 1 88.62 141 VAL A CA 1
ATOM 1100 C C . VAL A 1 141 ? 3.662 15.688 -0.148 1 88.62 141 VAL A C 1
ATOM 1102 O O . VAL A 1 141 ? 3.07 16.734 0.113 1 88.62 141 VAL A O 1
ATOM 1105 N N . LYS A 1 142 ? 4.828 15.664 -0.703 1 87.31 142 LYS A N 1
ATOM 1106 C CA . LYS A 1 142 ? 5.543 16.891 -1.051 1 87.31 142 LYS A CA 1
ATOM 1107 C C . LYS A 1 142 ? 4.715 17.75 -1.998 1 87.31 142 LYS A C 1
ATOM 1109 O O . LYS A 1 142 ? 4.566 18.953 -1.776 1 87.31 142 LYS A O 1
ATOM 1114 N N . GLU A 1 143 ? 4.184 17.156 -3.023 1 85.75 143 GLU A N 1
ATOM 1115 C CA . GLU A 1 143 ? 3.408 17.859 -4.035 1 85.75 143 GLU A CA 1
ATOM 1116 C C . GLU A 1 143 ? 2.15 18.484 -3.436 1 85.75 143 GLU A C 1
ATOM 1118 O O . GLU A 1 143 ? 1.792 19.609 -3.764 1 85.75 143 GLU A O 1
ATOM 1123 N N . LYS A 1 144 ? 1.57 17.781 -2.605 1 88.88 144 LYS A N 1
ATOM 1124 C CA . LYS A 1 144 ? 0.312 18.234 -2.025 1 88.88 144 LYS A CA 1
ATOM 1125 C C . LYS A 1 144 ? 0.551 19.359 -1.012 1 88.88 144 LYS A C 1
ATOM 1127 O O . LYS A 1 144 ? -0.295 20.234 -0.841 1 88.88 144 LYS A O 1
ATOM 1132 N N . VAL A 1 145 ? 1.643 19.312 -0.345 1 90.81 145 VAL A N 1
ATOM 1133 C CA . VAL A 1 145 ? 2.008 20.422 0.535 1 90.81 145 VAL A CA 1
ATOM 1134 C C . VAL A 1 145 ? 2.324 21.656 -0.297 1 90.81 145 VAL A C 1
ATOM 1136 O O . VAL A 1 145 ? 1.924 22.766 0.057 1 90.81 145 VAL A O 1
ATOM 1139 N N . GLN A 1 146 ? 3 21.406 -1.367 1 86.25 146 GLN A N 1
ATOM 1140 C CA . GLN A 1 146 ? 3.365 22.5 -2.258 1 86.25 146 GLN A CA 1
ATOM 1141 C C . GLN A 1 146 ? 2.125 23.172 -2.846 1 86.25 146 GLN A C 1
ATOM 1143 O O . GLN A 1 146 ? 2.074 24.391 -2.973 1 86.25 146 GLN A O 1
ATOM 1148 N N . SER A 1 147 ? 1.159 22.391 -3.191 1 80.12 147 SER A N 1
ATOM 1149 C CA . SER A 1 147 ? -0.06 22.906 -3.807 1 80.12 147 SER A CA 1
ATOM 1150 C C . SER A 1 147 ? -1.004 23.484 -2.758 1 80.12 147 SER A C 1
ATOM 1152 O O . SER A 1 147 ? -1.973 24.172 -3.098 1 80.12 147 SER A O 1
ATOM 1154 N N . GLY A 1 148 ? -0.763 23.125 -1.52 1 83.69 148 GLY A N 1
ATOM 1155 C CA . GLY A 1 148 ? -1.598 23.641 -0.446 1 83.69 148 GLY A CA 1
ATOM 1156 C C . GLY A 1 148 ? -2.734 22.703 -0.074 1 83.69 148 GLY A C 1
ATOM 1157 O O . GLY A 1 148 ? -3.52 23.016 0.829 1 83.69 148 GLY A O 1
ATOM 1158 N N . GLU A 1 149 ? -2.822 21.594 -0.692 1 82.56 149 GLU A N 1
ATOM 1159 C CA . GLU A 1 149 ? -3.855 20.609 -0.387 1 82.56 149 GLU A CA 1
ATOM 1160 C C . GLU A 1 149 ? -3.645 20 0.996 1 82.56 149 GLU A C 1
ATOM 1162 O O . GLU A 1 149 ? -4.605 19.578 1.65 1 82.56 149 GLU A O 1
ATOM 1167 N N . ILE A 1 150 ? -2.393 19.969 1.37 1 90.62 150 ILE A N 1
ATOM 1168 C CA . ILE A 1 150 ? -1.995 19.469 2.686 1 90.62 150 ILE A CA 1
ATOM 1169 C C . ILE A 1 150 ? -1.214 20.547 3.426 1 90.62 150 ILE A C 1
ATOM 1171 O O . ILE A 1 150 ? -0.374 21.234 2.834 1 90.62 150 ILE A O 1
ATOM 1175 N N . ASP A 1 151 ? -1.562 20.719 4.676 1 91.5 151 ASP A N 1
ATOM 1176 C CA . ASP A 1 151 ? -0.933 21.781 5.453 1 91.5 151 ASP A CA 1
ATOM 1177 C C . ASP A 1 151 ? 0.477 21.375 5.887 1 91.5 151 ASP A C 1
ATOM 1179 O O . ASP A 1 151 ? 1.403 22.188 5.82 1 91.5 151 ASP A O 1
ATOM 1183 N N . ILE A 1 152 ? 0.548 20.156 6.387 1 94.12 152 ILE A N 1
ATOM 1184 C CA . ILE A 1 152 ? 1.813 19.641 6.91 1 94.12 152 ILE A CA 1
ATOM 1185 C C . ILE A 1 152 ? 2.129 18.297 6.281 1 94.12 152 ILE A C 1
ATOM 1187 O O . ILE A 1 152 ? 1.267 17.406 6.227 1 94.12 152 ILE A O 1
ATOM 1191 N N . GLY A 1 153 ? 3.338 18.188 5.801 1 94.5 153 GLY A N 1
ATOM 1192 C CA . GLY A 1 153 ? 3.787 16.906 5.262 1 94.5 153 GLY A CA 1
ATOM 1193 C C . GLY A 1 153 ? 4.863 16.25 6.109 1 94.5 153 GLY A C 1
ATOM 1194 O O . GLY A 1 153 ? 5.688 16.938 6.715 1 94.5 153 GLY A O 1
ATOM 1195 N N . VAL A 1 154 ? 4.824 14.945 6.145 1 92.44 154 VAL A N 1
ATOM 1196 C CA . VAL A 1 154 ? 5.895 14.156 6.754 1 92.44 154 VAL A CA 1
ATOM 1197 C C . VAL A 1 154 ? 6.793 13.578 5.668 1 92.44 154 VAL A C 1
ATOM 1199 O O . VAL A 1 154 ? 6.305 12.984 4.703 1 92.44 154 VAL A O 1
ATOM 1202 N N . VAL A 1 155 ? 8.102 13.789 5.852 1 90.06 155 VAL A N 1
ATOM 1203 C CA . VAL A 1 155 ? 9.023 13.305 4.832 1 90.06 155 VAL A CA 1
ATOM 1204 C C . VAL A 1 155 ? 10.227 12.641 5.496 1 90.06 155 VAL A C 1
ATOM 1206 O O . VAL A 1 155 ? 10.445 12.797 6.699 1 90.06 155 VAL A O 1
ATOM 1209 N N . ILE A 1 156 ? 10.883 11.883 4.699 1 88.56 156 ILE A N 1
ATOM 1210 C CA . ILE A 1 156 ? 12.148 11.297 5.129 1 88.56 156 ILE A CA 1
ATOM 1211 C C . ILE A 1 156 ? 13.312 12.141 4.605 1 88.56 156 ILE A C 1
ATOM 1213 O O . ILE A 1 156 ? 13.32 12.539 3.438 1 88.56 156 ILE A O 1
ATOM 1217 N N . LEU A 1 157 ? 14.18 12.406 5.434 1 85.94 157 LEU A N 1
ATOM 1218 C CA . LEU A 1 157 ? 15.359 13.188 5.062 1 85.94 157 LEU A CA 1
ATOM 1219 C C . LEU A 1 157 ? 16.3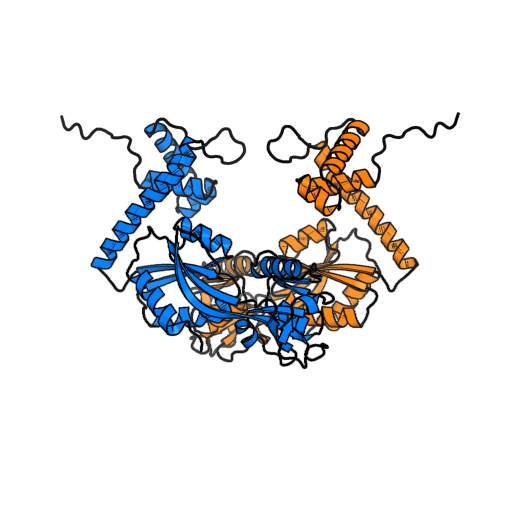91 12.32 4.355 1 85.94 157 LEU A C 1
ATOM 1221 O O . LEU A 1 157 ? 16.469 11.109 4.609 1 85.94 157 LEU A O 1
ATOM 1225 N N . PRO A 1 158 ? 17.141 12.859 3.35 1 81.81 158 PRO A N 1
ATOM 1226 C CA . PRO A 1 158 ? 17.297 14.281 3.027 1 81.81 158 PRO A CA 1
ATOM 1227 C C . PRO A 1 158 ? 16.172 14.805 2.117 1 81.81 158 PRO A C 1
ATOM 1229 O O . PRO A 1 158 ? 15.711 14.078 1.231 1 81.81 158 PRO A O 1
ATOM 1232 N N . PHE A 1 159 ? 15.758 15.781 2.436 1 80 159 PHE A N 1
ATOM 1233 C CA . PHE A 1 159 ? 14.766 16.562 1.701 1 80 159 PHE A CA 1
ATOM 1234 C C . PHE A 1 159 ? 15.195 18.016 1.579 1 80 159 PHE A C 1
ATOM 1236 O O . PHE A 1 159 ? 15.391 18.703 2.588 1 80 159 PHE A O 1
ATOM 1243 N N . ALA A 1 160 ? 15.602 18.328 0.333 1 76.38 160 ALA A N 1
ATOM 1244 C CA . ALA A 1 160 ? 16.062 19.719 0.18 1 76.38 160 ALA A CA 1
ATOM 1245 C C . ALA A 1 160 ? 15.164 20.484 -0.777 1 76.38 160 ALA A C 1
ATOM 1247 O O . ALA A 1 160 ? 14.898 20.047 -1.896 1 76.38 160 ALA A O 1
ATOM 1248 N N . SER A 1 161 ? 14.609 21.406 -0.264 1 80.81 161 SER A N 1
ATOM 1249 C CA . SER A 1 161 ? 13.828 22.344 -1.059 1 80.81 161 SER A CA 1
ATOM 1250 C C . SER A 1 161 ? 13.781 23.719 -0.402 1 80.81 161 SER A C 1
ATOM 1252 O O . SER A 1 161 ? 13.719 23.828 0.825 1 80.81 161 SER A O 1
ATOM 1254 N N . ASP A 1 162 ? 13.867 24.703 -1.243 1 81.88 162 ASP A N 1
ATOM 1255 C CA . ASP A 1 162 ? 13.805 26.078 -0.738 1 81.88 162 ASP A CA 1
ATOM 1256 C C . ASP A 1 162 ? 12.359 26.531 -0.546 1 81.88 162 ASP A C 1
ATOM 1258 O O . ASP A 1 162 ? 12.109 27.609 -0.024 1 81.88 162 ASP A O 1
ATOM 1262 N N . ASP A 1 163 ? 11.555 25.688 -0.846 1 88.5 163 ASP A N 1
ATOM 1263 C CA . ASP A 1 163 ? 10.156 26.094 -0.855 1 88.5 163 ASP A CA 1
ATOM 1264 C C . ASP A 1 163 ? 9.461 25.703 0.443 1 88.5 163 ASP A C 1
ATOM 1266 O O . ASP A 1 163 ? 8.328 26.125 0.697 1 88.5 163 ASP A O 1
ATOM 1270 N N . PHE A 1 164 ? 10.25 25 1.279 1 92.19 164 PHE A N 1
ATOM 1271 C CA . PHE A 1 164 ? 9.594 24.453 2.461 1 92.19 164 PHE A CA 1
ATOM 1272 C C . PHE A 1 164 ? 10.375 24.797 3.723 1 92.19 164 PHE A C 1
ATOM 1274 O O . PHE A 1 164 ? 11.602 24.922 3.686 1 92.19 164 PHE A O 1
ATOM 1281 N N . HIS A 1 165 ? 9.633 25.047 4.832 1 90.81 165 HIS A N 1
ATOM 1282 C CA . HIS A 1 165 ? 10.219 24.922 6.16 1 90.81 165 HIS A CA 1
ATOM 1283 C C . HIS A 1 165 ? 10.336 23.469 6.582 1 90.81 165 HIS A C 1
ATOM 1285 O O . HIS A 1 165 ? 9.359 22.719 6.52 1 90.81 165 HIS A O 1
ATOM 1291 N N . ILE A 1 166 ? 11.5 23.109 6.93 1 91.31 166 ILE A N 1
ATOM 1292 C CA . ILE A 1 166 ? 11.766 21.719 7.297 1 91.31 166 ILE A CA 1
ATOM 1293 C C . ILE A 1 166 ? 12.047 21.625 8.797 1 91.31 166 ILE A C 1
ATOM 1295 O O . ILE A 1 166 ? 12.93 22.312 9.312 1 91.31 166 ILE A O 1
ATOM 1299 N N . LEU A 1 167 ? 11.305 20.766 9.531 1 90.81 167 LEU A N 1
ATOM 1300 C CA . LEU A 1 167 ? 11.477 20.562 10.969 1 90.81 167 LEU A CA 1
ATOM 1301 C C . LEU A 1 167 ? 11.773 19.094 11.266 1 90.81 167 LEU A C 1
ATOM 1303 O O . LEU A 1 167 ? 10.859 18.266 11.289 1 90.81 167 LEU A O 1
ATOM 1307 N N . PRO A 1 168 ? 13.023 18.75 11.531 1 90 168 PRO A N 1
ATOM 1308 C CA . PRO A 1 168 ? 13.328 17.375 11.938 1 90 168 PRO A CA 1
ATOM 1309 C C . PRO A 1 168 ? 12.641 16.984 13.242 1 90 168 PRO A C 1
ATOM 1311 O O . PRO A 1 168 ? 12.641 17.75 14.203 1 90 168 PRO A O 1
ATOM 1314 N N . VAL A 1 169 ? 12.039 15.727 13.297 1 89.06 169 VAL A N 1
ATOM 1315 C CA . VAL A 1 169 ? 11.25 15.398 14.477 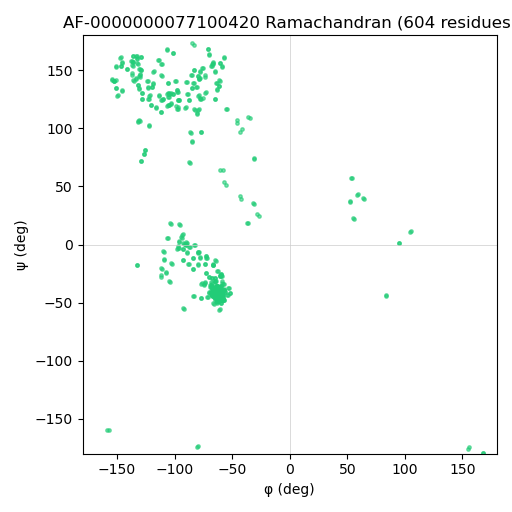1 89.06 169 VAL A CA 1
ATOM 1316 C C . VAL A 1 169 ? 11.641 14.008 14.984 1 89.06 169 VAL A C 1
ATOM 1318 O O . VAL A 1 169 ? 11.328 13.648 16.125 1 89.06 169 VAL A O 1
ATOM 1321 N N . PHE A 1 170 ? 12.266 13.219 14.211 1 87.5 170 PHE A N 1
ATOM 1322 C CA . PHE A 1 170 ? 12.602 11.852 14.609 1 87.5 170 PHE A CA 1
ATOM 1323 C C . PHE A 1 170 ? 13.875 11.383 13.922 1 87.5 170 PHE A C 1
ATOM 1325 O O . PHE A 1 170 ? 14.078 11.656 12.734 1 87.5 170 PHE A O 1
ATOM 1332 N N . LYS A 1 171 ? 14.773 10.758 14.688 1 89.69 171 LYS A N 1
ATOM 1333 C CA . LYS A 1 171 ? 16.016 10.227 14.156 1 89.69 171 LYS A CA 1
ATOM 1334 C C . LYS A 1 171 ? 16.125 8.727 14.414 1 89.69 171 LYS A C 1
ATOM 1336 O O . LYS A 1 171 ? 15.914 8.266 15.531 1 89.69 171 LYS A O 1
ATOM 1341 N N . SER A 1 172 ? 16.406 8.008 13.375 1 92.62 172 SER A N 1
ATOM 1342 C CA . SER A 1 172 ? 16.672 6.574 13.445 1 92.62 172 SER A CA 1
ATOM 1343 C C . SER A 1 172 ? 17.469 6.102 12.234 1 92.62 172 SER A C 1
ATOM 1345 O O . SER A 1 172 ? 18.219 6.875 11.641 1 92.62 172 SER A O 1
ATOM 1347 N N . ASP A 1 173 ? 17.406 4.816 11.992 1 95.69 173 ASP A N 1
ATOM 1348 C CA . ASP A 1 173 ? 18.156 4.289 10.859 1 95.69 173 ASP A CA 1
ATOM 1349 C C . ASP A 1 173 ? 17.422 3.117 10.211 1 95.69 173 ASP A C 1
ATOM 1351 O O . ASP A 1 173 ? 16.516 2.531 10.812 1 95.69 173 ASP A O 1
ATOM 1355 N N . ASN A 1 174 ? 17.734 2.98 8.914 1 96.75 174 ASN A N 1
ATOM 1356 C CA . ASN A 1 174 ? 17.391 1.725 8.25 1 96.75 174 ASN A CA 1
ATOM 1357 C C . ASN A 1 174 ? 18.391 0.622 8.594 1 96.75 174 ASN A C 1
ATOM 1359 O O . ASN A 1 174 ? 19.594 0.874 8.688 1 96.75 174 ASN A O 1
ATOM 1363 N N . VAL A 1 175 ? 17.891 -0.578 8.742 1 98.31 175 VAL A N 1
ATOM 1364 C CA . VAL A 1 175 ? 18.734 -1.673 9.219 1 98.31 175 VAL A CA 1
ATOM 1365 C C . VAL A 1 175 ? 18.547 -2.893 8.32 1 98.31 175 VAL A C 1
ATOM 1367 O O . VAL A 1 175 ? 17.531 -3.016 7.629 1 98.31 175 VAL A O 1
ATOM 1370 N N . LEU A 1 176 ? 19.516 -3.689 8.312 1 98.62 176 LEU A N 1
ATOM 1371 C CA . LEU A 1 176 ? 19.406 -5 7.68 1 98.62 176 LEU A CA 1
ATOM 1372 C C . LEU A 1 176 ? 18.672 -5.984 8.586 1 98.62 176 LEU A C 1
ATOM 1374 O O . LEU A 1 176 ? 19 -6.102 9.766 1 98.62 176 LEU A O 1
ATOM 1378 N N . THR A 1 177 ? 17.688 -6.613 8.055 1 98.31 177 THR A N 1
ATOM 1379 C CA . THR A 1 177 ? 16.938 -7.645 8.766 1 98.31 177 THR A CA 1
ATOM 1380 C C . THR A 1 177 ? 17.188 -9.016 8.148 1 98.31 177 THR A C 1
ATOM 1382 O O . THR A 1 177 ? 17.031 -9.203 6.941 1 98.31 177 THR A O 1
ATOM 1385 N N . VAL A 1 178 ? 17.641 -9.953 8.984 1 98.38 178 VAL A N 1
ATOM 1386 C CA . VAL A 1 178 ? 17.922 -11.312 8.523 1 98.38 178 VAL A CA 1
ATOM 1387 C C . VAL A 1 178 ? 17.219 -12.312 9.438 1 98.38 178 VAL A C 1
ATOM 1389 O O . VAL A 1 178 ? 16.797 -11.961 10.539 1 98.38 178 VAL A O 1
ATOM 1392 N N . SER A 1 179 ? 17.062 -13.547 8.922 1 97.44 179 SER A N 1
ATOM 1393 C CA . SER A 1 179 ? 16.547 -14.633 9.75 1 97.44 179 SER A CA 1
ATOM 1394 C C . SER A 1 179 ? 17.562 -15.016 10.828 1 97.44 179 SER A C 1
ATOM 1396 O O . SER A 1 179 ? 18.766 -14.859 10.641 1 97.44 179 SER A O 1
ATOM 1398 N N . THR A 1 180 ? 17.047 -15.555 11.945 1 97.25 180 THR A N 1
ATOM 1399 C CA . THR A 1 180 ? 17.938 -16.062 12.984 1 97.25 180 THR A CA 1
ATOM 1400 C C . THR A 1 180 ? 18.75 -17.25 12.477 1 97.25 180 THR A C 1
ATOM 1402 O O . THR A 1 180 ? 19.75 -17.625 13.078 1 97.25 180 THR A O 1
ATOM 1405 N N . ASP A 1 181 ? 18.344 -17.797 11.32 1 96.31 181 ASP A N 1
ATOM 1406 C CA . ASP A 1 181 ? 19.062 -18.922 10.711 1 96.31 181 ASP A CA 1
ATOM 1407 C C . ASP A 1 181 ? 20.031 -18.438 9.641 1 96.31 181 ASP A C 1
ATOM 1409 O O . ASP A 1 181 ? 20.75 -19.234 9.047 1 96.31 181 ASP A O 1
ATOM 1413 N N . HIS A 1 182 ? 20.078 -17.188 9.398 1 96.94 182 HIS A N 1
ATOM 1414 C CA . HIS A 1 182 ? 20.953 -16.609 8.383 1 96.94 182 HIS A CA 1
ATOM 1415 C C . HIS A 1 182 ? 22.391 -16.562 8.859 1 96.94 182 HIS A C 1
ATOM 1417 O O . HIS A 1 182 ? 22.656 -16.375 10.047 1 96.94 182 HIS A O 1
ATOM 1423 N N . PRO A 1 183 ? 23.344 -16.609 7.965 1 97 183 PRO A N 1
ATOM 1424 C CA . PRO A 1 183 ? 24.766 -16.594 8.328 1 97 183 PRO A CA 1
ATOM 1425 C C . PRO A 1 183 ? 25.156 -15.32 9.086 1 97 183 PRO A C 1
ATOM 1427 O O . PRO A 1 183 ? 26.094 -15.336 9.883 1 97 183 PRO A O 1
ATOM 1430 N N . PHE A 1 184 ? 24.453 -14.258 8.883 1 97.44 184 PHE A N 1
ATOM 1431 C CA . PHE A 1 184 ? 24.797 -12.984 9.508 1 97.44 184 PHE A CA 1
ATOM 1432 C C . PHE A 1 184 ? 24.156 -12.867 10.883 1 97.44 184 PHE A C 1
ATOM 1434 O O . PHE A 1 184 ? 24.375 -11.891 11.602 1 97.44 184 PHE A O 1
ATOM 1441 N N . ALA A 1 185 ? 23.359 -13.828 11.352 1 96.62 185 ALA A N 1
ATOM 1442 C CA . ALA A 1 185 ? 22.516 -13.719 12.539 1 96.62 185 ALA A CA 1
ATOM 1443 C C . ALA A 1 185 ? 23.359 -13.492 13.789 1 96.62 185 ALA A C 1
ATOM 1445 O O . ALA A 1 185 ? 22.891 -12.922 14.773 1 96.62 185 ALA A O 1
ATOM 1446 N N . GLY A 1 186 ? 24.531 -13.844 13.75 1 95.81 186 GLY A N 1
ATOM 1447 C CA . GLY A 1 186 ? 25.391 -13.68 14.906 1 95.81 186 GLY A CA 1
ATOM 1448 C C . GLY A 1 186 ? 26.109 -12.344 14.938 1 95.81 186 GLY A C 1
ATOM 1449 O O . GLY A 1 186 ? 26.828 -12.039 15.891 1 95.81 186 GLY A O 1
ATOM 1450 N N . ARG A 1 187 ? 25.844 -11.523 14 1 96.81 187 ARG A N 1
ATOM 1451 C CA . ARG A 1 187 ? 26.531 -10.234 13.875 1 96.81 187 ARG A CA 1
ATOM 1452 C C . ARG A 1 187 ? 25.656 -9.102 14.391 1 96.81 187 ARG A C 1
ATOM 1454 O O . ARG A 1 187 ? 24.438 -9.273 14.57 1 96.81 187 ARG A O 1
ATOM 1461 N N . GLU A 1 188 ? 26.328 -7.957 14.609 1 97.31 188 GLU A N 1
ATOM 1462 C CA . GLU A 1 188 ? 25.594 -6.754 15.008 1 97.31 188 GLU A CA 1
ATOM 1463 C C . GLU A 1 188 ? 25.531 -5.742 13.867 1 97.31 188 GLU A C 1
ATOM 1465 O O . GLU A 1 188 ? 24.656 -4.883 13.844 1 97.31 188 GLU A O 1
ATOM 1470 N N . LYS A 1 189 ? 26.531 -5.887 12.984 1 98.25 189 LYS A N 1
ATOM 1471 C CA . LYS A 1 189 ? 26.641 -4.934 11.883 1 98.25 189 LYS A CA 1
ATOM 1472 C C . LYS A 1 189 ? 26.938 -5.648 10.57 1 98.25 189 LYS A C 1
ATOM 1474 O O . LYS A 1 189 ? 27.391 -6.797 10.562 1 98.25 189 LYS A O 1
ATOM 1479 N N . ALA A 1 190 ? 26.625 -5.043 9.469 1 98.06 190 ALA A N 1
ATOM 1480 C CA . ALA A 1 190 ? 26.969 -5.516 8.125 1 98.06 190 ALA A CA 1
ATOM 1481 C C . ALA A 1 190 ? 27.25 -4.344 7.188 1 98.06 190 ALA A C 1
ATOM 1483 O O . ALA A 1 190 ? 26.516 -3.355 7.18 1 98.06 190 ALA A O 1
ATOM 1484 N N . ALA A 1 191 ? 28.344 -4.434 6.449 1 97.81 191 ALA A N 1
ATOM 1485 C CA . ALA A 1 191 ? 28.609 -3.461 5.395 1 97.81 191 ALA A CA 1
ATOM 1486 C C . ALA A 1 191 ? 27.781 -3.756 4.148 1 97.81 191 ALA A C 1
ATOM 1488 O O . ALA A 1 191 ? 27.516 -4.918 3.834 1 97.81 191 ALA A O 1
ATOM 1489 N N . PHE A 1 192 ? 27.406 -2.725 3.398 1 97.19 192 PHE A N 1
ATOM 1490 C CA . PHE A 1 192 ? 26.594 -2.895 2.201 1 97.19 192 PHE A CA 1
ATOM 1491 C C . PHE A 1 192 ? 27.266 -3.857 1.226 1 97.19 192 PHE A C 1
ATOM 1493 O O . PHE A 1 192 ? 26.594 -4.703 0.627 1 97.19 192 PHE A O 1
ATOM 1500 N N . ARG A 1 193 ? 28.578 -3.752 1.065 1 96.75 193 ARG A N 1
ATOM 1501 C CA . ARG A 1 193 ? 29.297 -4.559 0.083 1 96.75 193 ARG A CA 1
ATOM 1502 C C . ARG A 1 193 ? 29.141 -6.047 0.379 1 96.75 193 ARG A C 1
ATOM 1504 O O . ARG A 1 193 ? 29.203 -6.875 -0.531 1 96.75 193 ARG A O 1
ATOM 1511 N N . GLU A 1 194 ? 28.922 -6.379 1.646 1 97.56 194 GLU A N 1
ATOM 1512 C CA . GLU A 1 194 ? 28.797 -7.773 2.062 1 97.56 194 GLU A CA 1
ATOM 1513 C C . GLU A 1 194 ? 27.469 -8.375 1.609 1 97.56 194 GLU A C 1
ATOM 1515 O O . GLU A 1 194 ? 27.297 -9.594 1.668 1 97.56 194 GLU A O 1
ATOM 1520 N N . LEU A 1 195 ? 26.594 -7.5 1.112 1 97.88 195 LEU A N 1
ATOM 1521 C CA . LEU A 1 195 ? 25.25 -7.949 0.764 1 97.88 195 LEU A CA 1
ATOM 1522 C C . LEU A 1 195 ? 25.172 -8.328 -0.711 1 97.88 195 LEU A C 1
ATOM 1524 O O . LEU A 1 195 ? 24.094 -8.68 -1.207 1 97.88 195 LEU A O 1
ATOM 1528 N N . ARG A 1 196 ? 26.219 -8.328 -1.415 1 96.81 196 ARG A N 1
ATOM 1529 C CA . ARG A 1 196 ? 26.297 -8.453 -2.867 1 96.81 196 ARG A CA 1
ATOM 1530 C C . ARG A 1 196 ? 25.656 -9.766 -3.33 1 96.81 196 ARG A C 1
ATOM 1532 O O . ARG A 1 196 ? 25.047 -9.82 -4.398 1 96.81 196 ARG A O 1
ATOM 1539 N N . ASN A 1 197 ? 25.734 -10.805 -2.566 1 96.31 197 ASN A N 1
ATOM 1540 C CA . ASN A 1 197 ? 25.266 -12.117 -2.998 1 96.31 197 ASN A CA 1
ATOM 1541 C C . ASN A 1 197 ? 23.953 -12.5 -2.312 1 96.31 197 ASN A C 1
ATOM 1543 O O . ASN A 1 197 ? 23.5 -13.641 -2.434 1 96.31 197 ASN A O 1
ATOM 1547 N N . GLU A 1 198 ? 23.406 -11.555 -1.559 1 96.94 198 GLU A N 1
ATOM 1548 C CA . GLU A 1 198 ? 22.172 -11.836 -0.828 1 96.94 198 GLU A CA 1
ATOM 1549 C C . GLU A 1 198 ? 20.953 -11.648 -1.72 1 96.94 198 GLU A C 1
ATOM 1551 O O . GLU A 1 198 ? 20.984 -10.875 -2.68 1 96.94 198 GLU A O 1
ATOM 1556 N N . GLU A 1 199 ? 19.891 -12.398 -1.441 1 95.69 199 GLU A N 1
ATOM 1557 C CA . GLU A 1 199 ? 18.578 -12.18 -2.029 1 95.69 199 GLU A CA 1
ATOM 1558 C C . GLU A 1 199 ? 17.766 -11.18 -1.214 1 95.69 199 GLU A C 1
ATOM 1560 O O . GLU A 1 199 ? 17.547 -11.367 -0.015 1 95.69 199 GLU A O 1
ATOM 1565 N N . PHE A 1 200 ? 17.328 -10.141 -1.919 1 97.06 200 PHE A N 1
ATOM 1566 C CA . PHE A 1 200 ? 16.641 -9.055 -1.225 1 97.06 200 PHE A CA 1
ATOM 1567 C C . PHE A 1 200 ? 15.133 -9.211 -1.317 1 97.06 200 PHE A C 1
ATOM 1569 O O . PHE A 1 200 ? 14.602 -9.523 -2.385 1 97.06 200 PHE A O 1
ATOM 1576 N N . ILE A 1 201 ? 14.508 -9.102 -0.24 1 95.12 201 ILE A N 1
ATOM 1577 C CA . ILE A 1 201 ? 13.07 -8.859 -0.152 1 95.12 201 ILE A CA 1
ATOM 1578 C C . ILE A 1 201 ? 12.812 -7.398 0.193 1 95.12 201 ILE A C 1
ATOM 1580 O O . ILE A 1 201 ? 13.289 -6.902 1.218 1 95.12 201 ILE A O 1
ATOM 1584 N N . SER A 1 202 ? 12.07 -6.684 -0.673 1 95 202 SER A N 1
ATOM 1585 C CA . SER A 1 202 ? 12.016 -5.234 -0.539 1 95 202 SER A CA 1
ATOM 1586 C C . SER A 1 202 ? 10.578 -4.727 -0.571 1 95 202 SER A C 1
ATOM 1588 O O . SER A 1 202 ? 9.695 -5.383 -1.123 1 95 202 SER A O 1
ATOM 1590 N N . LEU A 1 203 ? 10.375 -3.623 0.105 1 91.75 203 LEU A N 1
ATOM 1591 C CA . LEU A 1 203 ? 9.188 -2.85 -0.228 1 91.75 203 LEU A CA 1
ATOM 1592 C C . LEU A 1 203 ? 9.203 -2.432 -1.694 1 91.75 203 LEU A C 1
ATOM 1594 O O . LEU A 1 203 ? 10.266 -2.264 -2.285 1 91.75 203 LEU A O 1
ATOM 1598 N N . ASP A 1 204 ? 8.078 -2.236 -2.225 1 89.12 204 ASP A N 1
ATOM 1599 C CA . ASP A 1 204 ? 8.016 -2.084 -3.674 1 89.12 204 ASP A CA 1
ATOM 1600 C C . ASP A 1 204 ? 8.398 -0.668 -4.098 1 89.12 204 ASP A C 1
ATOM 1602 O O . ASP A 1 204 ? 8.828 0.136 -3.268 1 89.12 204 ASP A O 1
ATOM 1606 N N . LYS A 1 205 ? 8.273 -0.351 -5.352 1 86.19 205 LYS A N 1
ATOM 1607 C CA . LYS A 1 205 ? 8.828 0.842 -5.977 1 86.19 205 LYS A CA 1
ATOM 1608 C C . LYS A 1 205 ? 8.07 2.096 -5.547 1 86.19 205 LYS A C 1
ATOM 1610 O O . LYS A 1 205 ? 8.539 3.215 -5.77 1 86.19 205 LYS A O 1
ATOM 1615 N N . THR A 1 206 ? 6.996 1.893 -4.938 1 78.69 206 THR A N 1
ATOM 1616 C CA . THR A 1 206 ? 6.234 3.055 -4.496 1 78.69 206 THR A CA 1
ATOM 1617 C C . THR A 1 206 ? 6.844 3.66 -3.238 1 78.69 206 THR A C 1
ATOM 1619 O O . THR A 1 206 ? 6.516 4.785 -2.861 1 78.69 206 THR A O 1
ATOM 1622 N N . PHE A 1 207 ? 7.742 2.941 -2.672 1 84 207 PHE A N 1
ATOM 1623 C CA . PHE A 1 207 ? 8.414 3.418 -1.468 1 84 207 PHE A CA 1
ATOM 1624 C C . PHE A 1 207 ? 9.773 4.016 -1.805 1 84 207 PHE A C 1
ATOM 1626 O O . PHE A 1 207 ? 10.508 3.469 -2.629 1 84 207 PHE A O 1
ATOM 1633 N N . MET A 1 208 ? 10.133 5.082 -1.156 1 84.81 208 MET A N 1
ATOM 1634 C CA . MET A 1 208 ? 11.438 5.699 -1.346 1 84.81 208 MET A CA 1
ATOM 1635 C C . MET A 1 208 ? 12.555 4.766 -0.887 1 84.81 208 MET A C 1
ATOM 1637 O O . MET A 1 208 ? 13.648 4.77 -1.454 1 84.81 208 MET A O 1
ATOM 1641 N N . LEU A 1 209 ? 12.25 4.004 0.061 1 90.75 209 LEU A N 1
ATOM 1642 C CA . LEU A 1 209 ? 13.234 3.062 0.585 1 90.75 209 LEU A CA 1
ATOM 1643 C C . LEU A 1 209 ? 13.742 2.137 -0.515 1 90.75 209 LEU A C 1
ATOM 1645 O O . LEU A 1 209 ? 14.906 1.745 -0.514 1 90.75 209 LEU A O 1
ATOM 1649 N N . HIS A 1 210 ? 12.883 1.804 -1.429 1 92.31 210 HIS A N 1
ATOM 1650 C CA . HIS A 1 210 ? 13.25 0.93 -2.537 1 92.31 210 HIS A CA 1
ATOM 1651 C C . HIS A 1 210 ? 14.359 1.546 -3.379 1 92.31 210 HIS A C 1
ATOM 1653 O O . HIS A 1 210 ? 15.406 0.931 -3.574 1 92.31 210 HIS A O 1
ATOM 1659 N N . SER A 1 211 ? 14.148 2.723 -3.875 1 90.12 211 SER A N 1
ATOM 1660 C CA . SER A 1 211 ? 15.117 3.398 -4.734 1 90.12 211 SER A CA 1
ATOM 1661 C C . SER A 1 211 ? 16.391 3.721 -3.977 1 90.12 211 SER A C 1
ATOM 1663 O O . SER A 1 211 ? 17.5 3.59 -4.523 1 90.12 211 SER A O 1
ATOM 1665 N N . ARG A 1 212 ? 16.281 4.113 -2.771 1 91.94 212 ARG A N 1
ATOM 1666 C CA . ARG A 1 212 ? 17.438 4.453 -1.966 1 91.94 212 ARG A CA 1
ATOM 1667 C C . ARG A 1 212 ? 18.312 3.225 -1.707 1 91.94 212 ARG A C 1
ATOM 1669 O O . ARG A 1 212 ? 19.531 3.309 -1.727 1 91.94 212 ARG A O 1
ATOM 1676 N N . THR A 1 213 ? 17.672 2.104 -1.44 1 96.06 213 THR A N 1
ATOM 1677 C CA . THR A 1 213 ? 18.406 0.855 -1.248 1 96.06 213 THR A CA 1
ATOM 1678 C C . THR A 1 213 ? 19.188 0.489 -2.504 1 96.06 213 THR A C 1
ATOM 1680 O O . THR A 1 213 ? 20.359 0.136 -2.424 1 96.06 213 THR A O 1
ATOM 1683 N N . ARG A 1 214 ? 18.562 0.597 -3.594 1 94.88 214 ARG A N 1
ATOM 1684 C CA . ARG A 1 214 ? 19.219 0.286 -4.859 1 94.88 214 ARG A CA 1
ATOM 1685 C C . ARG A 1 214 ? 20.406 1.209 -5.098 1 94.88 214 ARG A C 1
ATOM 1687 O O . ARG A 1 214 ? 21.469 0.759 -5.527 1 94.88 214 ARG A O 1
ATOM 1694 N N . GLU A 1 215 ? 20.203 2.438 -4.836 1 94.12 215 GLU A N 1
ATOM 1695 C CA . GLU A 1 215 ? 21.266 3.426 -5 1 94.12 215 GLU A CA 1
ATOM 1696 C C . GLU A 1 215 ? 22.484 3.082 -4.141 1 94.12 215 GLU A C 1
ATOM 1698 O O . GLU A 1 215 ? 23.609 3.125 -4.617 1 94.12 215 GLU A O 1
ATOM 1703 N N . LEU A 1 216 ? 22.234 2.77 -2.912 1 95.56 216 LEU A N 1
ATOM 1704 C CA . LEU A 1 216 ? 23.312 2.467 -1.988 1 95.56 216 LEU A CA 1
ATOM 1705 C C . LEU A 1 216 ? 24.016 1.174 -2.385 1 95.56 216 LEU A C 1
ATOM 1707 O O . LEU A 1 216 ? 25.25 1.064 -2.26 1 95.56 216 LEU A O 1
ATOM 1711 N N . CYS A 1 217 ? 23.234 0.198 -2.848 1 96.44 217 CYS A N 1
ATOM 1712 C CA . CYS A 1 217 ? 23.844 -1.033 -3.348 1 96.44 217 CYS A CA 1
ATOM 1713 C C . CYS A 1 217 ? 24.719 -0.756 -4.562 1 96.44 217 CYS A C 1
ATOM 1715 O O . CYS A 1 217 ? 25.844 -1.262 -4.648 1 96.44 217 CYS A O 1
ATOM 1717 N N . HIS A 1 218 ? 24.234 0.053 -5.402 1 94.81 218 HIS A N 1
ATOM 1718 C CA . HIS A 1 218 ? 24.984 0.427 -6.59 1 94.81 218 HIS A CA 1
ATOM 1719 C C . HIS A 1 218 ? 26.281 1.137 -6.211 1 94.81 218 HIS A C 1
ATOM 1721 O O . HIS A 1 218 ? 27.344 0.836 -6.762 1 94.81 218 HIS A O 1
ATOM 1727 N N . MET A 1 219 ? 26.188 2.031 -5.336 1 94.94 219 MET A N 1
ATOM 1728 C CA . MET A 1 219 ? 27.359 2.758 -4.848 1 94.94 219 MET A CA 1
ATOM 1729 C C . MET A 1 219 ? 28.375 1.803 -4.234 1 94.94 219 MET A C 1
ATOM 1731 O O . MET A 1 219 ? 29.578 2.08 -4.234 1 94.94 219 MET A O 1
ATOM 1735 N N . SER A 1 220 ? 27.891 0.712 -3.744 1 95.62 220 SER A N 1
ATOM 1736 C CA . SER A 1 220 ? 28.75 -0.283 -3.113 1 95.62 220 SER A CA 1
ATOM 1737 C C . SER A 1 220 ? 29.25 -1.308 -4.129 1 95.62 220 SER A C 1
ATOM 1739 O O . SER A 1 220 ? 29.859 -2.312 -3.756 1 95.62 220 SER A O 1
ATOM 1741 N N . GLY A 1 221 ? 28.859 -1.169 -5.395 1 95.62 221 GLY A N 1
ATOM 1742 C CA . GLY A 1 221 ? 29.484 -1.923 -6.469 1 95.62 221 GLY A CA 1
ATOM 1743 C C . GLY A 1 221 ? 28.625 -3.072 -6.969 1 95.62 221 GLY A C 1
ATOM 1744 O O . GLY A 1 221 ? 29.125 -3.988 -7.621 1 95.62 221 GLY A O 1
ATOM 1745 N N . PHE A 1 222 ? 27.375 -3.129 -6.555 1 95.75 222 PHE A N 1
ATOM 1746 C CA . PHE A 1 222 ? 26.562 -4.238 -7.043 1 95.75 222 PHE A CA 1
ATOM 1747 C C . PHE A 1 222 ? 25.109 -3.811 -7.211 1 95.75 222 PHE A C 1
ATOM 1749 O O . PHE A 1 222 ? 24.703 -2.758 -6.711 1 95.75 222 PHE A O 1
ATOM 1756 N N . GLU A 1 223 ? 24.359 -4.574 -7.984 1 94.69 223 GLU A N 1
ATOM 1757 C CA . GLU A 1 223 ? 22.906 -4.465 -8.094 1 94.69 223 GLU A CA 1
ATOM 1758 C C . GLU A 1 223 ? 22.203 -5.488 -7.199 1 94.69 223 GLU A C 1
ATOM 1760 O O . GLU A 1 223 ? 22.5 -6.684 -7.273 1 94.69 223 GLU A O 1
ATOM 1765 N N . PRO A 1 224 ? 21.344 -4.949 -6.355 1 95.25 224 PRO A N 1
ATOM 1766 C CA . PRO A 1 224 ? 20.688 -5.918 -5.473 1 95.25 224 PRO A CA 1
ATOM 1767 C C . PRO A 1 224 ? 19.828 -6.918 -6.238 1 95.25 224 PRO A C 1
ATOM 1769 O O . PRO A 1 224 ? 19.156 -6.547 -7.207 1 95.25 224 PRO A O 1
ATOM 1772 N N . ASN A 1 225 ? 19.875 -8.125 -5.859 1 94.06 225 ASN A N 1
ATOM 1773 C CA . ASN A 1 225 ? 19 -9.164 -6.379 1 94.06 225 ASN A CA 1
ATOM 1774 C C . ASN A 1 225 ? 17.672 -9.203 -5.641 1 94.06 225 ASN A C 1
ATOM 1776 O O . ASN A 1 225 ? 17.5 -9.961 -4.688 1 94.06 225 ASN A O 1
ATOM 1780 N N . ILE A 1 226 ? 16.75 -8.43 -6.137 1 92.12 226 ILE A N 1
ATOM 1781 C CA . ILE A 1 226 ? 15.438 -8.375 -5.488 1 92.12 226 ILE A CA 1
ATOM 1782 C C . ILE A 1 226 ? 14.578 -9.539 -5.965 1 92.12 226 ILE A C 1
ATOM 1784 O O . ILE A 1 226 ? 14.164 -9.586 -7.129 1 92.12 226 ILE A O 1
ATOM 1788 N N . VAL A 1 227 ? 14.219 -10.422 -5.055 1 88.69 227 VAL A N 1
ATOM 1789 C CA . VAL A 1 227 ? 13.531 -11.648 -5.441 1 88.69 227 VAL A CA 1
ATOM 1790 C C . VAL A 1 227 ? 12.039 -11.523 -5.133 1 88.69 227 VAL A C 1
ATOM 1792 O O . VAL A 1 227 ? 11.227 -12.312 -5.621 1 88.69 227 VAL A O 1
ATOM 1795 N N . MET A 1 228 ? 11.75 -10.547 -4.309 1 88.12 228 MET A N 1
ATOM 1796 C CA . MET A 1 228 ? 10.359 -10.305 -3.932 1 88.12 228 MET A CA 1
ATOM 1797 C C . MET A 1 228 ? 10.141 -8.852 -3.529 1 88.12 228 MET A C 1
ATOM 1799 O O . MET A 1 228 ? 10.992 -8.25 -2.869 1 88.12 228 MET A O 1
ATOM 1803 N N . GLU A 1 229 ? 8.984 -8.336 -3.922 1 90.56 229 GLU A N 1
ATOM 1804 C CA . GLU A 1 229 ? 8.578 -6.992 -3.529 1 90.56 229 GLU A CA 1
ATOM 1805 C C . GLU A 1 229 ? 7.164 -6.992 -2.953 1 90.56 229 GLU A C 1
ATOM 1807 O O . GLU A 1 229 ? 6.32 -7.793 -3.361 1 90.56 229 GLU A O 1
ATOM 1812 N N . SER A 1 230 ? 6.984 -6.086 -1.975 1 89.88 230 SER A N 1
ATOM 1813 C CA . SER A 1 230 ? 5.668 -5.973 -1.354 1 89.88 230 SER A CA 1
ATOM 1814 C C . SER A 1 230 ? 5.41 -4.555 -0.858 1 89.88 230 SER A C 1
ATOM 1816 O O . SER A 1 230 ? 6.352 -3.82 -0.542 1 89.88 230 SER A O 1
ATOM 1818 N N . SER A 1 231 ? 4.164 -4.215 -0.813 1 86.69 231 SER A N 1
ATOM 1819 C CA . SER A 1 231 ? 3.791 -2.941 -0.207 1 86.69 231 SER A CA 1
ATOM 1820 C C . SER A 1 231 ? 3.516 -3.098 1.284 1 86.69 231 SER A C 1
ATOM 1822 O O . SER A 1 231 ? 3.16 -2.129 1.96 1 86.69 231 SER A O 1
ATOM 1824 N N . GLN A 1 232 ? 3.645 -4.25 1.724 1 86.69 232 GLN A N 1
ATOM 1825 C CA . GLN A 1 232 ? 3.373 -4.555 3.125 1 86.69 232 GLN A CA 1
ATOM 1826 C C . GLN A 1 232 ? 4.656 -4.914 3.869 1 86.69 232 GLN A C 1
ATOM 1828 O O . GLN A 1 232 ? 5.215 -5.992 3.67 1 86.69 232 GLN A O 1
ATOM 1833 N N . TRP A 1 233 ? 4.977 -4.039 4.781 1 89.25 233 TRP A N 1
ATOM 1834 C CA . TRP A 1 233 ? 6.246 -4.23 5.473 1 89.25 233 TRP A CA 1
ATOM 1835 C C . TRP A 1 233 ? 6.234 -5.52 6.289 1 89.25 233 TRP A C 1
ATOM 1837 O O . TRP A 1 233 ? 7.273 -6.164 6.449 1 89.25 233 TRP A O 1
ATOM 1847 N N . ASP A 1 234 ? 5.156 -5.883 6.859 1 88.62 234 ASP A N 1
ATOM 1848 C CA . ASP A 1 234 ? 5.074 -7.066 7.711 1 88.62 234 ASP A CA 1
ATOM 1849 C C . ASP A 1 234 ? 5.266 -8.344 6.895 1 88.62 234 ASP A C 1
ATOM 1851 O O . ASP A 1 234 ? 5.844 -9.32 7.379 1 88.62 234 ASP A O 1
ATOM 1855 N N . PHE A 1 235 ? 4.734 -8.312 5.652 1 89.19 235 PHE A N 1
ATOM 1856 C CA . PHE A 1 235 ? 4.988 -9.445 4.77 1 89.19 235 PHE A CA 1
ATOM 1857 C C . PHE A 1 235 ? 6.473 -9.578 4.465 1 89.19 235 PHE A C 1
ATOM 1859 O O . PHE A 1 235 ? 7.016 -10.688 4.461 1 89.19 235 PHE A O 1
ATOM 1866 N N . VAL A 1 236 ? 7.082 -8.484 4.234 1 93.19 236 VAL A N 1
ATOM 1867 C CA . VAL A 1 236 ? 8.523 -8.461 3.996 1 93.19 236 VAL A CA 1
ATOM 1868 C C . VAL A 1 236 ? 9.25 -9.078 5.184 1 93.19 236 VAL A C 1
ATOM 1870 O O . VAL A 1 236 ? 10.078 -9.977 5.016 1 93.19 236 VAL A O 1
ATOM 1873 N N . ALA A 1 237 ? 8.891 -8.656 6.367 1 93.06 237 ALA A N 1
ATOM 1874 C CA . ALA A 1 237 ? 9.539 -9.141 7.586 1 93.06 237 ALA A CA 1
ATOM 1875 C C . ALA A 1 237 ? 9.258 -10.625 7.797 1 93.06 237 ALA A C 1
ATOM 1877 O O . ALA A 1 237 ? 10.141 -11.367 8.25 1 93.06 237 ALA A O 1
ATOM 1878 N N . GLU A 1 238 ? 8.062 -11.031 7.512 1 90.81 238 GLU A N 1
ATOM 1879 C CA . GLU A 1 238 ? 7.695 -12.438 7.672 1 90.81 238 GLU A CA 1
ATOM 1880 C C . GLU A 1 238 ? 8.523 -13.336 6.754 1 90.81 238 GLU A C 1
ATOM 1882 O O . GLU A 1 238 ? 9 -14.391 7.172 1 90.81 238 GLU A O 1
ATOM 1887 N N . MET A 1 239 ? 8.625 -12.922 5.551 1 91.88 239 MET A N 1
ATOM 1888 C CA . MET A 1 239 ? 9.414 -13.695 4.598 1 91.88 239 MET A CA 1
ATOM 1889 C C . MET A 1 239 ? 10.867 -13.789 5.047 1 91.88 239 MET A C 1
ATOM 1891 O O . MET A 1 239 ? 11.508 -14.828 4.871 1 91.88 239 MET A O 1
ATOM 1895 N N . VAL A 1 240 ? 11.383 -12.719 5.582 1 95.75 240 VAL A N 1
ATOM 1896 C CA . VAL A 1 240 ? 12.734 -12.734 6.125 1 95.75 240 VAL A CA 1
ATOM 1897 C C . VAL A 1 240 ? 12.82 -13.734 7.273 1 95.75 240 VAL A C 1
ATOM 1899 O O . VAL A 1 240 ? 13.766 -14.516 7.355 1 95.75 240 VAL A O 1
ATOM 1902 N N . SER A 1 241 ? 11.805 -13.695 8.125 1 94.25 241 SER A N 1
ATOM 1903 C CA . SER A 1 241 ? 11.789 -14.586 9.273 1 94.25 241 SER A CA 1
ATOM 1904 C C . SER A 1 241 ? 11.812 -16.047 8.836 1 94.25 241 SER A C 1
ATOM 1906 O O . SER A 1 241 ? 12.297 -16.922 9.57 1 94.25 241 SER A O 1
ATOM 1908 N N . LEU A 1 242 ? 11.336 -16.312 7.672 1 90.75 242 LEU A N 1
ATOM 1909 C CA . LEU A 1 242 ? 11.273 -17.656 7.113 1 90.75 242 LEU A CA 1
ATOM 1910 C C . LEU A 1 242 ? 12.508 -17.969 6.273 1 90.75 242 LEU A C 1
ATOM 1912 O O . LEU A 1 242 ? 12.523 -18.938 5.512 1 90.75 242 LEU A O 1
ATOM 1916 N N . ASN A 1 243 ? 13.453 -17.094 6.344 1 93.69 243 ASN A N 1
ATOM 1917 C CA . ASN A 1 243 ? 14.766 -17.234 5.723 1 93.69 243 ASN A CA 1
ATOM 1918 C C . ASN A 1 243 ? 14.664 -17.281 4.199 1 93.69 243 ASN A C 1
ATOM 1920 O O . ASN A 1 243 ? 15.352 -18.062 3.553 1 93.69 243 ASN A O 1
ATOM 1924 N N . GLN A 1 244 ? 13.766 -16.438 3.688 1 91.69 244 GLN A N 1
ATOM 1925 C CA . GLN A 1 244 ? 13.57 -16.391 2.24 1 91.69 244 GLN A CA 1
ATOM 1926 C C . GLN A 1 244 ? 14.391 -15.273 1.61 1 91.69 244 GLN A C 1
ATOM 1928 O O . GLN A 1 244 ? 14.328 -15.062 0.397 1 91.69 244 GLN A O 1
ATOM 1933 N N . GLY A 1 245 ? 15.141 -14.57 2.352 1 95.88 245 GLY A N 1
ATOM 1934 C CA . GLY A 1 245 ? 15.961 -13.445 1.93 1 95.88 245 GLY A CA 1
ATOM 1935 C C . GLY A 1 245 ? 16.266 -12.469 3.053 1 95.88 245 GLY A C 1
ATOM 1936 O O . GLY A 1 245 ? 16 -12.766 4.223 1 95.88 245 GLY A O 1
ATOM 1937 N N . VAL A 1 246 ? 16.906 -11.391 2.678 1 98.31 246 VAL A N 1
ATOM 1938 C CA . VAL A 1 246 ? 17.203 -10.328 3.629 1 98.31 246 VAL A CA 1
ATOM 1939 C C . VAL A 1 246 ? 16.422 -9.062 3.24 1 98.31 246 VAL A C 1
ATOM 1941 O O . VAL A 1 246 ? 15.977 -8.938 2.1 1 98.31 246 VAL A O 1
ATOM 1944 N N . ALA A 1 247 ? 16.25 -8.219 4.188 1 98.38 247 ALA A N 1
ATOM 1945 C CA . ALA A 1 247 ? 15.523 -6.98 3.902 1 98.38 247 ALA A CA 1
ATOM 1946 C C . ALA A 1 247 ? 16.141 -5.797 4.637 1 98.38 247 ALA A C 1
ATOM 1948 O O . ALA A 1 247 ? 16.797 -5.973 5.672 1 98.38 247 ALA A O 1
ATOM 1949 N N . ILE A 1 248 ? 16.016 -4.648 4.082 1 98.12 248 ILE A N 1
ATOM 1950 C CA . ILE A 1 248 ? 16.344 -3.385 4.734 1 98.12 248 ILE A CA 1
ATOM 1951 C C . ILE A 1 248 ? 15.062 -2.65 5.102 1 98.12 248 ILE A C 1
ATOM 1953 O O . ILE A 1 248 ? 14.227 -2.371 4.234 1 98.12 248 ILE A O 1
ATOM 1957 N N . LEU A 1 249 ? 14.875 -2.404 6.375 1 96.62 249 LEU A N 1
ATOM 1958 C CA . LEU A 1 249 ? 13.68 -1.76 6.91 1 96.62 249 LEU A CA 1
ATOM 1959 C C . LEU A 1 249 ? 14.047 -0.728 7.973 1 96.62 249 LEU A C 1
ATOM 1961 O O . LEU A 1 249 ? 15.117 -0.817 8.586 1 96.62 249 LEU A O 1
ATOM 1965 N N . PRO A 1 250 ? 13.141 0.221 8.195 1 94.06 250 PRO A N 1
ATOM 1966 C CA . PRO A 1 250 ? 13.383 1.128 9.32 1 94.06 250 PRO A CA 1
ATOM 1967 C C . PRO A 1 250 ? 13.383 0.409 10.664 1 94.06 250 PRO A C 1
ATOM 1969 O O . PRO A 1 250 ? 12.484 -0.386 10.953 1 94.06 250 PRO A O 1
ATOM 1972 N N . ARG A 1 251 ? 14.344 0.697 11.469 1 93.69 251 ARG A N 1
ATOM 1973 C CA . ARG A 1 251 ? 14.523 0.04 12.758 1 93.69 251 ARG A CA 1
ATOM 1974 C C . ARG A 1 251 ? 13.258 0.13 13.594 1 93.69 251 ARG A C 1
ATOM 1976 O O . ARG A 1 251 ? 12.805 -0.871 14.156 1 93.69 251 ARG A O 1
ATOM 1983 N N . PRO A 1 252 ? 12.578 1.294 13.648 1 89.38 252 PRO A N 1
ATOM 1984 C CA . PRO A 1 252 ? 11.445 1.411 14.57 1 89.38 252 PRO A CA 1
ATOM 1985 C C . PRO A 1 252 ? 10.289 0.482 14.195 1 89.38 252 PRO A C 1
ATOM 1987 O O . PRO A 1 252 ? 9.547 0.032 15.078 1 89.38 252 PRO A O 1
ATOM 1990 N N . ILE A 1 253 ? 10.125 0.153 12.953 1 88.94 253 ILE A N 1
ATOM 1991 C CA . ILE A 1 253 ? 8.969 -0.633 12.539 1 88.94 253 ILE A CA 1
ATOM 1992 C C . ILE A 1 253 ? 9.125 -2.076 13.008 1 88.94 253 ILE A C 1
ATOM 1994 O O . ILE A 1 253 ? 8.141 -2.787 13.203 1 88.94 253 ILE A O 1
ATOM 1998 N N . LEU A 1 254 ? 10.297 -2.488 13.203 1 90.62 254 LEU A N 1
ATOM 1999 C CA . LEU A 1 254 ? 10.586 -3.873 13.562 1 90.62 254 LEU A CA 1
ATOM 2000 C C . LEU A 1 254 ? 10.195 -4.156 15.008 1 90.62 254 LEU A C 1
ATOM 2002 O O . LEU A 1 254 ? 10.078 -5.316 15.406 1 90.62 254 LEU A O 1
ATOM 2006 N N . SER A 1 255 ? 10.008 -3.127 15.766 1 85.25 255 SER A N 1
ATOM 2007 C CA . SER A 1 255 ? 9.492 -3.309 17.125 1 85.25 255 SER A CA 1
ATOM 2008 C C . SER A 1 255 ? 8.055 -3.83 17.109 1 85.25 255 SER A C 1
ATOM 2010 O O . SER A 1 255 ? 7.582 -4.395 18.094 1 85.25 255 SER A O 1
ATOM 2012 N N . ARG A 1 256 ? 7.449 -3.676 15.969 1 81.62 256 ARG A N 1
ATOM 2013 C CA . ARG A 1 256 ? 6.062 -4.102 15.82 1 81.62 256 ARG A CA 1
ATOM 2014 C C . ARG A 1 256 ? 5.98 -5.527 15.289 1 81.62 256 ARG A C 1
ATOM 2016 O O . ARG A 1 256 ? 4.898 -6.121 15.242 1 81.62 256 ARG A O 1
ATOM 2023 N N . PHE A 1 257 ? 7.07 -5.938 14.836 1 85.94 257 PHE A N 1
ATOM 2024 C CA . PHE A 1 257 ? 7.105 -7.301 14.32 1 85.94 257 PHE A CA 1
ATOM 2025 C C . PHE A 1 257 ? 7.234 -8.312 15.453 1 85.94 257 PHE A C 1
ATOM 2027 O O . PHE A 1 257 ? 8.234 -8.32 16.172 1 85.94 257 PHE A O 1
ATOM 2034 N N . ASN A 1 258 ? 6.176 -9.07 15.617 1 77.5 258 ASN A N 1
ATOM 2035 C CA . ASN A 1 258 ? 6.113 -10 16.734 1 77.5 258 ASN A CA 1
ATOM 2036 C C . ASN A 1 258 ? 6.738 -11.344 16.375 1 77.5 258 ASN A C 1
ATOM 2038 O O . ASN A 1 258 ? 6.035 -12.352 16.25 1 77.5 258 ASN A O 1
ATOM 2042 N N . SER A 1 259 ? 7.93 -11.43 16.234 1 80.81 259 SER A N 1
ATOM 2043 C CA . SER A 1 259 ? 8.633 -12.68 15.984 1 80.81 259 SER A CA 1
ATOM 2044 C C . SER A 1 259 ? 10.07 -12.625 16.5 1 80.81 259 SER A C 1
ATOM 2046 O O . SER A 1 259 ? 10.719 -11.578 16.453 1 80.81 259 SER A O 1
ATOM 2048 N N . ASP A 1 260 ? 10.5 -13.695 17.047 1 87.94 260 ASP A N 1
ATOM 2049 C CA . ASP A 1 260 ? 11.891 -13.82 17.5 1 87.94 260 ASP A CA 1
ATOM 2050 C C . ASP A 1 260 ? 12.758 -14.484 16.438 1 87.94 260 ASP A C 1
ATOM 2052 O O . ASP A 1 260 ? 13.883 -14.898 16.719 1 87.94 260 ASP A O 1
ATOM 2056 N N . LYS A 1 261 ? 12.234 -14.492 15.297 1 93.94 261 LYS A N 1
ATOM 2057 C CA . LYS A 1 261 ? 12.93 -15.25 14.266 1 93.94 261 LYS A CA 1
ATOM 2058 C C . LYS A 1 261 ? 13.688 -14.32 13.32 1 93.94 261 LYS A C 1
ATOM 2060 O O . LYS A 1 261 ? 14.062 -14.719 12.211 1 93.94 261 LYS A O 1
ATOM 2065 N N . ILE A 1 262 ? 13.906 -13.078 13.781 1 96.38 262 ILE A N 1
ATOM 2066 C CA . ILE A 1 262 ? 14.68 -12.156 12.961 1 96.38 262 ILE A CA 1
AT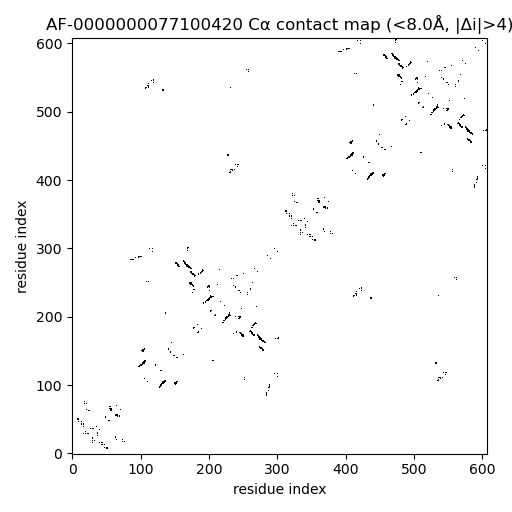OM 2067 C C . ILE A 1 262 ? 15.797 -11.539 13.789 1 96.38 262 ILE A C 1
ATOM 2069 O O . ILE A 1 262 ? 15.703 -11.477 15.016 1 96.38 262 ILE A O 1
ATOM 2073 N N . LYS A 1 263 ? 16.859 -11.211 13.148 1 97.81 263 LYS A N 1
ATOM 2074 C CA . LYS A 1 263 ? 17.984 -10.461 13.703 1 97.81 263 LYS A CA 1
ATOM 2075 C C . LYS A 1 263 ? 18.188 -9.141 12.961 1 97.81 263 LYS A C 1
ATOM 2077 O O . LYS A 1 263 ? 18.078 -9.086 11.734 1 97.81 263 LYS A O 1
ATOM 2082 N N . ILE A 1 264 ? 18.453 -8.133 13.758 1 97.75 264 ILE A N 1
ATOM 2083 C CA . ILE A 1 264 ? 18.625 -6.785 13.227 1 97.75 264 ILE A CA 1
ATOM 2084 C C . ILE A 1 264 ? 20.109 -6.41 13.219 1 97.75 264 ILE A C 1
ATOM 2086 O O . ILE A 1 264 ? 20.781 -6.543 14.234 1 97.75 264 ILE A O 1
ATOM 2090 N N . LEU A 1 265 ? 20.609 -5.984 12.078 1 98.56 265 LEU A N 1
ATOM 2091 C CA . LEU A 1 265 ? 22 -5.555 11.961 1 98.56 265 LEU A CA 1
ATOM 2092 C C . LEU A 1 265 ? 22.078 -4.102 11.516 1 98.56 265 LEU A C 1
ATOM 2094 O O . LEU A 1 265 ? 21.391 -3.693 10.578 1 98.56 265 LEU A O 1
ATOM 2098 N N . THR A 1 266 ? 22.938 -3.373 12.164 1 98.25 266 THR A N 1
ATOM 2099 C CA . THR A 1 266 ? 23.188 -2.002 11.734 1 98.25 266 THR A CA 1
ATOM 2100 C C . THR A 1 266 ? 24 -1.986 10.438 1 98.25 266 THR A C 1
ATOM 2102 O O . THR A 1 266 ? 24.984 -2.711 10.305 1 98.25 266 THR A O 1
ATOM 2105 N N . LEU A 1 267 ? 23.547 -1.215 9.492 1 98.25 267 LEU A N 1
ATOM 2106 C CA . LEU A 1 267 ? 24.25 -1.107 8.211 1 98.25 267 LEU A CA 1
ATOM 2107 C C . LEU A 1 267 ? 25.375 -0.091 8.297 1 98.25 267 LEU A C 1
ATOM 2109 O O . LEU A 1 267 ? 25.219 0.971 8.898 1 98.25 267 LEU A O 1
ATOM 2113 N N . THR A 1 268 ? 26.5 -0.47 7.672 1 96.69 268 THR A N 1
ATOM 2114 C CA . THR A 1 268 ? 27.656 0.406 7.641 1 96.69 268 THR A CA 1
ATOM 2115 C C . THR A 1 268 ? 28.234 0.5 6.227 1 96.69 268 THR A C 1
ATOM 2117 O O . THR A 1 268 ? 27.875 -0.292 5.355 1 96.69 268 THR A O 1
ATOM 2120 N N . GLU A 1 269 ? 29 1.542 6.027 1 93.62 269 GLU A N 1
ATOM 2121 C CA . GLU A 1 269 ? 29.75 1.756 4.801 1 93.62 269 GLU A CA 1
ATOM 2122 C C . GLU A 1 269 ? 28.859 1.667 3.572 1 93.62 269 GLU A C 1
ATOM 2124 O O . GLU A 1 269 ? 29.078 0.841 2.688 1 93.62 269 GLU A O 1
ATOM 2129 N N . PRO A 1 270 ? 27.875 2.502 3.6 1 94.19 270 PRO A N 1
ATOM 2130 C CA . PRO A 1 270 ? 27.578 3.658 4.449 1 94.19 270 PRO A CA 1
ATOM 2131 C C . PRO A 1 270 ? 26.469 3.381 5.453 1 94.19 270 PRO A C 1
ATOM 2133 O O . PRO A 1 270 ? 25.859 2.303 5.434 1 94.19 270 PRO A O 1
ATOM 2136 N N . GLU A 1 271 ? 26.375 4.305 6.352 1 94.88 271 GLU A N 1
ATOM 2137 C CA . GLU A 1 271 ? 25.172 4.293 7.188 1 94.88 271 GLU A CA 1
ATOM 2138 C C . GLU A 1 271 ? 23.938 4.621 6.367 1 94.88 271 GLU A C 1
ATOM 2140 O O . GLU A 1 271 ? 24.031 5.188 5.277 1 94.88 271 GLU A O 1
ATOM 2145 N N . PHE A 1 272 ? 22.844 4.176 6.848 1 96.06 272 PHE A N 1
ATOM 2146 C CA . PHE A 1 272 ? 21.578 4.383 6.168 1 96.06 272 PHE A CA 1
ATOM 2147 C C . PHE A 1 272 ? 20.562 5.016 7.105 1 96.06 272 PHE A C 1
ATOM 2149 O O . PHE A 1 272 ? 19.641 4.336 7.594 1 96.06 272 PHE A O 1
ATOM 2156 N N . PRO A 1 273 ? 20.688 6.316 7.312 1 94 273 PRO A N 1
ATOM 2157 C CA . PRO A 1 273 ? 19.797 7.004 8.25 1 94 273 PRO A CA 1
ATOM 2158 C C . PRO A 1 273 ? 18.344 6.992 7.805 1 94 273 PRO A C 1
ATOM 2160 O O . PRO A 1 273 ? 18.062 6.93 6.605 1 94 273 PRO A O 1
ATOM 2163 N N . TRP A 1 274 ? 17.453 6.973 8.719 1 92.56 274 TRP A N 1
ATOM 2164 C CA . TRP A 1 274 ? 16.016 7.125 8.547 1 92.56 274 TRP A CA 1
ATOM 2165 C C . TRP A 1 274 ? 15.477 8.25 9.422 1 92.56 274 TRP A C 1
ATOM 2167 O O . TRP A 1 274 ? 14.891 8 10.477 1 92.56 274 TRP A O 1
ATOM 2177 N N . ASP A 1 275 ? 15.633 9.492 8.914 1 91.25 275 ASP A N 1
ATOM 2178 C CA . ASP A 1 275 ? 15.258 10.703 9.648 1 91.25 275 ASP A CA 1
ATOM 2179 C C . ASP A 1 275 ? 13.961 11.297 9.109 1 91.25 275 ASP A C 1
ATOM 2181 O O . ASP A 1 275 ? 13.797 11.453 7.898 1 91.25 275 ASP A O 1
ATOM 2185 N N . ILE A 1 276 ? 13.078 11.555 10.008 1 90.75 276 ILE A N 1
ATOM 2186 C CA . ILE A 1 276 ? 11.766 12.055 9.633 1 90.75 276 ILE A CA 1
ATOM 2187 C C . ILE A 1 276 ? 11.664 13.547 9.969 1 90.75 276 ILE A C 1
ATOM 2189 O O . ILE A 1 276 ? 12.164 13.992 11 1 90.75 276 ILE A O 1
ATOM 2193 N N . ALA A 1 277 ? 11.047 14.297 9.055 1 91.38 277 ALA A N 1
ATOM 2194 C CA . ALA A 1 277 ? 10.82 15.719 9.273 1 91.38 277 ALA A CA 1
ATOM 2195 C C . ALA A 1 277 ? 9.406 16.125 8.867 1 91.38 277 ALA A C 1
ATOM 2197 O O . ALA A 1 277 ? 8.766 15.43 8.07 1 91.38 277 ALA A O 1
ATOM 2198 N N . LEU A 1 278 ? 8.945 17.156 9.477 1 92.94 278 LEU A N 1
ATOM 2199 C CA . LEU A 1 278 ? 7.738 17.844 9.023 1 92.94 278 LEU A CA 1
ATOM 2200 C C . LEU A 1 278 ? 8.086 18.938 8.016 1 92.94 278 LEU A C 1
ATOM 2202 O O . LEU A 1 278 ? 9.078 19.656 8.18 1 92.94 278 LEU A O 1
ATOM 2206 N N . ILE A 1 279 ? 7.27 19.047 6.996 1 93.56 279 ILE A N 1
ATOM 2207 C CA . ILE A 1 279 ? 7.488 20.141 6.051 1 93.56 279 ILE A CA 1
ATOM 2208 C C . ILE A 1 279 ? 6.223 21 5.941 1 93.56 279 ILE A C 1
ATOM 2210 O O . ILE A 1 279 ? 5.109 20.469 6.004 1 93.56 279 ILE A O 1
ATOM 2214 N N . ILE A 1 280 ? 6.418 22.266 5.855 1 93.06 280 ILE A N 1
ATOM 2215 C CA . ILE A 1 280 ? 5.387 23.266 5.625 1 93.06 280 ILE A CA 1
ATOM 2216 C C . ILE A 1 280 ? 5.852 24.25 4.551 1 93.06 280 ILE A C 1
ATOM 2218 O O . ILE A 1 280 ? 7.035 24.578 4.477 1 93.06 280 ILE A O 1
ATOM 2222 N N . ARG A 1 281 ? 4.918 24.641 3.746 1 90.88 281 ARG A N 1
ATOM 2223 C CA . ARG A 1 281 ? 5.277 25.641 2.736 1 90.88 281 ARG A CA 1
ATOM 2224 C C . ARG A 1 281 ? 5.766 26.922 3.383 1 90.88 281 ARG A C 1
ATOM 2226 O O . ARG A 1 281 ? 5.195 27.391 4.379 1 90.88 281 ARG A O 1
ATOM 2233 N N . LYS A 1 282 ? 6.762 27.531 2.826 1 86.69 282 LYS A N 1
ATOM 2234 C CA . LYS A 1 282 ? 7.359 28.734 3.41 1 86.69 282 LYS A CA 1
ATOM 2235 C C . LYS A 1 282 ? 6.398 29.906 3.357 1 86.69 282 LYS A C 1
ATOM 2237 O O . LYS A 1 282 ? 6.406 30.766 4.246 1 86.69 282 LYS A O 1
ATOM 2242 N N . ASP A 1 283 ? 5.562 29.969 2.324 1 81.06 283 ASP A N 1
ATOM 2243 C CA . ASP A 1 283 ? 4.688 31.109 2.125 1 81.06 283 ASP A CA 1
ATOM 2244 C C . ASP A 1 283 ? 3.33 30.891 2.791 1 81.06 283 ASP A C 1
ATOM 2246 O O . ASP A 1 283 ? 2.457 31.766 2.738 1 81.06 283 ASP A O 1
ATOM 2250 N N . LYS A 1 284 ? 3.232 29.781 3.396 1 82.5 284 LYS A N 1
ATOM 2251 C CA . LYS A 1 284 ? 1.971 29.484 4.074 1 82.5 284 LYS A CA 1
ATOM 2252 C C . LYS A 1 284 ? 1.91 30.156 5.438 1 82.5 284 LYS A C 1
ATOM 2254 O O . LYS A 1 284 ? 2.902 30.188 6.172 1 82.5 284 LYS A O 1
ATOM 2259 N N . TYR A 1 285 ? 0.756 30.734 5.68 1 78.88 285 TYR A N 1
ATOM 2260 C CA . TYR A 1 285 ? 0.507 31.234 7.027 1 78.88 285 TYR A CA 1
ATOM 2261 C C . TYR A 1 285 ? 0.452 30.094 8.031 1 78.88 285 TYR A C 1
ATOM 2263 O O . TYR A 1 285 ? -0.272 29.125 7.832 1 78.88 285 TYR A O 1
ATOM 2271 N N . VAL A 1 286 ? 1.248 30.188 9.039 1 83.94 286 VAL A N 1
ATOM 2272 C CA . VAL A 1 286 ? 1.266 29.172 10.086 1 83.94 286 VAL A CA 1
ATOM 2273 C C . VAL A 1 286 ? 0.194 29.484 11.125 1 83.94 286 VAL A C 1
ATOM 2275 O O . VAL A 1 286 ? 0.443 30.219 12.078 1 83.94 286 VAL A O 1
ATOM 2278 N N . SER A 1 287 ? -0.922 28.891 10.992 1 84.44 287 SER A N 1
ATOM 2279 C CA . SER A 1 287 ? -2.049 29.094 11.898 1 84.44 287 SER A CA 1
ATOM 2280 C C . SER A 1 287 ? -1.778 28.469 13.266 1 84.44 287 SER A C 1
ATOM 2282 O O . SER A 1 287 ? -0.813 27.719 13.43 1 84.44 287 SER A O 1
ATOM 2284 N N . ASN A 1 288 ? -2.58 28.766 14.258 1 85.56 288 ASN A N 1
ATOM 2285 C CA . ASN A 1 288 ? -2.438 28.219 15.602 1 85.56 288 ASN A CA 1
ATOM 2286 C C . ASN A 1 288 ? -2.512 26.703 15.594 1 85.56 288 ASN A C 1
ATOM 2288 O O . ASN A 1 288 ? -1.67 26.031 16.203 1 85.56 288 ASN A O 1
ATOM 2292 N N . PRO A 1 289 ? -3.471 26.141 14.875 1 87.56 289 PRO A N 1
ATOM 2293 C CA . PRO A 1 289 ? -3.516 24.688 14.812 1 87.56 289 PRO A CA 1
ATOM 2294 C C . PRO A 1 289 ? -2.215 24.078 14.289 1 87.56 289 PRO A C 1
ATOM 2296 O O . PRO A 1 289 ? -1.739 23.078 14.828 1 87.56 289 PRO A O 1
ATOM 2299 N N . ILE A 1 290 ? -1.635 24.719 13.305 1 89.75 290 ILE A N 1
ATOM 2300 C CA . ILE A 1 290 ? -0.39 24.219 12.727 1 89.75 290 ILE A CA 1
ATOM 2301 C C . ILE A 1 290 ? 0.736 24.328 13.75 1 89.75 290 ILE A C 1
ATOM 2303 O O . ILE A 1 290 ? 1.512 23.391 13.93 1 89.75 290 ILE A O 1
ATOM 2307 N N . ARG A 1 291 ? 0.799 25.391 14.391 1 88.88 291 ARG A N 1
ATOM 2308 C CA . ARG A 1 291 ? 1.818 25.625 15.414 1 88.88 291 ARG A CA 1
ATOM 2309 C C . ARG A 1 291 ? 1.68 24.609 16.547 1 88.88 291 ARG A C 1
ATOM 2311 O O . ARG A 1 291 ? 2.678 24.094 17.047 1 88.88 291 ARG A O 1
ATOM 2318 N N . HIS A 1 292 ? 0.477 24.438 16.984 1 90.5 292 HIS A N 1
ATOM 2319 C CA . HIS A 1 292 ? 0.226 23.484 18.062 1 90.5 292 HIS A CA 1
ATOM 2320 C C . HIS A 1 292 ? 0.66 22.078 17.656 1 90.5 292 HIS A C 1
ATOM 2322 O O . HIS A 1 292 ? 1.243 21.344 18.453 1 90.5 292 HIS A O 1
ATOM 2328 N N . PHE A 1 293 ? 0.364 21.734 16.422 1 92.75 293 PHE A N 1
ATOM 2329 C CA . PHE A 1 293 ? 0.73 20.406 15.953 1 92.75 293 PHE A CA 1
ATOM 2330 C C . PHE A 1 293 ? 2.246 20.234 15.906 1 92.75 293 PHE A C 1
ATOM 2332 O O . PHE A 1 293 ? 2.785 19.234 16.359 1 92.75 293 PHE A O 1
ATOM 2339 N N . GLN A 1 294 ? 2.902 21.203 15.375 1 91.12 294 GLN A N 1
ATOM 2340 C CA . GLN A 1 294 ? 4.359 21.172 15.289 1 91.12 294 GLN A CA 1
ATOM 2341 C C . GLN A 1 294 ? 4.988 21.031 16.672 1 91.12 294 GLN A C 1
ATOM 2343 O O . GLN A 1 294 ? 5.891 20.203 16.875 1 91.12 294 GLN A O 1
ATOM 2348 N N . THR A 1 295 ? 4.523 21.812 17.562 1 89.62 295 THR A N 1
ATOM 2349 C CA . THR A 1 295 ? 5.043 21.797 18.922 1 89.62 295 THR A CA 1
ATOM 2350 C C . THR A 1 295 ? 4.789 20.453 19.578 1 89.62 295 THR A C 1
ATOM 2352 O O . THR A 1 295 ? 5.676 19.891 20.234 1 89.62 295 THR A O 1
ATOM 2355 N N . TYR A 1 296 ? 3.635 19.969 19.375 1 91.81 296 TYR A N 1
ATOM 2356 C CA . TYR A 1 296 ? 3.279 18.688 19.984 1 91.81 296 TYR A CA 1
ATOM 2357 C C . TYR A 1 296 ? 4.18 17.562 19.469 1 91.81 296 TYR A C 1
ATOM 2359 O O . TYR A 1 296 ? 4.664 16.734 20.23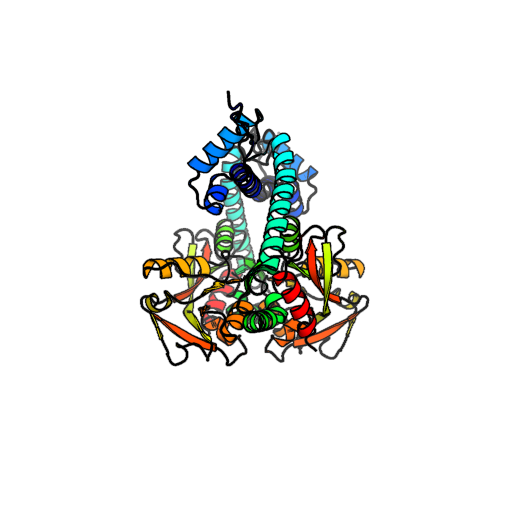4 1 91.81 296 TYR A O 1
ATOM 2367 N N . VAL A 1 297 ? 4.34 17.516 18.141 1 91 297 VAL A N 1
ATOM 2368 C CA . VAL A 1 297 ? 5.164 16.469 17.531 1 91 297 VAL A CA 1
ATOM 2369 C C . VAL A 1 297 ? 6.602 16.594 18.016 1 91 297 VAL A C 1
ATOM 2371 O O . VAL A 1 297 ? 7.246 15.578 18.312 1 91 297 VAL A O 1
ATOM 2374 N N . LYS A 1 298 ? 7.062 17.75 18.078 1 86 298 LYS A N 1
ATOM 2375 C CA . LYS A 1 298 ? 8.422 17.984 18.562 1 86 298 LYS A CA 1
ATOM 2376 C C . LYS A 1 298 ? 8.602 17.484 19.984 1 86 298 LYS A C 1
ATOM 2378 O O . LYS A 1 298 ? 9.641 16.906 20.328 1 86 298 LYS A O 1
ATOM 2383 N N . GLU A 1 299 ? 7.664 17.672 20.781 1 85.69 299 GLU A N 1
ATOM 2384 C CA . GLU A 1 299 ? 7.746 17.328 22.203 1 85.69 299 GLU A CA 1
ATOM 2385 C C . GLU A 1 299 ? 7.578 15.828 22.406 1 85.69 299 GLU A C 1
ATOM 2387 O O . GLU A 1 299 ? 8.164 15.258 23.328 1 85.69 299 GLU A O 1
ATOM 2392 N N . HIS A 1 300 ? 6.766 15.227 21.562 1 82 300 HIS A N 1
ATOM 2393 C CA . HIS A 1 300 ? 6.391 13.836 21.812 1 82 300 HIS A CA 1
ATOM 2394 C C . HIS A 1 300 ? 7 12.906 20.766 1 82 300 HIS A C 1
ATOM 2396 O O . HIS A 1 300 ? 6.895 11.688 20.891 1 82 300 HIS A O 1
ATOM 2402 N N . GLY A 1 301 ? 7.367 13.398 19.641 1 72.62 301 GLY A N 1
ATOM 2403 C CA . GLY A 1 301 ? 7.891 12.594 18.547 1 72.62 301 GLY A CA 1
ATOM 2404 C C . GLY A 1 301 ? 9.141 11.812 18.938 1 72.62 301 GLY A C 1
ATOM 2405 O O . GLY A 1 301 ? 9.484 1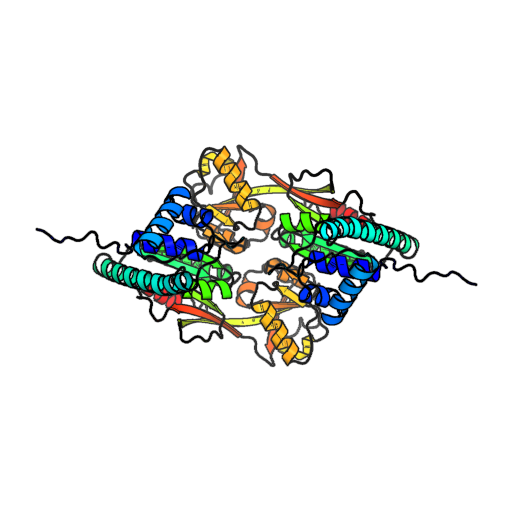0.836 18.266 1 72.62 301 GLY A O 1
ATOM 2406 N N . ASN A 1 302 ? 10.117 12.281 19.641 1 62.41 302 ASN A N 1
ATOM 2407 C CA . ASN A 1 302 ? 11.359 11.586 19.969 1 62.41 302 ASN A CA 1
ATOM 2408 C C . ASN A 1 302 ? 11.086 10.25 20.656 1 62.41 302 ASN A C 1
ATOM 2410 O O . ASN A 1 302 ? 11.023 10.188 21.891 1 62.41 302 ASN A O 1
ATOM 2414 N N . ILE A 1 303 ? 10.258 9.438 20.078 1 47.53 303 ILE A N 1
ATOM 2415 C CA . ILE A 1 303 ? 10.219 8.148 20.766 1 47.53 303 ILE A CA 1
ATOM 2416 C C . ILE A 1 303 ? 11.633 7.727 21.172 1 47.53 303 ILE A C 1
ATOM 2418 O O . ILE A 1 303 ? 12.539 7.703 20.328 1 47.53 303 ILE A O 1
ATOM 2422 N N . LYS A 1 304 ? 11.969 7.961 22.422 1 38.38 304 LYS A N 1
ATOM 2423 C CA . LYS A 1 304 ? 13.133 7.457 23.141 1 38.38 304 LYS A CA 1
ATOM 2424 C C . LYS A 1 304 ? 13.359 5.973 22.859 1 38.38 304 LYS A C 1
ATOM 2426 O O . LYS A 1 304 ? 12.398 5.207 22.719 1 38.38 304 LYS A O 1
ATOM 2431 N N . MET B 1 1 ? 15.086 -24.828 -58.375 1 23.31 1 MET B N 1
ATOM 2432 C CA . MET B 1 1 ? 14.977 -23.406 -58.094 1 23.31 1 MET B CA 1
ATOM 2433 C C . MET B 1 1 ? 14.227 -23.172 -56.781 1 23.31 1 MET B C 1
ATOM 2435 O O . MET B 1 1 ? 13.07 -23.578 -56.656 1 23.31 1 MET B O 1
ATOM 2439 N N . ASP B 1 2 ? 14.734 -23.453 -55.625 1 26.53 2 ASP B N 1
ATOM 2440 C CA . ASP B 1 2 ? 14.336 -23.781 -54.25 1 26.53 2 ASP B CA 1
ATOM 2441 C C . ASP B 1 2 ? 13.531 -22.656 -53.625 1 26.53 2 ASP B C 1
ATOM 2443 O O . ASP B 1 2 ? 14.031 -21.531 -53.5 1 26.53 2 ASP B O 1
ATOM 2447 N N . ILE B 1 3 ? 12.32 -22.297 -54.125 1 26.27 3 ILE B N 1
ATOM 2448 C CA . ILE B 1 3 ? 11.281 -21.328 -53.844 1 26.27 3 ILE B CA 1
ATOM 2449 C C . ILE B 1 3 ? 11.141 -21.156 -52.344 1 26.27 3 ILE B C 1
ATOM 2451 O O . ILE B 1 3 ? 10.344 -21.859 -51.688 1 26.27 3 ILE B O 1
ATOM 2455 N N . MET B 1 4 ? 12.094 -21.516 -51.469 1 30.39 4 MET B N 1
ATOM 2456 C CA . MET B 1 4 ? 12.18 -21.156 -50.062 1 30.39 4 MET B CA 1
ATOM 2457 C C . MET B 1 4 ? 11.844 -19.672 -49.844 1 30.39 4 MET B C 1
ATOM 2459 O O . MET B 1 4 ? 12.703 -18.812 -50.031 1 30.39 4 MET B O 1
ATOM 2463 N N . GLY B 1 5 ? 10.797 -19.047 -50.5 1 32.75 5 GLY B N 1
ATOM 2464 C CA . GLY B 1 5 ? 10.203 -17.734 -50.719 1 32.75 5 GLY B CA 1
ATOM 2465 C C . GLY B 1 5 ? 10.281 -16.844 -49.5 1 32.75 5 GLY B C 1
ATOM 2466 O O . GLY B 1 5 ? 10.281 -17.328 -48.375 1 32.75 5 GLY B O 1
ATOM 2467 N N . LYS B 1 6 ? 11.062 -15.828 -49.5 1 38.03 6 LYS B N 1
ATOM 2468 C CA . LYS B 1 6 ? 11.211 -14.781 -48.469 1 38.03 6 LYS B CA 1
ATOM 2469 C C . LYS B 1 6 ? 9.891 -14.531 -47.75 1 38.03 6 LYS B C 1
ATOM 2471 O O . LYS B 1 6 ? 9.047 -13.773 -48.219 1 38.03 6 LYS B O 1
ATOM 2476 N N . GLU B 1 7 ? 8.969 -15.422 -47.438 1 39.72 7 GLU B N 1
ATOM 2477 C CA . GLU B 1 7 ? 7.723 -15.398 -46.656 1 39.72 7 GLU B CA 1
ATOM 2478 C C . GLU B 1 7 ? 7.789 -14.391 -45.531 1 39.72 7 GLU B C 1
ATOM 2480 O O . GLU B 1 7 ? 8.648 -14.492 -44.656 1 39.72 7 GLU B O 1
ATOM 2485 N N . ARG B 1 8 ? 7.719 -13.117 -45.812 1 46.22 8 ARG B N 1
ATOM 2486 C CA . ARG B 1 8 ? 7.488 -11.883 -45.062 1 46.22 8 ARG B CA 1
ATOM 2487 C C . ARG B 1 8 ? 6.652 -12.156 -43.812 1 46.22 8 ARG B C 1
ATOM 2489 O O . ARG B 1 8 ? 5.445 -11.898 -43.781 1 46.22 8 ARG B O 1
ATOM 2496 N N . SER B 1 9 ? 6.66 -13.297 -43.312 1 52.12 9 SER B N 1
ATOM 2497 C CA . SER B 1 9 ? 5.797 -13.773 -42.25 1 52.12 9 SER B CA 1
ATOM 2498 C C . SER B 1 9 ? 6.27 -13.258 -40.906 1 52.12 9 SER B C 1
ATOM 2500 O O . SER B 1 9 ? 7.469 -13.047 -40.688 1 52.12 9 SER B O 1
ATOM 2502 N N . MET B 1 10 ? 5.293 -12.656 -40.312 1 60 10 MET B N 1
ATOM 2503 C CA . MET B 1 10 ? 5.465 -12.312 -38.906 1 60 10 MET B CA 1
ATOM 2504 C C . MET B 1 10 ? 6.051 -13.484 -38.125 1 60 10 MET B C 1
ATOM 2506 O O . MET B 1 10 ? 5.543 -14.609 -38.219 1 60 10 MET B O 1
ATOM 2510 N N . ASN B 1 11 ? 7.32 -13.297 -37.844 1 65.88 11 ASN B N 1
ATOM 2511 C CA . ASN B 1 11 ? 7.895 -14.367 -37.031 1 65.88 11 ASN B CA 1
ATOM 2512 C C . ASN B 1 11 ? 7.602 -14.156 -35.562 1 65.88 11 ASN B C 1
ATOM 2514 O O . ASN B 1 11 ? 6.988 -13.156 -35.156 1 65.88 11 ASN B O 1
ATOM 2518 N N . LEU B 1 12 ? 7.957 -15.203 -34.812 1 72.75 12 LEU B N 1
ATOM 2519 C CA . LEU B 1 12 ? 7.625 -15.234 -33.406 1 72.75 12 LEU B CA 1
ATOM 2520 C C . LEU B 1 12 ? 8.25 -14.055 -32.656 1 72.75 12 LEU B C 1
ATOM 2522 O O . LEU B 1 12 ? 7.652 -13.5 -31.734 1 72.75 12 LEU B O 1
ATOM 2526 N N . LYS B 1 13 ? 9.406 -13.758 -33.125 1 75.75 13 LYS B N 1
ATOM 2527 C CA . LYS B 1 13 ? 10.102 -12.633 -32.5 1 75.75 13 LYS B CA 1
ATOM 2528 C C . LYS B 1 13 ? 9.352 -11.328 -32.719 1 75.75 13 LYS B C 1
ATOM 2530 O O . LYS B 1 13 ? 9.156 -10.539 -31.797 1 75.75 13 LYS B O 1
ATOM 2535 N N . GLN B 1 14 ? 9.008 -11.18 -33.938 1 77.69 14 GLN B N 1
ATOM 2536 C CA . GLN B 1 14 ? 8.25 -9.984 -34.281 1 77.69 14 GLN B CA 1
ATOM 2537 C C . GLN B 1 14 ? 6.949 -9.906 -33.5 1 77.69 14 GLN B C 1
ATOM 2539 O O . GLN B 1 14 ? 6.598 -8.852 -32.969 1 77.69 14 GLN B O 1
ATOM 2544 N N . LEU B 1 15 ? 6.316 -11.016 -33.438 1 79.69 15 LEU B N 1
ATOM 2545 C CA . LEU B 1 15 ? 5.055 -11.07 -32.719 1 79.69 15 LEU B CA 1
ATOM 2546 C C . LEU B 1 15 ? 5.27 -10.766 -31.25 1 79.69 15 LEU B C 1
ATOM 2548 O O . LEU B 1 15 ? 4.5 -10.016 -30.641 1 79.69 15 LEU B O 1
ATOM 2552 N N . THR B 1 16 ? 6.262 -11.328 -30.734 1 79.69 16 THR B N 1
ATOM 2553 C CA . THR B 1 16 ? 6.602 -11.094 -29.328 1 79.69 16 THR B CA 1
ATOM 2554 C C . THR B 1 16 ? 6.883 -9.617 -29.078 1 79.69 16 THR B C 1
ATOM 2556 O O . THR B 1 16 ? 6.418 -9.055 -28.094 1 79.69 16 THR B O 1
ATOM 2559 N N . TYR B 1 17 ? 7.637 -9.055 -29.969 1 82.56 17 TYR B N 1
ATOM 2560 C CA . TYR B 1 17 ? 7.98 -7.645 -29.859 1 82.56 17 TYR B CA 1
ATOM 2561 C C . TYR B 1 17 ? 6.73 -6.77 -29.922 1 82.56 17 TYR B C 1
ATOM 2563 O O . TYR B 1 17 ? 6.574 -5.844 -29.125 1 82.56 17 TYR B O 1
ATOM 2571 N N . PHE B 1 18 ? 5.934 -7.09 -30.844 1 87.38 18 PHE B N 1
ATOM 2572 C CA . PHE B 1 18 ? 4.723 -6.293 -31.031 1 87.38 18 PHE B CA 1
ATOM 2573 C C . PHE B 1 18 ? 3.818 -6.398 -29.812 1 87.38 18 PHE B C 1
ATOM 2575 O O . PHE B 1 18 ? 3.277 -5.395 -29.344 1 87.38 18 PHE B O 1
ATOM 2582 N N . VAL B 1 19 ? 3.635 -7.57 -29.328 1 85.56 19 VAL B N 1
ATOM 2583 C CA . VAL B 1 19 ? 2.762 -7.781 -28.188 1 85.56 19 VAL B CA 1
ATOM 2584 C C . VAL B 1 19 ? 3.305 -7.031 -26.969 1 85.56 19 VAL B C 1
ATOM 2586 O O . VAL B 1 19 ? 2.545 -6.402 -26.234 1 85.56 19 VAL B O 1
ATOM 2589 N N . ALA B 1 20 ? 4.578 -7.078 -26.812 1 84.12 20 ALA B N 1
ATOM 2590 C CA . ALA B 1 20 ? 5.207 -6.332 -25.719 1 84.12 20 ALA B CA 1
ATOM 2591 C C . ALA B 1 20 ? 4.973 -4.832 -25.875 1 84.12 20 ALA B C 1
ATOM 2593 O O . ALA B 1 20 ? 4.684 -4.141 -24.891 1 84.12 20 ALA B O 1
ATOM 2594 N N . LEU B 1 21 ? 5.113 -4.379 -27.094 1 87.94 21 LEU B N 1
ATOM 2595 C CA . LEU B 1 21 ? 4.898 -2.963 -27.375 1 87.94 21 LEU B CA 1
ATOM 2596 C C . LEU B 1 21 ? 3.451 -2.568 -27.094 1 87.94 21 LEU B C 1
ATOM 2598 O O . LEU B 1 21 ? 3.189 -1.534 -26.484 1 87.94 21 LEU B O 1
ATOM 2602 N N . ALA B 1 22 ? 2.58 -3.326 -27.578 1 86.56 22 ALA B N 1
ATOM 2603 C CA . ALA B 1 22 ? 1.157 -3.041 -27.406 1 86.56 22 ALA B CA 1
ATOM 2604 C C . ALA B 1 22 ? 0.769 -3.033 -25.938 1 86.56 22 ALA B C 1
ATOM 2606 O O . ALA B 1 22 ? -0.029 -2.197 -25.5 1 86.56 22 ALA B O 1
ATOM 2607 N N . LYS B 1 23 ? 1.316 -3.941 -25.266 1 81.94 23 LYS B N 1
ATOM 2608 C CA . LYS B 1 23 ? 1.08 -4.074 -23.844 1 81.94 23 LYS B CA 1
ATOM 2609 C C . LYS B 1 23 ? 1.554 -2.836 -23.078 1 81.94 23 LYS B C 1
ATOM 2611 O O . LYS B 1 23 ? 0.836 -2.311 -22.234 1 81.94 23 LYS B O 1
ATOM 2616 N N . ASN B 1 24 ? 2.711 -2.455 -23.375 1 81.25 24 ASN B N 1
ATOM 2617 C CA . ASN B 1 24 ? 3.357 -1.381 -22.625 1 81.25 24 ASN B CA 1
ATOM 2618 C C . ASN B 1 24 ? 2.943 -0.008 -23.156 1 81.25 24 ASN B C 1
ATOM 2620 O O . ASN B 1 24 ? 3.094 0.998 -22.453 1 81.25 24 ASN B O 1
ATOM 2624 N N . GLN B 1 25 ? 2.475 0.017 -24.359 1 85.81 25 GLN B N 1
ATOM 2625 C CA . GLN B 1 25 ? 2.018 1.216 -25.047 1 85.81 25 GLN B CA 1
ATOM 2626 C C . GLN B 1 25 ? 3.102 2.289 -25.062 1 85.81 25 GLN B C 1
ATOM 2628 O O . GLN B 1 25 ? 2.803 3.482 -25.016 1 85.81 25 GLN B O 1
ATOM 2633 N N . ASN B 1 26 ? 4.254 1.856 -24.922 1 86.19 26 ASN B N 1
ATOM 2634 C CA . ASN B 1 26 ? 5.449 2.697 -24.938 1 86.19 26 ASN B CA 1
ATOM 2635 C C . ASN B 1 26 ? 6.66 1.945 -25.469 1 86.19 26 ASN B C 1
ATOM 2637 O O . ASN B 1 26 ? 7.023 0.889 -24.953 1 86.19 26 ASN B O 1
ATOM 2641 N N . PHE B 1 27 ? 7.312 2.584 -26.469 1 86.5 27 PHE B N 1
ATOM 2642 C CA . PHE B 1 27 ? 8.414 1.905 -27.141 1 86.5 27 PHE B CA 1
ATOM 2643 C C . PHE B 1 27 ? 9.586 1.694 -26.188 1 86.5 27 PHE B C 1
ATOM 2645 O O . PHE B 1 27 ? 10.203 0.628 -26.188 1 86.5 27 PHE B O 1
ATOM 2652 N N . THR B 1 28 ? 9.773 2.676 -25.359 1 83.94 28 THR B N 1
ATOM 2653 C CA . THR B 1 28 ? 10.914 2.588 -24.453 1 83.94 28 THR B CA 1
ATOM 2654 C C . THR B 1 28 ? 10.68 1.527 -23.391 1 83.94 28 THR B C 1
ATOM 2656 O O . THR B 1 28 ? 11.547 0.687 -23.141 1 83.94 28 THR B O 1
ATOM 2659 N N . THR B 1 29 ? 9.539 1.542 -22.859 1 82.56 29 THR B N 1
ATOM 2660 C CA . THR B 1 29 ? 9.211 0.588 -21.797 1 82.56 29 THR B CA 1
ATOM 2661 C C . THR B 1 29 ? 9.164 -0.833 -22.344 1 82.56 29 THR B C 1
ATOM 2663 O O . THR B 1 29 ? 9.633 -1.772 -21.703 1 82.56 29 THR B O 1
ATOM 2666 N N . ALA B 1 30 ? 8.68 -0.897 -23.484 1 84.62 30 ALA B N 1
ATOM 2667 C CA . ALA B 1 30 ? 8.609 -2.209 -24.125 1 84.62 30 ALA B CA 1
ATOM 2668 C C . ALA B 1 30 ? 10 -2.748 -24.438 1 84.62 30 ALA B C 1
ATOM 2670 O O . ALA B 1 30 ? 10.281 -3.926 -24.203 1 84.62 30 ALA B O 1
ATOM 2671 N N . ALA B 1 31 ? 10.867 -1.905 -24.906 1 84.38 31 ALA B N 1
ATOM 2672 C CA . ALA B 1 31 ? 12.227 -2.312 -25.234 1 84.38 31 ALA B CA 1
ATOM 2673 C C . ALA B 1 31 ? 12.984 -2.764 -23.984 1 84.38 31 ALA B C 1
ATOM 2675 O O . ALA B 1 31 ? 13.703 -3.766 -24.016 1 84.38 31 ALA B O 1
ATOM 2676 N N . ASN B 1 32 ? 12.742 -2.074 -22.953 1 74.44 32 ASN B N 1
ATOM 2677 C CA . ASN B 1 32 ? 13.359 -2.432 -21.672 1 74.44 32 ASN B CA 1
ATOM 2678 C C . ASN B 1 32 ? 12.906 -3.812 -21.203 1 74.44 32 ASN B C 1
ATOM 2680 O O . ASN B 1 32 ? 13.727 -4.617 -20.75 1 74.44 32 ASN B O 1
ATOM 2684 N N . GLU B 1 33 ? 11.672 -4.008 -21.406 1 73.94 33 GLU B N 1
ATOM 2685 C CA . GLU B 1 33 ? 11.109 -5.297 -21.016 1 73.94 33 GLU B CA 1
ATOM 2686 C C . GLU B 1 33 ? 11.695 -6.434 -21.844 1 73.94 33 GLU B C 1
ATOM 2688 O O . GLU B 1 33 ? 11.898 -7.539 -21.344 1 73.94 33 GLU B O 1
ATOM 2693 N N . LEU B 1 34 ? 12.008 -6.117 -23.047 1 74.38 34 LEU B N 1
ATOM 2694 C CA . LEU B 1 34 ? 12.492 -7.117 -23.984 1 74.38 34 LEU B CA 1
ATOM 2695 C C . LEU B 1 34 ? 14.016 -7.203 -23.969 1 74.38 34 LEU B C 1
ATOM 2697 O O . LEU B 1 34 ? 14.602 -8.055 -24.641 1 74.38 34 LEU B O 1
ATOM 2701 N N . PHE B 1 35 ? 14.602 -6.293 -23.156 1 74.62 35 PHE B N 1
ATOM 2702 C CA . PHE B 1 35 ? 16.047 -6.23 -23.016 1 74.62 35 PHE B CA 1
ATOM 2703 C C . PHE B 1 35 ? 16.703 -5.973 -24.375 1 74.62 35 PHE B C 1
ATOM 2705 O O . PHE B 1 35 ? 17.672 -6.637 -24.734 1 74.62 35 PHE B O 1
ATOM 2712 N N . ILE B 1 36 ? 16.062 -5.016 -25.125 1 76.31 36 ILE B N 1
ATOM 2713 C CA . ILE B 1 36 ? 16.625 -4.566 -26.391 1 76.31 36 ILE B CA 1
ATOM 2714 C C . ILE B 1 36 ? 16.594 -3.043 -26.453 1 76.31 36 ILE B C 1
ATOM 2716 O O . ILE B 1 36 ? 16.062 -2.385 -25.562 1 76.31 36 ILE B O 1
ATOM 2720 N N . CYS B 1 37 ? 17.328 -2.51 -27.297 1 81.75 37 CYS B N 1
ATOM 2721 C CA . CYS B 1 37 ? 17.312 -1.061 -27.469 1 81.75 37 CYS B CA 1
ATOM 2722 C C . CYS B 1 37 ? 16.047 -0.611 -28.188 1 81.75 37 CYS B C 1
ATOM 2724 O O . CYS B 1 37 ? 15.492 -1.346 -29 1 81.75 37 CYS B O 1
ATOM 2726 N N . GLN B 1 38 ? 15.555 0.52 -27.812 1 87.94 38 GLN B N 1
ATOM 2727 C CA . GLN B 1 38 ? 14.328 1.079 -28.375 1 87.94 38 GLN B CA 1
ATOM 2728 C C . GLN B 1 38 ? 14.398 1.141 -29.891 1 87.94 38 GLN B C 1
ATOM 2730 O O . GLN B 1 38 ? 13.398 0.904 -30.578 1 87.94 38 GLN B O 1
ATOM 2735 N N . SER B 1 39 ? 15.555 1.449 -30.406 1 88.31 39 SER B N 1
ATOM 2736 C CA . SER B 1 39 ? 15.711 1.536 -31.859 1 88.31 39 SER B CA 1
ATOM 2737 C C . SER B 1 39 ? 15.461 0.187 -32.531 1 88.31 39 SER B C 1
ATOM 2739 O O . SER B 1 39 ? 14.844 0.118 -33.594 1 88.31 39 SER B O 1
ATOM 2741 N N . ALA B 1 40 ? 15.938 -0.817 -31.938 1 84.12 40 ALA B N 1
ATOM 2742 C CA . ALA B 1 40 ? 15.734 -2.166 -32.469 1 84.12 40 ALA B CA 1
ATOM 2743 C C . ALA B 1 40 ? 14.258 -2.543 -32.469 1 84.12 40 ALA B C 1
ATOM 2745 O O . ALA B 1 40 ? 13.766 -3.123 -33.438 1 84.12 40 ALA B O 1
ATOM 2746 N N . LEU B 1 41 ? 13.641 -2.215 -31.391 1 89.75 41 LEU B N 1
ATOM 2747 C CA . LEU B 1 41 ? 12.211 -2.486 -31.312 1 89.75 41 LEU B CA 1
ATOM 2748 C C . LEU B 1 41 ? 11.453 -1.727 -32.406 1 89.75 41 LEU B C 1
ATOM 2750 O O . LEU B 1 41 ? 10.602 -2.299 -33.094 1 89.75 41 LEU B O 1
ATOM 2754 N N . SER B 1 42 ? 11.734 -0.44 -32.531 1 90.31 42 SER B N 1
ATOM 2755 C CA . SER B 1 42 ? 11.062 0.398 -33.5 1 90.31 42 SER B CA 1
ATOM 2756 C C . SER B 1 42 ? 11.258 -0.143 -34.906 1 90.31 42 SER B C 1
ATOM 2758 O O . SER B 1 42 ? 10.312 -0.213 -35.719 1 90.31 42 SER B O 1
ATOM 2760 N N . LYS B 1 43 ? 12.453 -0.534 -35.188 1 88 43 LYS B N 1
ATOM 2761 C CA . LYS B 1 43 ? 12.781 -1.073 -36.5 1 88 43 LYS B CA 1
ATOM 2762 C C . LYS B 1 43 ? 12.016 -2.363 -36.781 1 88 43 LYS B C 1
ATOM 2764 O O . LYS B 1 43 ? 11.531 -2.582 -37.906 1 88 43 LYS B O 1
ATOM 2769 N N . THR B 1 44 ? 12.039 -3.158 -35.781 1 86.38 44 THR B N 1
ATOM 2770 C CA . THR B 1 44 ? 11.359 -4.438 -35.938 1 86.38 44 THR B CA 1
ATOM 2771 C C . THR B 1 44 ? 9.875 -4.23 -36.188 1 86.38 44 THR B C 1
ATOM 2773 O O . THR B 1 44 ? 9.289 -4.91 -37.062 1 86.38 44 THR B O 1
ATOM 2776 N N . ILE B 1 45 ? 9.281 -3.305 -35.469 1 90.06 45 ILE B N 1
ATOM 2777 C CA . ILE B 1 45 ? 7.859 -3.031 -35.625 1 90.06 45 ILE B CA 1
ATOM 2778 C C . ILE B 1 45 ? 7.594 -2.465 -37.031 1 90.06 45 ILE B C 1
ATOM 2780 O O . ILE B 1 45 ? 6.621 -2.846 -37.688 1 90.06 45 ILE B O 1
ATOM 2784 N N . LYS B 1 46 ? 8.43 -1.579 -37.438 1 88.31 46 LYS B N 1
ATOM 2785 C CA . LYS B 1 46 ? 8.289 -1.008 -38.781 1 88.31 46 LYS B CA 1
ATOM 2786 C C . LYS B 1 46 ? 8.414 -2.086 -39.844 1 88.31 46 LYS B C 1
ATOM 2788 O O . LYS B 1 46 ? 7.645 -2.092 -40.812 1 88.31 46 LYS B O 1
ATOM 2793 N N . ALA B 1 47 ? 9.391 -2.893 -39.656 1 84.94 47 ALA B N 1
ATOM 2794 C CA . ALA B 1 47 ? 9.578 -3.992 -40.594 1 84.94 47 ALA B CA 1
ATOM 2795 C C . ALA B 1 47 ? 8.344 -4.895 -40.625 1 84.94 47 ALA B C 1
ATOM 2797 O O . ALA B 1 47 ? 7.938 -5.352 -41.688 1 84.94 47 ALA B O 1
ATOM 2798 N N . MET B 1 48 ? 7.84 -5.164 -39.438 1 84 48 MET B N 1
ATOM 2799 C CA . MET B 1 48 ? 6.637 -5.988 -39.344 1 84 48 MET B CA 1
ATOM 2800 C C . MET B 1 48 ? 5.469 -5.344 -40.094 1 84 48 MET B C 1
ATOM 2802 O O . MET B 1 48 ? 4.723 -6.027 -40.781 1 84 48 MET B O 1
ATOM 2806 N N . GLU B 1 49 ? 5.312 -4.066 -39.906 1 87.31 49 GLU B N 1
ATOM 2807 C CA . GLU B 1 49 ? 4.254 -3.328 -40.562 1 87.31 49 GLU B CA 1
ATOM 2808 C C . GLU B 1 49 ? 4.434 -3.373 -42.094 1 87.31 49 GLU B C 1
ATOM 2810 O O . GLU B 1 49 ? 3.461 -3.527 -42.844 1 87.31 49 GLU B O 1
ATOM 2815 N N . GLU B 1 50 ? 5.613 -3.248 -42.531 1 80.88 50 GLU B N 1
ATOM 2816 C CA . GLU B 1 50 ? 5.926 -3.318 -43.938 1 80.88 50 GLU B CA 1
ATOM 2817 C C . GLU B 1 50 ? 5.637 -4.707 -44.5 1 80.88 50 GLU B C 1
ATOM 2819 O O . GLU B 1 50 ? 5.043 -4.836 -45.594 1 80.88 50 GLU B O 1
ATOM 2824 N N . ASP B 1 51 ? 6.07 -5.641 -43.75 1 74.69 51 ASP B N 1
ATOM 2825 C CA . ASP B 1 51 ? 5.867 -7.02 -44.188 1 74.69 51 ASP B CA 1
ATOM 2826 C C . ASP B 1 51 ? 4.379 -7.344 -44.312 1 74.69 51 ASP B C 1
ATOM 2828 O O . ASP B 1 51 ? 3.973 -8.07 -45.219 1 74.69 51 ASP B O 1
ATOM 2832 N N . LEU B 1 52 ? 3.637 -6.805 -43.375 1 77.25 52 LEU B N 1
ATOM 2833 C CA . LEU B 1 52 ? 2.207 -7.09 -43.312 1 77.25 52 LEU B CA 1
ATOM 2834 C C . LEU B 1 52 ? 1.42 -6.074 -44.156 1 77.25 52 LEU B C 1
ATOM 2836 O O . LEU B 1 52 ? 0.225 -6.258 -44.375 1 77.25 52 LEU B O 1
ATOM 2840 N N . ASP B 1 53 ? 2.068 -5.121 -44.625 1 79.88 53 ASP B N 1
ATOM 2841 C CA . ASP B 1 53 ? 1.451 -4.031 -45.375 1 79.88 53 ASP B CA 1
ATOM 2842 C C . ASP B 1 53 ? 0.292 -3.416 -44.594 1 79.88 53 ASP B C 1
ATOM 2844 O O . ASP B 1 53 ? -0.8 -3.23 -45.125 1 79.88 53 ASP B O 1
ATOM 2848 N N . VAL B 1 54 ? 0.478 -3.342 -43.312 1 82.56 54 VAL B N 1
ATOM 2849 C CA . VAL B 1 54 ? -0.498 -2.719 -42.438 1 82.56 54 VAL B CA 1
ATOM 2850 C C . VAL B 1 54 ? 0.221 -1.847 -41.406 1 82.56 54 VAL B C 1
ATOM 2852 O O . VAL B 1 54 ? 1.377 -2.105 -41.062 1 82.56 54 VAL B O 1
ATOM 2855 N N . GLN B 1 55 ? -0.398 -0.807 -41.031 1 87.75 55 GLN B N 1
ATOM 2856 C CA . GLN B 1 55 ? 0.082 -0.021 -39.906 1 87.75 55 GLN B CA 1
ATOM 2857 C C . GLN B 1 55 ? -0.516 -0.523 -38.594 1 87.75 55 GLN B C 1
ATOM 2859 O O . GLN B 1 55 ? -1.728 -0.729 -38.5 1 87.75 55 GLN B O 1
ATOM 2864 N N . LEU B 1 56 ? 0.372 -0.746 -37.656 1 89 56 LEU B N 1
ATOM 2865 C CA . LEU B 1 56 ? -0.078 -1.303 -36.406 1 89 56 LEU B CA 1
ATOM 2866 C C . LEU B 1 56 ? -0.115 -0.229 -35.312 1 89 56 LEU B C 1
ATOM 2868 O O . LEU B 1 56 ? -0.909 -0.315 -34.375 1 89 56 LEU B O 1
ATOM 2872 N N . VAL B 1 57 ? 0.77 0.732 -35.406 1 90.31 57 VAL B N 1
ATOM 2873 C CA . VAL B 1 57 ? 0.865 1.829 -34.469 1 90.31 57 VAL B CA 1
ATOM 2874 C C . VAL B 1 57 ? 0.508 3.146 -35.156 1 90.31 57 VAL B C 1
ATOM 2876 O O . VAL B 1 57 ? 0.984 3.428 -36.25 1 90.31 57 VAL B O 1
ATOM 2879 N N . ASP B 1 58 ? -0.412 3.805 -34.469 1 85.19 58 ASP B N 1
ATOM 2880 C CA . ASP B 1 58 ? -0.758 5.121 -35 1 85.19 58 ASP B CA 1
ATOM 2881 C C . ASP B 1 58 ? 0.305 6.156 -34.656 1 85.19 58 ASP B C 1
ATOM 2883 O O . ASP B 1 58 ? 0.289 6.715 -33.562 1 85.19 58 ASP B O 1
ATOM 2887 N N . ARG B 1 59 ? 1.149 6.391 -35.531 1 76.12 59 ARG B N 1
ATOM 2888 C CA . ARG B 1 59 ? 2.291 7.266 -35.281 1 76.12 59 ARG B CA 1
ATOM 2889 C C . ARG B 1 59 ? 1.89 8.734 -35.375 1 76.12 59 ARG B C 1
ATOM 2891 O O . ARG B 1 59 ? 2.699 9.625 -35.125 1 76.12 59 ARG B O 1
ATOM 2898 N N . THR B 1 60 ? 0.695 8.898 -35.781 1 70 60 THR B N 1
ATOM 2899 C CA . THR B 1 60 ? 0.211 10.266 -35.938 1 70 60 THR B CA 1
ATOM 2900 C C . THR B 1 60 ? -0.376 10.773 -34.625 1 70 60 THR B C 1
ATOM 2902 O O . THR B 1 60 ? -0.614 11.977 -34.469 1 70 60 THR B O 1
ATOM 2905 N N . ALA B 1 61 ? -0.621 9.844 -33.812 1 64.5 61 ALA B N 1
ATOM 2906 C CA . ALA B 1 61 ? -1.251 10.188 -32.562 1 64.5 61 ALA B CA 1
ATOM 2907 C C . ALA B 1 61 ? -0.235 10.773 -31.578 1 64.5 61 ALA B C 1
ATOM 2909 O O . ALA B 1 61 ? 0.947 10.422 -31.609 1 64.5 61 ALA B O 1
ATOM 2910 N N . LYS B 1 62 ? -0.514 11.703 -30.797 1 64.25 62 LYS B N 1
ATOM 2911 C CA . LYS B 1 62 ? 0.32 12.32 -29.766 1 64.25 62 LYS B CA 1
ATOM 2912 C C . LYS B 1 62 ? 0.718 11.305 -28.688 1 64.25 62 LYS B C 1
ATOM 2914 O O . LYS B 1 62 ? 1.829 11.359 -28.156 1 64.25 62 LYS B O 1
ATOM 2919 N N . ARG B 1 63 ? -0.187 10.469 -28.453 1 70.94 63 ARG B N 1
ATOM 2920 C CA . ARG B 1 63 ? 0.065 9.367 -27.531 1 70.94 63 ARG B CA 1
ATOM 2921 C C . ARG B 1 63 ? 0.094 8.031 -28.281 1 70.94 63 ARG B C 1
ATOM 2923 O O . ARG B 1 63 ? -0.458 7.914 -29.375 1 70.94 63 ARG B O 1
ATOM 2930 N N . PHE B 1 64 ? 0.767 7.141 -27.703 1 82.25 64 PHE B N 1
ATOM 2931 C CA . PHE B 1 64 ? 0.816 5.801 -28.281 1 82.25 64 PHE B CA 1
ATOM 2932 C C . PHE B 1 64 ? -0.589 5.242 -28.484 1 82.25 64 PHE B C 1
ATOM 2934 O O . PHE B 1 64 ? -1.4 5.25 -27.547 1 82.25 64 PHE B O 1
ATOM 2941 N N . CYS B 1 65 ? -0.908 5.02 -29.703 1 84.06 65 CYS B N 1
ATOM 2942 C CA . CYS B 1 65 ? -2.176 4.363 -30 1 84.06 65 CYS B CA 1
ATOM 2943 C C . CYS B 1 65 ? -1.998 3.281 -31.062 1 84.06 65 CYS B C 1
ATOM 2945 O O . CYS B 1 65 ? -1.256 3.469 -32.031 1 84.06 65 CYS B O 1
ATOM 2947 N N . LEU B 1 66 ? -2.736 2.234 -30.781 1 86.31 66 LEU B N 1
ATOM 2948 C CA . LEU B 1 66 ? -2.773 1.176 -31.781 1 86.31 66 LEU B CA 1
ATOM 2949 C C . LEU B 1 66 ? -3.82 1.475 -32.844 1 86.31 66 LEU B C 1
ATOM 2951 O O . LEU B 1 66 ? -4.867 2.059 -32.562 1 86.31 66 LEU B O 1
ATOM 2955 N N . THR B 1 67 ? -3.582 1.104 -34.094 1 84.81 67 THR B N 1
ATOM 2956 C CA . THR B 1 67 ? -4.609 1.077 -35.125 1 84.81 67 THR B CA 1
ATOM 2957 C C . THR B 1 67 ? -5.605 -0.051 -34.875 1 84.81 67 THR B C 1
ATOM 2959 O O . THR B 1 67 ? -5.375 -0.909 -34.031 1 84.81 67 THR B O 1
ATOM 2962 N N . PRO B 1 68 ? -6.766 -0.022 -35.5 1 80.31 68 PRO B N 1
ATOM 2963 C CA . PRO B 1 68 ? -7.684 -1.155 -35.375 1 80.31 68 PRO B CA 1
ATOM 2964 C C . PRO B 1 68 ? -7.016 -2.492 -35.688 1 80.31 68 PRO B C 1
ATOM 2966 O O . PRO B 1 68 ? -7.262 -3.484 -35 1 80.31 68 PRO B O 1
ATOM 2969 N N . GLU B 1 69 ? -6.25 -2.439 -36.688 1 82.81 69 GLU B N 1
ATOM 2970 C CA . GLU B 1 69 ? -5.488 -3.637 -37.031 1 82.81 69 GLU B CA 1
ATOM 2971 C C . GLU B 1 69 ? -4.508 -4.012 -35.938 1 82.81 69 GLU B C 1
ATOM 2973 O O . GLU B 1 69 ? -4.305 -5.191 -35.625 1 82.81 69 GLU B O 1
ATOM 2978 N N . GLY B 1 70 ? -3.91 -2.998 -35.344 1 86.56 70 GLY B N 1
ATOM 2979 C CA . GLY B 1 70 ? -3.006 -3.223 -34.25 1 86.56 70 GLY B CA 1
ATOM 2980 C C . GLY B 1 70 ? -3.684 -3.854 -33.031 1 86.56 70 GLY B C 1
ATOM 2981 O O . GLY B 1 70 ? -3.131 -4.762 -32.406 1 86.56 70 GLY B O 1
ATOM 2982 N N . ARG B 1 71 ? -4.82 -3.463 -32.781 1 82.12 71 ARG B N 1
ATOM 2983 C CA . ARG B 1 71 ? -5.59 -4.004 -31.672 1 82.12 71 ARG B CA 1
ATOM 2984 C C . ARG B 1 71 ? -5.961 -5.461 -31.906 1 82.12 71 ARG B C 1
ATOM 2986 O O . ARG B 1 71 ? -5.875 -6.293 -31 1 82.12 71 ARG B O 1
ATOM 2993 N N . MET B 1 72 ? -6.363 -5.676 -33.125 1 78.5 72 MET B N 1
ATOM 2994 C CA . MET B 1 72 ? -6.707 -7.047 -33.5 1 78.5 72 MET B CA 1
ATOM 2995 C C . MET B 1 72 ? -5.496 -7.965 -33.375 1 78.5 72 MET B C 1
ATOM 2997 O O . MET B 1 72 ? -5.602 -9.07 -32.812 1 78.5 72 MET B O 1
ATOM 3001 N N . LEU B 1 73 ? -4.422 -7.52 -33.875 1 80.81 73 LEU B N 1
ATOM 3002 C CA . LEU B 1 73 ? -3.207 -8.328 -33.844 1 80.81 73 LEU B CA 1
ATOM 3003 C C . LEU B 1 73 ? -2.754 -8.531 -32.375 1 80.81 73 LEU B C 1
ATOM 3005 O O . LEU B 1 73 ? -2.246 -9.602 -32.031 1 80.81 73 LEU B O 1
ATOM 3009 N N . TYR B 1 74 ? -2.895 -7.52 -31.672 1 85.88 74 TYR B N 1
ATOM 3010 C CA . TYR B 1 74 ? -2.516 -7.652 -30.266 1 85.88 74 TYR B CA 1
ATOM 3011 C C . TYR B 1 74 ? -3.307 -8.766 -29.594 1 85.88 74 TYR B C 1
ATOM 3013 O O . TYR B 1 74 ? -2.73 -9.617 -28.906 1 85.88 74 TYR B O 1
ATOM 3021 N N . GLN B 1 75 ? -4.57 -8.789 -29.828 1 76.31 75 GLN B N 1
ATOM 3022 C CA . GLN B 1 75 ? -5.422 -9.805 -29.219 1 76.31 75 GLN B CA 1
ATOM 3023 C C . GLN B 1 75 ? -5.078 -11.195 -29.734 1 76.31 75 GLN B C 1
ATOM 3025 O O . GLN B 1 75 ? -4.855 -12.117 -28.953 1 76.31 75 GLN B O 1
ATOM 3030 N N . GLU B 1 76 ? -5.035 -11.281 -31 1 74.56 76 GLU B N 1
ATOM 3031 C CA . GLU B 1 76 ? -4.75 -12.57 -31.609 1 74.56 76 GLU B CA 1
ATOM 3032 C C . GLU B 1 76 ? -3.316 -13.016 -31.344 1 74.56 76 GLU B C 1
ATOM 3034 O O . GLU B 1 76 ? -3.051 -14.203 -31.172 1 74.56 76 GLU B O 1
ATOM 3039 N N . GLY B 1 77 ? -2.482 -12.062 -31.438 1 78.19 77 GLY B N 1
ATOM 3040 C CA . GLY B 1 77 ? -1.082 -12.359 -31.188 1 78.19 77 GLY B CA 1
ATOM 3041 C C . GLY B 1 77 ? -0.828 -12.852 -29.766 1 78.19 77 GLY B C 1
ATOM 3042 O O . GLY B 1 77 ? -0.058 -13.789 -29.562 1 78.19 77 GLY B O 1
ATOM 3043 N N . ARG B 1 78 ? -1.483 -12.242 -28.953 1 78.31 78 ARG B N 1
ATOM 3044 C CA . ARG B 1 78 ? -1.382 -12.664 -27.562 1 78.31 78 ARG B CA 1
ATOM 3045 C C . ARG B 1 78 ? -1.859 -14.102 -27.391 1 78.31 78 ARG B C 1
ATOM 3047 O O . ARG B 1 78 ? -1.192 -14.906 -26.75 1 78.31 78 ARG B O 1
ATOM 3054 N N . ASP B 1 79 ? -2.957 -14.375 -27.984 1 72.81 79 ASP B N 1
ATOM 3055 C CA . ASP B 1 79 ? -3.52 -15.719 -27.906 1 72.81 79 ASP B CA 1
ATOM 3056 C C . ASP B 1 79 ? -2.588 -16.75 -28.531 1 72.81 79 ASP B C 1
ATOM 3058 O O . ASP B 1 79 ? -2.414 -17.844 -28 1 72.81 79 ASP B O 1
ATOM 3062 N N . ALA B 1 80 ? -2.039 -16.359 -29.641 1 73.81 80 ALA B N 1
ATOM 3063 C CA . ALA B 1 80 ? -1.119 -17.25 -30.328 1 73.81 80 ALA B CA 1
ATOM 3064 C C . ALA B 1 80 ? 0.13 -17.516 -29.5 1 73.81 80 ALA B C 1
ATOM 3066 O O . ALA B 1 80 ? 0.572 -18.656 -29.375 1 73.81 80 ALA B O 1
ATOM 3067 N N . LEU B 1 81 ? 0.62 -16.5 -28.984 1 75 81 LEU B N 1
ATOM 3068 C CA . LEU B 1 81 ? 1.81 -16.656 -28.156 1 75 81 LEU B CA 1
ATOM 3069 C C . LEU B 1 81 ? 1.51 -17.516 -26.938 1 75 81 LEU B C 1
ATOM 3071 O O . LEU B 1 81 ? 2.334 -18.328 -26.531 1 75 81 LEU B O 1
ATOM 3075 N N . GLU B 1 82 ? 0.397 -17.359 -26.469 1 74.69 82 GLU B N 1
ATOM 3076 C CA . GLU B 1 82 ? -0.021 -18.156 -25.328 1 74.69 82 GLU B CA 1
ATOM 3077 C C . GLU B 1 82 ? -0.135 -19.625 -25.688 1 74.69 82 GLU B C 1
ATOM 3079 O O . GLU B 1 82 ? 0.249 -20.5 -24.891 1 74.69 82 GLU B O 1
ATOM 3084 N N . SER B 1 83 ? -0.711 -19.812 -26.828 1 72.69 83 SER B N 1
ATOM 3085 C CA . SER B 1 83 ? -0.831 -21.188 -27.297 1 72.69 83 SER B CA 1
ATOM 3086 C C . SER B 1 83 ? 0.539 -21.844 -27.453 1 72.69 83 SER B C 1
ATOM 3088 O O . SER B 1 83 ? 0.735 -22.984 -27.062 1 72.69 83 SER B O 1
ATOM 3090 N N . ILE B 1 84 ? 1.366 -21.125 -28.016 1 68.12 84 ILE B N 1
ATOM 3091 C CA . ILE B 1 84 ? 2.725 -21.625 -28.203 1 68.12 84 ILE B CA 1
ATOM 3092 C C . ILE B 1 84 ? 3.361 -21.891 -26.844 1 68.12 84 ILE B C 1
ATOM 3094 O O . ILE B 1 84 ? 3.98 -22.938 -26.625 1 68.12 84 ILE B O 1
ATOM 3098 N N . ASN B 1 85 ? 3.244 -20.984 -26 1 68.19 85 ASN B N 1
ATOM 3099 C CA . ASN B 1 85 ? 3.793 -21.141 -24.656 1 68.19 85 ASN B CA 1
ATOM 3100 C C . ASN B 1 85 ? 3.213 -22.359 -23.953 1 68.19 85 ASN B C 1
ATOM 3102 O O . ASN B 1 85 ? 3.938 -23.094 -23.281 1 68.19 85 ASN B O 1
ATOM 3106 N N . ASN B 1 86 ? 1.986 -22.531 -24.156 1 72.5 86 ASN B N 1
ATOM 3107 C CA . ASN B 1 86 ? 1.327 -23.703 -23.562 1 72.5 86 ASN B CA 1
ATOM 3108 C C . ASN B 1 86 ? 1.928 -25 -24.078 1 72.5 86 ASN B C 1
ATOM 3110 O O . ASN B 1 86 ? 2.146 -25.938 -23.312 1 72.5 86 ASN B O 1
ATOM 3114 N N . GLN B 1 87 ? 2.104 -25.016 -25.328 1 67.06 87 GLN B N 1
ATOM 3115 C CA . GLN B 1 87 ? 2.686 -26.203 -25.922 1 67.06 87 GLN B CA 1
ATOM 3116 C C . GLN B 1 87 ? 4.105 -26.438 -25.422 1 67.06 87 GLN B C 1
ATOM 3118 O O . GLN B 1 87 ? 4.5 -27.578 -25.172 1 67.06 87 GLN B O 1
ATOM 3123 N N . MET B 1 88 ? 4.801 -25.391 -25.312 1 63.31 88 MET B N 1
ATOM 3124 C CA . MET B 1 88 ? 6.164 -25.5 -24.812 1 63.31 88 MET B CA 1
ATOM 3125 C C . MET B 1 88 ? 6.16 -25.984 -23.359 1 63.31 88 MET B C 1
ATOM 3127 O O . MET B 1 88 ? 6.996 -26.812 -22.984 1 63.31 88 MET B O 1
ATOM 3131 N N . GLU B 1 89 ? 5.336 -25.531 -22.609 1 67.44 89 GLU B N 1
ATOM 3132 C CA . GLU B 1 89 ? 5.207 -25.969 -21.219 1 67.44 89 GLU B CA 1
ATOM 3133 C C . GLU B 1 89 ? 4.848 -27.453 -21.141 1 67.44 89 GLU B C 1
ATOM 3135 O O . GLU B 1 89 ? 5.367 -28.172 -20.297 1 67.44 89 GLU B O 1
ATOM 3140 N N . HIS B 1 90 ? 4.02 -27.875 -22 1 69.38 90 HIS B N 1
ATOM 3141 C CA . HIS B 1 90 ? 3.662 -29.297 -22.062 1 69.38 90 HIS B CA 1
ATOM 3142 C C . HIS B 1 90 ? 4.883 -30.156 -22.359 1 69.38 90 HIS B C 1
ATOM 3144 O O . HIS B 1 90 ? 5.082 -31.203 -21.734 1 69.38 90 HIS B O 1
ATOM 3150 N N . LEU B 1 91 ? 5.547 -29.656 -23.25 1 61.44 91 LEU B N 1
ATOM 3151 C CA . LEU B 1 91 ? 6.754 -30.391 -23.625 1 61.44 91 LEU B CA 1
ATOM 3152 C C . LEU B 1 91 ? 7.723 -30.453 -22.453 1 61.44 91 LEU B C 1
ATOM 3154 O O . LEU B 1 91 ? 8.32 -31.5 -22.203 1 61.44 91 LEU B O 1
ATOM 3158 N N . ARG B 1 92 ? 7.938 -29.406 -21.812 1 65.5 92 ARG B N 1
ATOM 3159 C CA . ARG B 1 92 ? 8.828 -29.359 -20.656 1 65.5 92 ARG B CA 1
ATOM 3160 C C . ARG B 1 92 ? 8.359 -30.312 -19.562 1 65.5 92 ARG B C 1
ATOM 3162 O O . ARG B 1 92 ? 9.172 -30.984 -18.922 1 65.5 92 ARG B O 1
ATOM 3169 N N . ASP B 1 93 ? 7.098 -30.312 -19.344 1 71.75 93 ASP B N 1
ATOM 3170 C CA . ASP B 1 93 ? 6.508 -31.188 -18.359 1 71.75 93 ASP B CA 1
ATOM 3171 C C . ASP B 1 93 ? 6.836 -32.656 -18.656 1 71.75 93 ASP B C 1
ATOM 3173 O O . ASP B 1 93 ? 7.027 -33.469 -17.734 1 71.75 93 ASP B O 1
ATOM 3177 N N . CYS B 1 94 ? 6.816 -32.938 -19.844 1 65.25 94 CYS B N 1
ATOM 3178 C CA . CYS B 1 94 ? 7.078 -34.312 -20.266 1 65.25 94 CYS B CA 1
ATOM 3179 C C . CYS B 1 94 ? 8.539 -34.656 -20.031 1 65.25 94 CYS B C 1
ATOM 3181 O O . CYS B 1 94 ? 8.852 -35.812 -19.75 1 65.25 94 CYS B O 1
ATOM 3183 N N . ILE B 1 95 ? 9.383 -33.656 -20.078 1 59.91 95 ILE B N 1
ATOM 3184 C CA . ILE B 1 95 ? 10.805 -33.938 -19.984 1 59.91 95 ILE B CA 1
ATOM 3185 C C . ILE B 1 95 ? 11.25 -33.875 -18.531 1 59.91 95 ILE B C 1
ATOM 3187 O O . ILE B 1 95 ? 12 -34.75 -18.078 1 59.91 95 ILE B O 1
ATOM 3191 N N . ASN B 1 96 ? 11.016 -32.75 -17.797 1 62.62 96 ASN B N 1
ATOM 3192 C CA . ASN B 1 96 ? 11.422 -32.562 -16.406 1 62.62 96 ASN B CA 1
ATOM 3193 C C . ASN B 1 96 ? 10.258 -32.062 -15.547 1 62.62 96 ASN B C 1
ATOM 3195 O O . ASN B 1 96 ? 9.875 -30.891 -15.648 1 62.62 96 ASN B O 1
ATOM 3199 N N . ALA B 1 97 ? 9.781 -33 -14.758 1 62.78 97 ALA B N 1
ATOM 3200 C CA . ALA B 1 97 ? 8.57 -32.719 -13.984 1 62.78 97 ALA B CA 1
ATOM 3201 C C . ALA B 1 97 ? 8.891 -31.891 -12.75 1 62.78 97 ALA B C 1
ATOM 3203 O O . ALA B 1 97 ? 7.996 -31.266 -12.172 1 62.78 97 ALA B O 1
ATOM 3204 N N . GLU B 1 98 ? 10.109 -31.75 -12.586 1 71.19 98 GLU B N 1
ATOM 3205 C CA . GLU B 1 98 ? 10.414 -31.25 -11.242 1 71.19 98 GLU B CA 1
ATOM 3206 C C . GLU B 1 98 ? 10.906 -29.797 -11.297 1 71.19 98 GLU B C 1
ATOM 3208 O O . GLU B 1 98 ? 11.039 -29.156 -10.258 1 71.19 98 GLU B O 1
ATOM 3213 N N . ASN B 1 99 ? 11.078 -29.375 -12.516 1 74.69 99 ASN B N 1
ATOM 3214 C CA . ASN B 1 99 ? 11.594 -28.016 -12.625 1 74.69 99 ASN B CA 1
ATOM 3215 C C . ASN B 1 99 ? 10.602 -27.109 -13.336 1 74.69 99 ASN B C 1
ATOM 3217 O O . ASN B 1 99 ? 9.695 -27.578 -14.031 1 74.69 99 ASN B O 1
ATOM 3221 N N . GLY B 1 100 ? 10.57 -25.922 -13.031 1 83.06 100 GLY B N 1
ATOM 3222 C CA . GLY B 1 100 ? 9.719 -24.953 -13.711 1 83.06 100 GLY B CA 1
ATOM 3223 C C . GLY B 1 100 ? 9.617 -23.625 -12.984 1 83.06 100 GLY B C 1
ATOM 3224 O O . GLY B 1 100 ? 10.398 -23.359 -12.062 1 83.06 100 GLY B O 1
ATOM 3225 N N . GLU B 1 101 ? 8.812 -22.781 -13.633 1 86.31 101 GLU B N 1
ATOM 3226 C CA . GLU B 1 101 ? 8.562 -21.469 -13.062 1 86.31 101 GLU B CA 1
ATOM 3227 C C . GLU B 1 101 ? 7.07 -21.156 -13.031 1 86.31 101 GLU B C 1
ATOM 3229 O O . GLU B 1 101 ? 6.34 -21.484 -13.969 1 86.31 101 GLU B O 1
ATOM 3234 N N . ILE B 1 102 ? 6.684 -20.656 -11.922 1 89.94 102 ILE B N 1
ATOM 3235 C CA . ILE B 1 102 ? 5.293 -20.234 -11.82 1 89.94 102 ILE B CA 1
ATOM 3236 C C . ILE B 1 102 ? 5.215 -18.828 -11.219 1 89.94 102 ILE B C 1
ATOM 3238 O O . ILE B 1 102 ? 5.98 -18.5 -10.312 1 89.94 102 ILE B O 1
ATOM 3242 N N . SER B 1 103 ? 4.352 -18 -11.805 1 92 103 SER B N 1
ATOM 3243 C CA . SER B 1 103 ? 4.078 -16.672 -11.289 1 92 103 SER B CA 1
ATOM 3244 C C . SER B 1 103 ? 2.738 -16.625 -10.562 1 92 103 SER B C 1
ATOM 3246 O O . SER B 1 103 ? 1.726 -17.094 -11.086 1 92 103 SER B O 1
ATOM 3248 N N . VAL B 1 104 ? 2.791 -16.062 -9.328 1 93.06 104 VAL B N 1
ATOM 3249 C CA . VAL B 1 104 ? 1.587 -15.984 -8.508 1 93.06 104 VAL B CA 1
ATOM 3250 C C . VAL B 1 104 ? 1.322 -14.531 -8.125 1 93.06 104 VAL B C 1
ATOM 3252 O O . VAL B 1 104 ? 2.207 -13.852 -7.602 1 93.06 104 VAL B O 1
ATOM 3255 N N . GLY B 1 105 ? 0.119 -14.047 -8.43 1 92.94 105 GLY B N 1
ATOM 3256 C CA . GLY B 1 105 ? -0.318 -12.727 -8.016 1 92.94 105 GLY B CA 1
ATOM 3257 C C . GLY B 1 105 ? -1.144 -12.742 -6.742 1 92.94 105 GLY B C 1
ATOM 3258 O O . GLY B 1 105 ? -2.172 -13.414 -6.668 1 92.94 105 GLY B O 1
ATOM 3259 N N . ILE B 1 106 ? -0.687 -11.961 -5.754 1 91 106 ILE B N 1
ATOM 3260 C CA . ILE B 1 106 ? -1.334 -11.969 -4.449 1 91 106 ILE B CA 1
ATOM 3261 C C . ILE B 1 106 ? -1.662 -10.539 -4.023 1 91 106 ILE B C 1
ATOM 3263 O O . ILE B 1 106 ? -0.779 -9.68 -3.98 1 91 106 ILE B O 1
ATOM 3267 N N . PRO B 1 107 ? -2.943 -10.312 -3.715 1 88.5 107 PRO B N 1
ATOM 3268 C CA . PRO B 1 107 ? -3.264 -8.984 -3.174 1 88.5 107 PRO B CA 1
ATOM 3269 C C . PRO B 1 107 ? -2.643 -8.742 -1.8 1 88.5 107 PRO B C 1
ATOM 3271 O O . PRO B 1 107 ? -2.4 -9.695 -1.052 1 88.5 107 PRO B O 1
ATOM 3274 N N . PRO B 1 108 ? -2.5 -7.379 -1.543 1 83.19 108 PRO B N 1
ATOM 3275 C CA . PRO B 1 108 ? -1.992 -7.059 -0.207 1 83.19 108 PRO B CA 1
ATOM 3276 C C . PRO B 1 108 ? -2.906 -7.562 0.908 1 83.19 108 PRO B C 1
ATOM 3278 O O . PRO B 1 108 ? -4.113 -7.715 0.699 1 83.19 108 PRO B O 1
ATOM 3281 N N . VAL B 1 109 ? -2.445 -7.801 2.166 1 81.19 109 VAL B N 1
ATOM 3282 C CA . VAL B 1 109 ? -3.119 -8.312 3.354 1 81.19 109 VAL B CA 1
ATOM 3283 C C . VAL B 1 109 ? -3.158 -9.836 3.307 1 81.19 109 VAL B C 1
ATOM 3285 O O . VAL B 1 109 ? -2.914 -10.5 4.316 1 81.19 109 VAL B O 1
ATOM 3288 N N . ILE B 1 110 ? -3.518 -10.398 2.012 1 85 110 ILE B N 1
ATOM 3289 C CA . ILE B 1 110 ? -3.555 -11.844 1.875 1 85 110 ILE B CA 1
ATOM 3290 C C . ILE B 1 110 ? -2.137 -12.406 1.964 1 85 110 ILE B C 1
ATOM 3292 O O . ILE B 1 110 ? -1.927 -13.5 2.502 1 85 110 ILE B O 1
ATOM 3296 N N . SER B 1 111 ? -1.218 -11.656 1.453 1 81.81 111 SER B N 1
ATOM 3297 C CA . SER B 1 111 ? 0.172 -12.102 1.415 1 81.81 111 SER B CA 1
ATOM 3298 C C . SER B 1 111 ? 0.709 -12.352 2.818 1 81.81 111 SER B C 1
ATOM 3300 O O . SER B 1 111 ? 1.351 -13.375 3.068 1 81.81 111 SER B O 1
ATOM 3302 N N . THR B 1 112 ? 0.458 -11.461 3.727 1 74.69 112 THR B N 1
ATOM 3303 C CA . THR B 1 112 ? 1.009 -11.523 5.078 1 74.69 112 THR B CA 1
ATOM 3304 C C . THR B 1 112 ? 0.413 -12.695 5.852 1 74.69 112 THR B C 1
ATOM 3306 O O . THR B 1 112 ? 1.134 -13.43 6.531 1 74.69 112 THR B O 1
ATOM 3309 N N . ILE B 1 113 ? -0.796 -12.93 5.762 1 70.75 113 ILE B N 1
ATOM 3310 C CA . ILE B 1 113 ? -1.52 -13.844 6.629 1 70.75 113 ILE B CA 1
ATOM 3311 C C . ILE B 1 113 ? -1.373 -15.273 6.105 1 70.75 113 ILE B C 1
ATOM 3313 O O . ILE B 1 113 ? -1.108 -16.203 6.879 1 70.75 113 ILE B O 1
ATOM 3317 N N . TYR B 1 114 ? -1.518 -15.367 4.852 1 73.12 114 TYR B N 1
ATOM 3318 C CA . TYR B 1 114 ? -1.798 -16.688 4.301 1 73.12 114 TYR B CA 1
ATOM 3319 C C . TYR B 1 114 ? -0.622 -17.188 3.477 1 73.12 114 TYR B C 1
ATOM 3321 O O . TYR B 1 114 ? -0.197 -18.344 3.631 1 73.12 114 TYR B O 1
ATOM 3329 N N . PHE B 1 115 ? 0.091 -16.328 2.957 1 81.62 115 PHE B N 1
ATOM 3330 C CA . PHE B 1 115 ? 0.892 -16.875 1.865 1 81.62 115 PHE B CA 1
ATOM 3331 C C . PHE B 1 115 ? 2.363 -16.953 2.258 1 81.62 115 PHE B C 1
ATOM 3333 O O . PHE B 1 115 ? 3.139 -17.672 1.643 1 81.62 115 PHE B O 1
ATOM 3340 N N . ALA B 1 116 ? 2.688 -16.312 3.334 1 83.44 116 ALA B N 1
ATOM 3341 C CA . ALA B 1 116 ? 4.102 -16.375 3.695 1 83.44 116 ALA B CA 1
ATOM 3342 C C . ALA B 1 116 ? 4.52 -17.812 3.998 1 83.44 116 ALA B C 1
ATOM 3344 O O . ALA B 1 116 ? 5.48 -18.328 3.414 1 83.44 116 ALA B O 1
ATOM 3345 N N . SER B 1 117 ? 3.771 -18.469 4.809 1 83.44 117 SER B N 1
ATOM 3346 C CA . SER B 1 117 ? 4.09 -19.828 5.188 1 83.44 117 SER B CA 1
ATOM 3347 C C . SER B 1 117 ? 3.914 -20.781 4.012 1 83.44 117 SER B C 1
ATOM 3349 O O . SER B 1 117 ? 4.668 -21.75 3.871 1 83.44 117 SER B O 1
ATOM 3351 N N . ILE B 1 118 ? 2.932 -20.531 3.219 1 88 118 ILE B N 1
ATOM 3352 C CA . ILE B 1 118 ? 2.666 -21.359 2.045 1 88 118 ILE B CA 1
ATOM 3353 C C . ILE B 1 118 ? 3.842 -21.266 1.075 1 88 118 ILE B C 1
ATOM 3355 O O . ILE B 1 118 ? 4.297 -22.297 0.543 1 88 118 ILE B O 1
ATOM 3359 N N . ILE B 1 119 ? 4.309 -20.078 0.878 1 88.5 119 ILE B N 1
ATOM 3360 C CA . ILE B 1 119 ? 5.418 -19.844 -0.037 1 88.5 119 ILE B CA 1
ATOM 3361 C C . ILE B 1 119 ? 6.664 -20.562 0.465 1 88.5 119 ILE B C 1
ATOM 3363 O O . ILE B 1 119 ? 7.312 -21.297 -0.293 1 88.5 119 ILE B O 1
ATOM 3367 N N . GLN B 1 120 ? 6.945 -20.375 1.714 1 86.88 120 GLN B N 1
ATOM 3368 C CA . GLN B 1 120 ? 8.117 -21.031 2.299 1 86.88 120 GLN B CA 1
ATOM 3369 C C . GLN B 1 120 ? 8.016 -22.547 2.184 1 86.88 120 GLN B C 1
ATOM 3371 O O . GLN B 1 120 ? 8.977 -23.203 1.769 1 86.88 120 GLN B O 1
ATOM 3376 N N . GLY B 1 121 ? 6.934 -23.078 2.584 1 88.88 121 GLY B N 1
ATOM 3377 C CA . GLY B 1 121 ? 6.734 -24.531 2.533 1 88.88 121 GLY B CA 1
ATOM 3378 C C . GLY B 1 121 ? 6.812 -25.094 1.129 1 88.88 121 GLY B C 1
ATOM 3379 O O . GLY B 1 121 ? 7.398 -26.156 0.914 1 88.88 121 GLY B O 1
ATOM 3380 N N . PHE B 1 122 ? 6.258 -24.438 0.166 1 91.88 122 PHE B N 1
ATOM 3381 C CA . PHE B 1 122 ? 6.281 -24.891 -1.221 1 91.88 122 PHE B CA 1
ATOM 3382 C C . PHE B 1 122 ? 7.703 -24.891 -1.764 1 91.88 122 PHE B C 1
ATOM 3384 O O . PHE B 1 122 ? 8.117 -25.844 -2.43 1 91.88 122 PHE B O 1
ATOM 3391 N N . ARG B 1 123 ? 8.391 -23.781 -1.47 1 90 123 ARG B N 1
ATOM 3392 C CA . ARG B 1 123 ? 9.773 -23.688 -1.935 1 90 123 ARG B CA 1
ATOM 3393 C C . ARG B 1 123 ? 10.617 -24.812 -1.355 1 90 123 ARG B C 1
ATOM 3395 O O . ARG B 1 123 ? 11.523 -25.328 -2.021 1 90 123 ARG B O 1
ATOM 3402 N N . LYS B 1 124 ? 10.359 -25.188 -0.155 1 89.81 124 LYS B N 1
ATOM 3403 C CA . LYS B 1 124 ? 11.062 -26.297 0.486 1 89.81 124 LYS B CA 1
ATOM 3404 C C . LYS B 1 124 ? 10.664 -27.625 -0.133 1 89.81 124 LYS B C 1
ATOM 3406 O O . LYS B 1 124 ? 11.516 -28.484 -0.367 1 89.81 124 LYS B O 1
ATOM 3411 N N . ALA B 1 125 ? 9.422 -27.844 -0.432 1 90.75 125 ALA B N 1
ATOM 3412 C CA . ALA B 1 125 ? 8.883 -29.094 -0.959 1 90.75 125 ALA B CA 1
ATOM 3413 C C . ALA B 1 125 ? 9.266 -29.281 -2.426 1 90.75 125 ALA B C 1
ATOM 3415 O O . ALA B 1 125 ? 9.453 -30.406 -2.885 1 90.75 125 ALA B O 1
ATOM 3416 N N . TYR B 1 126 ? 9.328 -28.172 -3.16 1 91.5 126 TYR B N 1
ATOM 3417 C CA . TYR B 1 126 ? 9.617 -28.203 -4.59 1 91.5 126 TYR B CA 1
ATOM 3418 C C . TYR B 1 126 ? 10.742 -27.25 -4.949 1 91.5 126 TYR B C 1
ATOM 3420 O O . TYR B 1 126 ? 10.539 -26.281 -5.691 1 91.5 126 TYR B O 1
ATOM 3428 N N . PRO B 1 127 ? 11.938 -27.562 -4.594 1 89.75 127 PRO B N 1
ATOM 3429 C CA . PRO B 1 127 ? 13.078 -26.656 -4.781 1 89.75 127 PRO B CA 1
ATOM 3430 C C . PRO B 1 127 ? 13.406 -26.422 -6.254 1 89.75 127 PRO B C 1
ATOM 3432 O O . PRO B 1 127 ? 14.086 -25.453 -6.594 1 89.75 127 PRO B O 1
ATOM 3435 N N . GLY B 1 128 ? 12.938 -27.219 -7.078 1 87 128 GLY B N 1
ATOM 3436 C CA . GLY B 1 128 ? 13.195 -27.094 -8.5 1 87 128 GLY B CA 1
ATOM 3437 C C . GLY B 1 128 ? 12.25 -26.125 -9.195 1 87 128 GLY B C 1
ATOM 3438 O O . GLY B 1 128 ? 12.469 -25.75 -10.344 1 87 128 GLY B O 1
ATOM 3439 N N . ILE B 1 129 ? 11.219 -25.719 -8.539 1 88.38 129 ILE B N 1
ATOM 3440 C CA . ILE B 1 129 ? 10.242 -24.797 -9.117 1 88.38 129 ILE B CA 1
ATOM 3441 C C . ILE B 1 129 ? 10.531 -23.375 -8.648 1 88.38 129 ILE B C 1
ATOM 3443 O O . ILE B 1 129 ? 10.547 -23.109 -7.445 1 88.38 129 ILE B O 1
ATOM 3447 N N . ARG B 1 130 ? 10.805 -22.5 -9.594 1 87.56 130 ARG B N 1
ATOM 3448 C CA . ARG B 1 130 ? 10.984 -21.094 -9.266 1 87.56 130 ARG B CA 1
ATOM 3449 C C . ARG B 1 130 ? 9.641 -20.391 -9.086 1 87.56 130 ARG B C 1
ATOM 3451 O O . ARG B 1 130 ? 8.852 -20.297 -10.031 1 87.56 130 ARG B O 1
ATOM 3458 N N . LEU B 1 131 ? 9.414 -19.938 -7.902 1 89 131 LEU B N 1
ATOM 3459 C CA . LEU B 1 131 ? 8.18 -19.234 -7.574 1 89 131 LEU B CA 1
ATOM 3460 C C . LEU B 1 131 ? 8.383 -17.719 -7.633 1 89 131 LEU B C 1
ATOM 3462 O O . LEU B 1 131 ? 9.172 -17.172 -6.867 1 89 131 LEU B O 1
ATOM 3466 N N . VAL B 1 132 ? 7.684 -17.078 -8.531 1 87.44 132 VAL B N 1
ATOM 3467 C CA . VAL B 1 132 ? 7.73 -15.625 -8.664 1 87.44 132 VAL B CA 1
ATOM 3468 C C . VAL B 1 132 ? 6.453 -15.008 -8.094 1 87.44 132 VAL B C 1
ATOM 3470 O O . VAL B 1 132 ? 5.355 -15.273 -8.586 1 87.44 132 VAL B O 1
ATOM 3473 N N . ILE B 1 133 ? 6.629 -14.172 -7.098 1 88.19 133 ILE B N 1
ATOM 3474 C CA . ILE B 1 133 ? 5.477 -13.586 -6.422 1 88.19 133 ILE B CA 1
ATOM 3475 C C . ILE B 1 133 ? 5.332 -12.125 -6.824 1 88.19 133 ILE B C 1
ATOM 3477 O O . ILE B 1 133 ? 6.305 -11.359 -6.781 1 88.19 133 ILE B O 1
ATOM 3481 N N . ALA B 1 134 ? 4.145 -11.812 -7.207 1 85.62 134 ALA B N 1
ATOM 3482 C CA . ALA B 1 134 ? 3.805 -10.422 -7.492 1 85.62 134 ALA B CA 1
ATOM 3483 C C . ALA B 1 134 ? 2.66 -9.938 -6.605 1 85.62 134 ALA B C 1
ATOM 3485 O O . ALA B 1 134 ? 1.58 -10.531 -6.602 1 85.62 134 ALA B O 1
ATOM 3486 N N . GLU B 1 135 ? 2.91 -8.953 -5.848 1 85.44 135 GLU B N 1
ATOM 3487 C CA . GLU B 1 135 ? 1.839 -8.367 -5.043 1 85.44 135 GLU B CA 1
ATOM 3488 C C . GLU B 1 135 ? 1.133 -7.242 -5.797 1 85.44 135 GLU B C 1
ATOM 3490 O O . GLU B 1 135 ? 1.761 -6.254 -6.176 1 85.44 135 GLU B O 1
ATOM 3495 N N . GLU B 1 136 ? -0.131 -7.477 -6.012 1 80.44 136 GLU B N 1
ATOM 3496 C CA . GLU B 1 136 ? -0.969 -6.527 -6.738 1 80.44 136 GLU B CA 1
ATOM 3497 C C . GLU B 1 136 ? -2.395 -6.52 -6.191 1 80.44 136 GLU B C 1
ATOM 3499 O O . GLU B 1 136 ? -2.811 -7.461 -5.516 1 80.44 136 GLU B O 1
ATOM 3504 N N . GLY B 1 137 ? -3.049 -5.395 -6.43 1 80.31 137 GLY B N 1
ATOM 3505 C CA . GLY B 1 137 ? -4.461 -5.375 -6.082 1 80.31 137 GLY B CA 1
ATOM 3506 C C . GLY B 1 137 ? -5.258 -6.465 -6.773 1 80.31 137 GLY B C 1
ATOM 3507 O O . GLY B 1 137 ? -4.84 -6.988 -7.809 1 80.31 137 GLY B O 1
ATOM 3508 N N . ALA B 1 138 ? -6.359 -6.727 -6.246 1 78.12 138 ALA B N 1
ATOM 3509 C CA . ALA B 1 138 ? -7.18 -7.84 -6.719 1 78.12 138 ALA B CA 1
ATOM 3510 C C . ALA B 1 138 ? -7.539 -7.668 -8.188 1 78.12 138 ALA B C 1
ATOM 3512 O O . ALA B 1 138 ? -7.492 -8.633 -8.961 1 78.12 138 ALA B O 1
ATOM 3513 N N . ASN B 1 139 ? -7.918 -6.5 -8.57 1 78.88 139 ASN B N 1
ATOM 3514 C CA . ASN B 1 139 ? -8.297 -6.246 -9.953 1 78.88 139 ASN B CA 1
ATOM 3515 C C . ASN B 1 139 ? -7.105 -6.414 -10.898 1 78.88 139 ASN B C 1
ATOM 3517 O O . ASN B 1 139 ? -7.25 -6.953 -11.992 1 78.88 139 ASN B O 1
ATOM 3521 N N . THR B 1 140 ? -6.051 -5.961 -10.445 1 83.75 140 THR B N 1
ATOM 3522 C CA . THR B 1 140 ? -4.836 -6.094 -11.242 1 83.75 140 THR B CA 1
ATOM 3523 C C . THR B 1 140 ? -4.441 -7.562 -11.383 1 83.75 140 THR B C 1
ATOM 3525 O O . THR B 1 140 ? -4.012 -7.996 -12.453 1 83.75 140 THR B O 1
ATOM 3528 N N . VAL B 1 141 ? -4.609 -8.258 -10.336 1 88.81 141 VAL B N 1
ATOM 3529 C CA . VAL B 1 141 ? -4.305 -9.68 -10.352 1 88.81 141 VAL B CA 1
ATOM 3530 C C . VAL B 1 141 ? -5.172 -10.383 -11.398 1 88.81 141 VAL B C 1
ATOM 3532 O O . VAL B 1 141 ? -4.672 -11.164 -12.203 1 88.81 141 VAL B O 1
ATOM 3535 N N . LYS B 1 142 ? -6.434 -10.086 -11.398 1 87.5 142 LYS B N 1
ATOM 3536 C CA . LYS B 1 142 ? -7.359 -10.672 -12.359 1 87.5 142 LYS B CA 1
ATOM 3537 C C . LYS B 1 142 ? -6.922 -10.383 -13.797 1 87.5 142 LYS B C 1
ATOM 3539 O O . LYS B 1 142 ? -6.875 -11.289 -14.633 1 87.5 142 LYS B O 1
ATOM 3544 N N . GLU B 1 143 ? -6.605 -9.156 -14.07 1 85.69 143 GLU B N 1
ATOM 3545 C CA . GLU B 1 143 ? -6.215 -8.719 -15.406 1 85.69 143 GLU B CA 1
ATOM 3546 C C . GLU B 1 143 ? -4.934 -9.414 -15.859 1 85.69 143 GLU B C 1
ATOM 3548 O O . GLU B 1 143 ? -4.82 -9.828 -17.016 1 85.69 143 GLU B O 1
ATOM 3553 N N . LYS B 1 144 ? -4.07 -9.531 -14.984 1 88.94 144 LYS B N 1
ATOM 3554 C CA . LYS B 1 144 ? -2.775 -10.109 -15.328 1 88.94 144 LYS B CA 1
ATOM 3555 C C . LYS B 1 144 ? -2.883 -11.617 -15.531 1 88.94 144 LYS B C 1
ATOM 3557 O O . LYS B 1 144 ? -2.141 -12.195 -16.328 1 88.94 144 LYS B O 1
ATOM 3562 N N . VAL B 1 145 ? -3.748 -12.242 -14.828 1 90.88 145 VAL B N 1
ATOM 3563 C CA . VAL B 1 145 ? -4.008 -13.656 -15.07 1 90.88 145 VAL B CA 1
ATOM 3564 C C . VAL B 1 145 ? -4.684 -13.836 -16.422 1 90.88 145 VAL B C 1
ATOM 3566 O O . VAL B 1 145 ? -4.348 -14.758 -17.172 1 90.88 145 VAL B O 1
ATOM 3569 N N . GLN B 1 146 ? -5.57 -12.938 -16.688 1 86.19 146 GLN B N 1
ATOM 3570 C CA . GLN B 1 146 ? -6.285 -12.984 -17.953 1 86.19 146 GLN B CA 1
ATOM 3571 C C . GLN B 1 146 ? -5.332 -12.797 -19.141 1 86.19 146 GLN B C 1
ATOM 3573 O O . GLN B 1 146 ? -5.469 -13.461 -20.172 1 86.19 146 GLN B O 1
ATOM 3578 N N . SER B 1 147 ? -4.402 -11.93 -18.984 1 80 147 SER B N 1
ATOM 3579 C CA . SER B 1 147 ? -3.455 -11.633 -20.062 1 80 147 SER B CA 1
ATOM 3580 C C . SER B 1 147 ? -2.357 -12.688 -20.141 1 80 147 SER B C 1
ATOM 3582 O O . SER B 1 147 ? -1.607 -12.742 -21.109 1 80 147 SER B O 1
ATOM 3584 N N . GLY B 1 148 ? -2.221 -13.445 -19.062 1 83.56 148 GLY B N 1
ATOM 3585 C CA . GLY B 1 148 ? -1.21 -14.492 -19.047 1 83.56 148 GLY B CA 1
ATOM 3586 C C . GLY B 1 148 ? 0.091 -14.047 -18.406 1 83.56 148 GLY B C 1
ATOM 3587 O O . GLY B 1 148 ? 1.036 -14.836 -18.297 1 83.56 148 GLY B O 1
ATOM 3588 N N . GLU B 1 149 ? 0.161 -12.859 -17.938 1 82.5 149 GLU B N 1
ATOM 3589 C CA . GLU B 1 149 ? 1.354 -12.344 -17.266 1 82.5 149 GLU B CA 1
ATOM 3590 C C . GLU B 1 149 ? 1.581 -13.047 -15.93 1 82.5 149 GLU B C 1
ATOM 3592 O O . GLU B 1 149 ? 2.719 -13.172 -15.477 1 82.5 149 GLU B O 1
ATOM 3597 N N . ILE B 1 150 ? 0.483 -13.477 -15.375 1 90.75 150 ILE B N 1
ATOM 3598 C CA . ILE B 1 150 ? 0.501 -14.227 -14.125 1 90.75 150 ILE B CA 1
ATOM 3599 C C . ILE B 1 150 ? -0.193 -15.57 -14.32 1 90.75 150 ILE B C 1
ATOM 3601 O O . ILE B 1 150 ? -1.236 -15.648 -14.969 1 90.75 150 ILE B O 1
ATOM 3605 N N . ASP B 1 151 ? 0.443 -16.594 -13.797 1 91.56 151 ASP B N 1
ATOM 3606 C CA . ASP B 1 151 ? -0.091 -17.938 -14 1 91.56 151 ASP B CA 1
ATOM 3607 C C . ASP B 1 151 ? -1.279 -18.188 -13.078 1 91.56 151 ASP B C 1
ATOM 3609 O O . ASP B 1 151 ? -2.285 -18.766 -13.492 1 91.56 151 ASP B O 1
ATOM 3613 N N . ILE B 1 152 ? -1.065 -17.812 -11.82 1 94.25 152 ILE B N 1
ATOM 3614 C CA . ILE B 1 152 ? -2.078 -18.062 -10.797 1 94.25 152 ILE B CA 1
ATOM 3615 C C . ILE B 1 152 ? -2.373 -16.766 -10.039 1 94.25 152 ILE B C 1
ATOM 3617 O O . ILE B 1 152 ? -1.453 -16.062 -9.617 1 94.25 152 ILE B O 1
ATOM 3621 N N . GLY B 1 153 ? -3.646 -16.484 -9.93 1 94.62 153 GLY B N 1
ATOM 3622 C CA . GLY B 1 153 ? -4.059 -15.336 -9.148 1 94.62 153 GLY B CA 1
ATOM 3623 C C . GLY B 1 153 ? -4.785 -15.703 -7.867 1 94.62 153 GLY B C 1
ATOM 3624 O O . GLY B 1 153 ? -5.508 -16.703 -7.828 1 94.62 153 GLY B O 1
ATOM 3625 N N . VAL B 1 154 ? -4.57 -14.914 -6.848 1 92.56 154 VAL B N 1
ATOM 3626 C CA . VAL B 1 154 ? -5.336 -15.023 -5.609 1 92.56 154 VAL B CA 1
ATOM 3627 C C . VAL B 1 154 ? -6.406 -13.938 -5.57 1 92.56 154 VAL B C 1
ATOM 3629 O O . VAL B 1 154 ? -6.117 -12.758 -5.805 1 92.56 154 VAL B O 1
ATOM 3632 N N . VAL B 1 155 ? -7.637 -14.375 -5.285 1 90.06 155 VAL B N 1
ATOM 3633 C CA . VAL B 1 155 ? -8.727 -13.398 -5.273 1 90.06 155 VAL B CA 1
ATOM 3634 C C . VAL B 1 155 ? -9.617 -13.641 -4.059 1 90.06 155 VAL B C 1
ATOM 3636 O O . VAL B 1 155 ? -9.539 -14.695 -3.42 1 90.06 155 VAL B O 1
ATOM 3639 N N . ILE B 1 156 ? -10.359 -12.641 -3.775 1 88.56 156 ILE B N 1
ATOM 3640 C CA . ILE B 1 156 ? -11.391 -12.766 -2.748 1 88.56 156 ILE B CA 1
ATOM 3641 C C . ILE B 1 156 ? -12.742 -13.031 -3.4 1 88.56 156 ILE B C 1
ATOM 3643 O O . ILE B 1 156 ? -13.102 -12.383 -4.387 1 88.56 156 ILE B O 1
ATOM 3647 N N . LEU B 1 157 ? -13.398 -13.938 -2.898 1 85.75 157 LEU B N 1
ATOM 3648 C CA . LEU B 1 157 ? -14.719 -14.289 -3.408 1 85.75 157 LEU B CA 1
ATOM 3649 C C . LEU B 1 157 ? -15.781 -13.32 -2.879 1 85.75 157 LEU B C 1
ATOM 3651 O O . LEU B 1 157 ? -15.633 -12.773 -1.783 1 85.75 157 LEU B O 1
ATOM 3655 N N . PRO B 1 158 ? -16.828 -12.984 -3.682 1 81.56 158 PRO B N 1
ATOM 3656 C CA . PRO B 1 158 ? -17.234 -13.641 -4.926 1 81.56 158 PRO B CA 1
ATOM 3657 C C . PRO B 1 158 ? -16.484 -13.133 -6.145 1 81.56 158 PRO B C 1
ATOM 3659 O O . PRO B 1 158 ? -16.172 -11.938 -6.227 1 81.56 158 PRO B O 1
ATOM 3662 N N . PHE B 1 159 ? -16.109 -13.938 -6.828 1 79.88 159 PHE B N 1
ATOM 3663 C CA . PHE B 1 159 ? -15.453 -13.734 -8.109 1 79.88 159 PHE B CA 1
ATOM 3664 C C . PHE B 1 159 ? -16.078 -14.617 -9.188 1 79.88 159 PHE B C 1
ATOM 3666 O O . PHE B 1 159 ? -16.094 -15.844 -9.062 1 79.88 159 PHE B O 1
ATOM 3673 N N . ALA B 1 160 ? -16.828 -13.906 -10.062 1 76.44 160 ALA B N 1
ATOM 3674 C CA . ALA B 1 160 ? -17.469 -14.719 -11.094 1 76.44 160 ALA B CA 1
ATOM 3675 C C . ALA B 1 160 ? -16.953 -14.352 -12.484 1 76.44 160 ALA B C 1
ATOM 3677 O O . ALA B 1 160 ? -16.938 -13.18 -12.852 1 76.44 160 ALA B O 1
ATOM 3678 N N . SER B 1 161 ? -16.406 -15.25 -13.039 1 81 161 SER B N 1
ATOM 3679 C CA . SER B 1 161 ? -15.984 -15.125 -14.43 1 81 161 SER B CA 1
ATOM 3680 C C . SER B 1 161 ? -15.938 -16.484 -15.109 1 81 161 SER B C 1
ATOM 3682 O O . SER B 1 161 ? -15.555 -17.484 -14.492 1 81 161 SER B O 1
ATOM 3684 N N . ASP B 1 162 ? -16.375 -16.484 -16.344 1 82 162 ASP B N 1
ATOM 3685 C CA . ASP B 1 162 ? -16.344 -17.719 -17.109 1 82 162 ASP B CA 1
ATOM 3686 C C . ASP B 1 162 ? -14.969 -17.969 -17.719 1 82 162 ASP B C 1
ATOM 3688 O O . ASP B 1 162 ? -14.727 -19.016 -18.312 1 82 162 ASP B O 1
ATOM 3692 N N . ASP B 1 163 ? -14.164 -17.094 -17.453 1 88.56 163 ASP B N 1
ATOM 3693 C CA . ASP B 1 163 ? -12.875 -17.156 -18.141 1 88.56 163 ASP B CA 1
ATOM 3694 C C . ASP B 1 163 ? -11.828 -17.828 -17.25 1 88.56 163 ASP B C 1
ATOM 3696 O O . ASP B 1 163 ? -10.727 -18.141 -17.719 1 88.56 163 ASP B O 1
ATOM 3700 N N . PHE B 1 164 ? -12.289 -18.141 -16.031 1 92.25 164 PHE B N 1
ATOM 3701 C CA . PHE B 1 164 ? -11.281 -18.625 -15.094 1 92.25 164 PHE B CA 1
ATOM 3702 C C . PHE B 1 164 ? -11.75 -19.906 -14.422 1 92.25 164 PHE B C 1
ATOM 3704 O O . PHE B 1 164 ? -12.953 -20.109 -14.211 1 92.25 164 PHE B O 1
ATOM 3711 N N . HIS B 1 165 ? -10.789 -20.812 -14.148 1 91 165 HIS B N 1
ATOM 3712 C CA . HIS B 1 165 ? -10.992 -21.844 -13.125 1 91 165 HIS B CA 1
ATOM 3713 C C . HIS B 1 165 ? -10.805 -21.266 -11.727 1 91 165 HIS B C 1
ATOM 3715 O O . HIS B 1 165 ? -9.789 -20.625 -11.438 1 91 165 HIS B O 1
ATOM 3721 N N . ILE B 1 166 ? -11.789 -21.453 -10.945 1 91.44 166 ILE B N 1
ATOM 3722 C CA . ILE B 1 166 ? -11.781 -20.906 -9.602 1 91.44 166 ILE B CA 1
ATOM 3723 C C . ILE B 1 166 ? -11.648 -22.031 -8.578 1 91.44 166 ILE B C 1
ATOM 3725 O O . ILE B 1 166 ? -12.453 -22.969 -8.578 1 91.44 166 ILE B O 1
ATOM 3729 N N . LEU B 1 167 ? -10.648 -21.969 -7.68 1 90.88 167 LEU B N 1
ATOM 3730 C CA . LEU B 1 167 ? -10.414 -22.953 -6.633 1 90.88 167 LEU B CA 1
ATOM 3731 C C . LEU B 1 167 ? -10.43 -22.312 -5.254 1 90.88 167 LEU B C 1
ATOM 3733 O O . LEU B 1 167 ? -9.445 -21.703 -4.832 1 90.88 167 LEU B O 1
ATOM 3737 N N . PRO B 1 168 ? -11.531 -22.453 -4.516 1 90.19 168 PRO B N 1
ATOM 3738 C CA . PRO B 1 168 ? -11.539 -21.938 -3.143 1 90.19 168 PRO B CA 1
ATOM 3739 C C . PRO B 1 168 ? -10.492 -22.609 -2.254 1 90.19 168 PRO B C 1
ATOM 3741 O O . PRO B 1 168 ? -10.344 -23.844 -2.287 1 90.19 168 PRO B O 1
ATOM 3744 N N . VAL B 1 169 ? -9.742 -21.797 -1.41 1 89.25 169 VAL B N 1
ATOM 3745 C CA . VAL B 1 169 ? -8.641 -22.406 -0.667 1 89.25 169 VAL B CA 1
ATOM 3746 C C . VAL B 1 169 ? -8.711 -21.984 0.798 1 89.25 169 VAL B C 1
ATOM 3748 O O . VAL B 1 169 ? -8.078 -22.594 1.659 1 89.25 169 VAL B O 1
ATOM 3751 N N . PHE B 1 170 ? -9.406 -20.969 1.111 1 87.69 170 PHE B N 1
ATOM 3752 C CA . PHE B 1 170 ? -9.453 -20.469 2.48 1 87.69 170 PHE B CA 1
ATOM 3753 C C . PHE B 1 170 ? -10.789 -19.797 2.768 1 87.69 170 PHE B C 1
ATOM 3755 O O . PHE B 1 170 ? -11.328 -19.078 1.918 1 87.69 170 PHE B O 1
ATOM 3762 N N . LYS B 1 171 ? -11.375 -20.109 3.932 1 89.75 171 LYS B N 1
ATOM 3763 C CA . LYS B 1 171 ? -12.641 -19.516 4.352 1 89.75 171 LYS B CA 1
ATOM 3764 C C . LYS B 1 171 ? -12.5 -18.797 5.684 1 89.75 171 LYS B C 1
ATOM 3766 O O . LYS B 1 171 ? -11.945 -19.344 6.641 1 89.75 171 LYS B O 1
ATOM 3771 N N . SER B 1 172 ? -12.922 -17.578 5.707 1 92.62 172 SER B N 1
ATOM 3772 C CA . SER B 1 172 ? -12.977 -16.766 6.918 1 92.62 172 SER B CA 1
ATOM 3773 C C . SER B 1 172 ? -14 -15.648 6.781 1 92.62 172 SER B C 1
ATOM 3775 O O . SER B 1 172 ? -14.969 -15.766 6.031 1 92.62 172 SER B O 1
ATOM 3777 N N . ASP B 1 173 ? -13.836 -14.641 7.613 1 95.69 173 ASP B N 1
ATOM 3778 C CA . ASP B 1 173 ? -14.781 -13.531 7.547 1 95.69 173 ASP B CA 1
ATOM 3779 C C . ASP B 1 173 ? -14.102 -12.211 7.883 1 95.69 173 ASP B C 1
ATOM 3781 O O . ASP B 1 173 ? -13.008 -12.195 8.461 1 95.69 173 ASP B O 1
ATOM 3785 N N . ASN B 1 174 ? -14.711 -11.172 7.316 1 96.75 174 ASN B N 1
ATOM 3786 C CA . ASN B 1 174 ? -14.398 -9.836 7.812 1 96.75 174 ASN B CA 1
ATOM 3787 C C . ASN B 1 174 ? -15.125 -9.539 9.117 1 96.75 174 ASN B C 1
ATOM 3789 O O . ASN B 1 174 ? -16.281 -9.922 9.289 1 96.75 174 ASN B O 1
ATOM 3793 N N . VAL B 1 175 ? -14.469 -8.836 10 1 98.31 175 VAL B N 1
ATO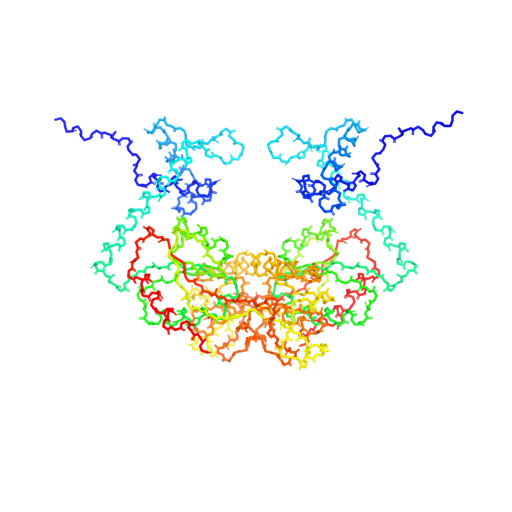M 3794 C CA . VAL B 1 175 ? -15.023 -8.617 11.336 1 98.31 175 VAL B CA 1
ATOM 3795 C C . VAL B 1 175 ? -14.922 -7.137 11.703 1 98.31 175 VAL B C 1
ATOM 3797 O O . VAL B 1 175 ? -14.109 -6.402 11.133 1 98.31 175 VAL B O 1
ATOM 3800 N N . LEU B 1 176 ? -15.742 -6.762 12.562 1 98.62 176 LEU B N 1
ATOM 3801 C CA . LEU B 1 176 ? -15.648 -5.438 13.172 1 98.62 176 LEU B CA 1
ATOM 3802 C C . LEU B 1 176 ? -14.594 -5.426 14.273 1 98.62 176 LEU B C 1
ATOM 3804 O O . LEU B 1 176 ? -14.578 -6.305 15.133 1 98.62 176 LEU B O 1
ATOM 3808 N N . THR B 1 177 ? -13.703 -4.508 14.195 1 98.38 177 THR B N 1
ATOM 3809 C CA . THR B 1 177 ? -12.672 -4.312 15.211 1 98.38 177 THR B CA 1
ATOM 3810 C C . THR B 1 177 ? -12.898 -3.012 15.969 1 98.38 177 THR B C 1
ATOM 3812 O O . THR B 1 177 ? -13.039 -1.947 15.367 1 98.38 177 THR B O 1
ATOM 3815 N N . VAL B 1 178 ? -13 -3.117 17.297 1 98.38 178 VAL B N 1
ATOM 3816 C CA . VAL B 1 178 ? -13.211 -1.946 18.141 1 98.38 178 VAL B CA 1
ATOM 3817 C C . VAL B 1 178 ? -12.18 -1.935 19.266 1 98.38 178 VAL B C 1
ATOM 3819 O O . VAL B 1 178 ? -11.531 -2.947 19.531 1 98.38 178 VAL B O 1
ATOM 3822 N N . SER B 1 179 ? -12.008 -0.741 19.859 1 97.38 179 SER B N 1
ATOM 3823 C CA . SER B 1 179 ? -11.172 -0.639 21.047 1 97.38 179 SER B CA 1
ATOM 3824 C C . SER B 1 179 ? -11.812 -1.351 22.234 1 97.38 179 SER B C 1
ATOM 3826 O O . SER B 1 179 ? -13.039 -1.46 22.312 1 97.38 179 SER B O 1
ATOM 3828 N N . THR B 1 180 ? -10.969 -1.804 23.172 1 97.25 180 THR B N 1
ATOM 3829 C CA . THR B 1 180 ? -11.484 -2.398 24.406 1 97.25 180 THR B CA 1
ATOM 3830 C C . THR B 1 180 ? -12.25 -1.365 25.219 1 97.25 180 THR B C 1
ATOM 3832 O O . THR B 1 180 ? -13.016 -1.721 26.125 1 97.25 180 THR B O 1
ATOM 3835 N N . ASP B 1 181 ? -12.102 -0.086 24.875 1 96.25 181 ASP B N 1
ATOM 3836 C CA . ASP B 1 181 ? -12.789 0.998 25.562 1 96.25 181 ASP B CA 1
ATOM 3837 C C . ASP B 1 181 ? -14.07 1.391 24.812 1 96.25 181 ASP B C 1
ATOM 3839 O O . ASP B 1 181 ? -14.812 2.266 25.266 1 96.25 181 ASP B O 1
ATOM 3843 N N . HIS B 1 182 ? -14.32 0.8 23.719 1 96.88 182 HIS B N 1
ATOM 3844 C CA . HIS B 1 182 ? -15.492 1.113 22.906 1 96.88 182 HIS B CA 1
ATOM 3845 C C . HIS B 1 182 ? -16.766 0.533 23.531 1 96.88 182 HIS B C 1
ATOM 3847 O O . HIS B 1 182 ? -16.719 -0.536 24.141 1 96.88 182 HIS B O 1
ATOM 3853 N N . PRO B 1 183 ? -17.891 1.133 23.297 1 96.94 183 PRO B N 1
ATOM 3854 C CA . PRO B 1 183 ? -19.156 0.656 23.859 1 96.94 183 PRO B CA 1
ATOM 3855 C C . PRO B 1 183 ? -19.5 -0.767 23.422 1 96.94 183 PRO B C 1
ATOM 3857 O O . PRO B 1 183 ? -20.188 -1.489 24.141 1 96.94 183 PRO B O 1
ATOM 3860 N N . PHE B 1 184 ? -19.016 -1.188 22.312 1 97.38 184 PHE B N 1
ATOM 3861 C CA . PHE B 1 184 ? -19.328 -2.51 21.781 1 97.38 184 PHE B CA 1
ATOM 3862 C C . PHE B 1 184 ? -18.375 -3.561 22.328 1 97.38 184 PHE B C 1
ATOM 3864 O O . PHE B 1 184 ? -18.531 -4.75 22.047 1 97.38 184 PHE B O 1
ATOM 3871 N N . ALA B 1 185 ? -17.391 -3.225 23.141 1 96.56 185 ALA B N 1
ATOM 3872 C CA . ALA B 1 185 ? -16.281 -4.102 23.531 1 96.56 185 ALA B CA 1
ATOM 3873 C C . ALA B 1 185 ? -16.797 -5.316 24.297 1 96.56 185 ALA B C 1
ATOM 3875 O O . ALA B 1 185 ? -16.156 -6.371 24.312 1 96.56 185 ALA B O 1
ATOM 3876 N N . GLY B 1 186 ? -17.891 -5.203 24.844 1 95.81 186 GLY B N 1
ATOM 3877 C CA . GLY B 1 186 ? -18.438 -6.309 25.625 1 95.81 186 GLY B CA 1
ATOM 3878 C C . GLY B 1 186 ? -19.266 -7.262 24.781 1 95.81 186 GLY B C 1
ATOM 3879 O O . GLY B 1 186 ? -19.75 -8.273 25.297 1 95.81 186 GLY B O 1
ATOM 3880 N N . ARG B 1 187 ? -19.375 -7.016 23.531 1 96.81 187 ARG B N 1
ATOM 3881 C CA . ARG B 1 187 ? -20.219 -7.809 22.656 1 96.81 187 ARG B CA 1
ATOM 3882 C C . ARG B 1 187 ? -19.391 -8.805 21.844 1 96.81 187 ARG B C 1
ATOM 3884 O O . ARG B 1 187 ? -18.172 -8.688 21.781 1 96.81 187 ARG B O 1
ATOM 3891 N N . GLU B 1 188 ? -20.125 -9.781 21.266 1 97.31 188 GLU B N 1
ATOM 3892 C CA . GLU B 1 188 ? -19.469 -10.742 20.391 1 97.31 188 GLU B CA 1
ATOM 3893 C C . GLU B 1 188 ? -19.828 -10.5 18.922 1 97.31 188 GLU B C 1
ATOM 3895 O O . GLU B 1 188 ? -19.094 -10.906 18.016 1 97.31 188 GLU B O 1
ATOM 3900 N N . LYS B 1 189 ? -20.984 -9.852 18.781 1 98.25 189 LYS B N 1
ATOM 3901 C CA . LYS B 1 189 ? -21.5 -9.617 17.438 1 98.25 189 LYS B CA 1
ATOM 3902 C C . LYS B 1 189 ? -22.031 -8.195 17.297 1 98.25 189 LYS B C 1
ATOM 3904 O O . LYS B 1 189 ? -22.328 -7.535 18.281 1 98.25 189 LYS B O 1
ATOM 3909 N N . ALA B 1 190 ? -22.094 -7.688 16.109 1 98.06 190 ALA B N 1
ATOM 3910 C CA . ALA B 1 190 ? -22.703 -6.402 15.781 1 98.06 190 ALA B CA 1
ATOM 3911 C C . ALA B 1 190 ? -23.359 -6.449 14.406 1 98.06 190 ALA B C 1
ATOM 3913 O O . ALA B 1 190 ? -22.781 -6.965 13.445 1 98.06 190 ALA B O 1
ATOM 3914 N N . ALA B 1 191 ? -24.594 -5.977 14.312 1 97.81 191 ALA B N 1
ATOM 3915 C CA . ALA B 1 191 ? -25.234 -5.805 13.016 1 97.81 191 ALA B CA 1
ATOM 3916 C C . ALA B 1 191 ? -24.734 -4.559 12.305 1 97.81 191 ALA B C 1
ATOM 3918 O O . ALA B 1 191 ? -24.422 -3.551 12.945 1 97.81 191 ALA B O 1
ATOM 3919 N N . PHE B 1 192 ? -24.703 -4.578 10.977 1 97.19 192 PHE B N 1
ATOM 3920 C CA . PHE B 1 192 ? -24.203 -3.445 10.195 1 97.19 192 PHE B CA 1
ATOM 3921 C C . PHE B 1 192 ? -24.969 -2.176 10.547 1 97.19 192 PHE B C 1
ATOM 3923 O O . PHE B 1 192 ? -24.375 -1.103 10.672 1 97.19 192 PHE B O 1
ATOM 3930 N N . ARG B 1 193 ? -26.281 -2.283 10.711 1 96.75 193 ARG B N 1
ATOM 3931 C CA . ARG B 1 193 ? -27.125 -1.114 10.938 1 96.75 193 ARG B CA 1
ATOM 3932 C C . ARG B 1 193 ? -26.719 -0.392 12.219 1 96.75 193 ARG B C 1
ATOM 3934 O O . ARG B 1 193 ? -26.922 0.818 12.344 1 96.75 193 ARG B O 1
ATOM 3941 N N . GLU B 1 194 ? -26.141 -1.125 13.156 1 97.56 194 GLU B N 1
ATOM 3942 C CA . GLU B 1 194 ? -25.75 -0.559 14.445 1 97.56 194 GLU B CA 1
ATOM 3943 C C . GLU B 1 194 ? -24.531 0.334 14.305 1 97.56 194 GLU B C 1
ATOM 3945 O O . GLU B 1 194 ? -24.172 1.071 15.227 1 97.56 194 GLU B O 1
ATOM 3950 N N . LEU B 1 195 ? -23.906 0.282 13.109 1 97.88 195 LEU B N 1
ATOM 3951 C CA . LEU B 1 195 ? -22.656 1 12.914 1 97.88 195 LEU B CA 1
ATOM 3952 C C . LEU B 1 195 ? -22.906 2.379 12.312 1 97.88 195 LEU B C 1
ATOM 3954 O O . LEU B 1 195 ? -21.969 3.115 12.023 1 97.88 195 LEU B O 1
ATOM 3958 N N . ARG B 1 196 ? -24.109 2.791 12.164 1 96.81 196 ARG B N 1
ATOM 3959 C CA . ARG B 1 196 ? -24.516 3.979 11.43 1 96.81 196 ARG B CA 1
ATOM 3960 C C . ARG B 1 196 ? -23.875 5.234 12.008 1 96.81 196 ARG B C 1
ATOM 3962 O O . ARG B 1 196 ? -23.547 6.168 11.273 1 96.81 196 ARG B O 1
ATOM 3969 N N . ASN B 1 197 ? -23.625 5.277 13.273 1 96.25 197 ASN B N 1
ATOM 3970 C CA . ASN B 1 197 ? -23.125 6.492 13.914 1 96.25 197 ASN B CA 1
ATOM 3971 C C . ASN B 1 197 ? -21.641 6.367 14.273 1 96.25 197 ASN B C 1
ATOM 3973 O O . ASN B 1 197 ? -21.094 7.23 14.953 1 96.25 197 ASN B O 1
ATOM 3977 N N . GLU B 1 198 ? -21.047 5.27 13.852 1 96.94 198 GLU B N 1
ATOM 3978 C CA . GLU B 1 198 ? -19.641 5.039 14.172 1 96.94 198 GLU B CA 1
ATOM 3979 C C . GLU B 1 198 ? -18.719 5.758 13.188 1 96.94 198 GLU B C 1
ATOM 3981 O O . GLU B 1 198 ? -19.109 6.004 12.047 1 96.94 198 GLU B O 1
ATOM 3986 N N . GLU B 1 199 ? -17.531 6.148 13.656 1 95.62 199 GLU B N 1
ATOM 3987 C CA . GLU B 1 199 ? -16.453 6.633 12.805 1 95.62 199 GLU B CA 1
ATOM 3988 C C . GLU B 1 199 ? -15.594 5.48 12.305 1 95.62 199 GLU B C 1
ATOM 3990 O O . GLU B 1 199 ? -15.047 4.707 13.094 1 95.62 199 GLU B O 1
ATOM 3995 N N . PHE B 1 200 ? -15.484 5.43 10.977 1 97.06 200 PHE B N 1
ATOM 3996 C CA . PHE B 1 200 ? -14.789 4.301 10.375 1 97.06 200 PHE B CA 1
ATOM 3997 C C . PHE B 1 200 ? -13.344 4.668 10.055 1 97.06 200 PHE B C 1
ATOM 3999 O O . PHE B 1 200 ? -13.078 5.75 9.531 1 97.06 200 PHE B O 1
ATOM 4006 N N . ILE B 1 201 ? -12.484 3.844 10.438 1 95.12 201 ILE B N 1
ATOM 4007 C CA . ILE B 1 201 ? -11.109 3.809 9.938 1 95.12 201 ILE B CA 1
ATOM 4008 C C . ILE B 1 201 ? -10.953 2.658 8.945 1 95.12 201 ILE B C 1
ATOM 4010 O O . ILE B 1 201 ? -11.188 1.497 9.297 1 95.12 201 ILE B O 1
ATOM 4014 N N . SER B 1 202 ? -10.562 2.977 7.695 1 94.94 202 SER B N 1
ATOM 4015 C CA . SER B 1 202 ? -10.664 1.967 6.645 1 94.94 202 SER B CA 1
ATOM 4016 C C . SER B 1 202 ? -9.359 1.853 5.867 1 94.94 202 SER B C 1
ATOM 4018 O O . SER B 1 202 ? -8.57 2.801 5.824 1 94.94 202 SER B O 1
ATOM 4020 N N . LEU B 1 203 ? -9.125 0.66 5.363 1 91.62 203 LEU B N 1
ATOM 4021 C CA . LEU B 1 203 ? -8.164 0.579 4.266 1 91.62 203 LEU B CA 1
ATOM 4022 C C . LEU B 1 203 ? -8.609 1.445 3.092 1 91.62 203 LEU B C 1
ATOM 4024 O O . LEU B 1 203 ? -9.805 1.661 2.891 1 91.62 203 LEU B O 1
ATOM 4028 N N . ASP B 1 204 ? -7.688 1.885 2.342 1 88.94 204 ASP B N 1
ATOM 4029 C CA . ASP B 1 204 ? -8.016 2.916 1.361 1 88.94 204 ASP B CA 1
ATOM 4030 C C . ASP B 1 204 ? -8.672 2.309 0.124 1 88.94 204 ASP B C 1
ATOM 4032 O O . ASP B 1 204 ? -8.977 1.113 0.099 1 88.94 204 ASP B O 1
ATOM 4036 N N . LYS B 1 205 ? -8.906 3.08 -0.883 1 86.06 205 LYS B N 1
ATOM 4037 C CA . LYS B 1 205 ? -9.75 2.746 -2.025 1 86.06 205 LYS B CA 1
ATOM 4038 C C . LYS B 1 205 ? -9.07 1.727 -2.934 1 86.06 205 LYS B C 1
ATOM 4040 O O . LYS B 1 205 ? -9.711 1.141 -3.809 1 86.06 205 LYS B O 1
ATOM 4045 N N . THR B 1 206 ? -7.863 1.518 -2.707 1 78.25 206 THR B N 1
ATOM 4046 C CA . THR B 1 206 ? -7.164 0.547 -3.543 1 78.25 206 THR B CA 1
ATOM 4047 C C . THR B 1 206 ? -7.5 -0.878 -3.113 1 78.25 206 THR B C 1
ATOM 4049 O O . THR B 1 206 ? -7.227 -1.833 -3.842 1 78.25 206 THR B O 1
ATOM 4052 N N . PHE B 1 207 ? -8.125 -0.973 -2.004 1 83.94 207 PHE B N 1
ATOM 4053 C CA . PHE B 1 207 ? -8.516 -2.281 -1.492 1 83.94 207 PHE B CA 1
ATOM 4054 C C . PHE B 1 207 ? -9.984 -2.568 -1.8 1 83.94 207 PHE B C 1
ATOM 4056 O O . PHE B 1 207 ? -10.836 -1.685 -1.678 1 83.94 207 PHE B O 1
ATOM 4063 N N . MET B 1 208 ? -10.297 -3.777 -2.146 1 84.81 208 MET B N 1
ATOM 4064 C CA . MET B 1 208 ? -11.672 -4.188 -2.395 1 84.81 208 MET B CA 1
ATOM 4065 C C . MET B 1 208 ? -12.508 -4.094 -1.12 1 84.81 208 MET B C 1
ATOM 4067 O O . MET B 1 208 ? -13.703 -3.799 -1.175 1 84.81 208 MET B O 1
ATOM 4071 N N . LEU B 1 209 ? -11.875 -4.301 -0.058 1 90.69 209 LEU B N 1
ATOM 4072 C CA . LEU B 1 209 ? -12.57 -4.242 1.226 1 90.69 209 LEU B CA 1
ATOM 4073 C C . LEU B 1 209 ? -13.219 -2.879 1.428 1 90.69 209 LEU B C 1
ATOM 4075 O O . LEU B 1 209 ? -14.289 -2.781 2.031 1 90.69 209 LEU B O 1
ATOM 4079 N N . HIS B 1 210 ? -12.578 -1.862 0.93 1 92.19 210 HIS B N 1
ATOM 4080 C CA . HIS B 1 210 ? -13.109 -0.509 1.053 1 92.19 210 HIS B CA 1
ATOM 4081 C C . HIS B 1 210 ? -14.469 -0.384 0.372 1 92.19 210 HIS B C 1
ATOM 4083 O O . HIS B 1 210 ? -15.445 0.023 1.001 1 92.19 210 HIS B O 1
ATOM 4089 N N . SER B 1 211 ? -14.547 -0.713 -0.875 1 90.12 211 SER B N 1
ATOM 4090 C CA . SER B 1 211 ? -15.773 -0.596 -1.65 1 90.12 211 SER B CA 1
ATOM 4091 C C . SER B 1 211 ? -16.844 -1.542 -1.126 1 90.12 211 SER B C 1
ATOM 4093 O O . SER B 1 211 ? -18.031 -1.179 -1.062 1 90.12 211 SER B O 1
ATOM 4095 N N . ARG B 1 212 ? -16.469 -2.705 -0.758 1 91.94 212 ARG B N 1
ATOM 4096 C CA . ARG B 1 212 ? -17.422 -3.684 -0.249 1 91.94 212 ARG B CA 1
ATOM 4097 C C . ARG B 1 212 ? -18.031 -3.223 1.071 1 91.94 212 ARG B C 1
ATOM 4099 O O . ARG B 1 212 ? -19.219 -3.418 1.312 1 91.94 212 ARG B O 1
ATOM 4106 N N . THR B 1 213 ? -17.219 -2.645 1.927 1 96.06 213 THR B N 1
ATOM 4107 C CA . THR B 1 213 ? -17.719 -2.104 3.188 1 96.06 213 THR B CA 1
ATOM 4108 C C . THR B 1 213 ? -18.75 -1.005 2.941 1 96.06 213 THR B C 1
ATOM 4110 O O . THR B 1 213 ? -19.812 -0.992 3.564 1 96.06 213 THR B O 1
ATOM 4113 N N . ARG B 1 214 ? -18.422 -0.154 2.053 1 94.88 214 ARG B N 1
ATOM 4114 C CA . ARG B 1 214 ? -19.344 0.931 1.724 1 94.88 214 ARG B CA 1
ATOM 4115 C C . ARG B 1 214 ? -20.656 0.388 1.182 1 94.88 214 ARG B C 1
ATOM 4117 O O . ARG B 1 214 ? -21.734 0.865 1.555 1 94.88 214 ARG B O 1
ATOM 4124 N N . GLU B 1 215 ? -20.547 -0.56 0.34 1 94.19 215 GLU B N 1
ATOM 4125 C CA . GLU B 1 215 ? -21.734 -1.183 -0.245 1 94.19 215 GLU B CA 1
ATOM 4126 C C . GLU B 1 215 ? -22.641 -1.781 0.834 1 94.19 215 GLU B C 1
ATOM 4128 O O . GLU B 1 215 ? -23.844 -1.582 0.817 1 94.19 215 GLU B O 1
ATOM 4133 N N . LEU B 1 216 ? -22.047 -2.5 1.726 1 95.62 216 LEU B N 1
ATOM 4134 C CA . LEU B 1 216 ? -22.797 -3.156 2.781 1 95.62 216 LEU B CA 1
ATOM 4135 C C . LEU B 1 216 ? -23.422 -2.131 3.727 1 95.62 216 LEU B C 1
ATOM 4137 O O . LEU B 1 216 ? -24.547 -2.314 4.199 1 95.62 216 LEU B O 1
ATOM 4141 N N . CYS B 1 217 ? -22.672 -1.068 4.004 1 96.44 217 CYS B N 1
ATOM 4142 C CA . CYS B 1 217 ? -23.219 0.013 4.812 1 96.44 217 CYS B CA 1
ATOM 4143 C C . CYS B 1 217 ? -24.406 0.665 4.121 1 96.44 217 CYS B C 1
ATOM 4145 O O . CYS B 1 217 ? -25.438 0.911 4.746 1 96.44 217 CYS B O 1
ATOM 4147 N N . HIS B 1 218 ? -24.25 0.865 2.875 1 94.94 218 HIS B N 1
ATOM 4148 C CA . HIS B 1 218 ? -25.344 1.449 2.092 1 94.94 218 HIS B CA 1
ATOM 4149 C C . HIS B 1 218 ? -26.578 0.552 2.1 1 94.94 218 HIS B C 1
ATOM 4151 O O . HIS B 1 218 ? -27.688 1.031 2.285 1 94.94 218 HIS B O 1
ATOM 4157 N N . MET B 1 219 ? -26.375 -0.674 1.895 1 95 219 MET B N 1
ATOM 4158 C CA . MET B 1 219 ? -27.453 -1.651 1.922 1 95 219 MET B CA 1
ATOM 4159 C C . MET B 1 219 ? -28.156 -1.654 3.279 1 95 219 MET B C 1
ATOM 4161 O O . MET B 1 219 ? -29.328 -1.988 3.373 1 95 219 MET B O 1
ATOM 4165 N N . SER B 1 220 ? -27.422 -1.282 4.281 1 95.56 220 SER B N 1
ATOM 4166 C CA . SER B 1 220 ? -27.969 -1.252 5.637 1 95.56 220 SER B CA 1
ATOM 4167 C C . SER B 1 220 ? -28.578 0.109 5.957 1 95.56 220 SER B C 1
ATOM 4169 O O . SER B 1 220 ? -28.938 0.379 7.105 1 95.56 220 SER B O 1
ATOM 4171 N N . GLY B 1 221 ? -28.531 1.047 5.012 1 95.62 221 GLY B N 1
ATOM 4172 C CA . GLY B 1 221 ? -29.328 2.268 5.121 1 95.62 221 GLY B CA 1
ATOM 4173 C C . GLY B 1 221 ? -28.484 3.479 5.5 1 95.62 221 GLY B C 1
ATOM 4174 O O . GLY B 1 221 ? -29.031 4.496 5.945 1 95.62 221 GLY B O 1
ATOM 4175 N N . PHE B 1 222 ? -27.172 3.357 5.457 1 95.81 222 PHE B N 1
ATOM 4176 C CA . PHE B 1 222 ? -26.375 4.527 5.816 1 95.81 222 PHE B CA 1
ATOM 4177 C C . PHE B 1 222 ? -25.078 4.574 5.02 1 95.81 222 PHE B C 1
ATOM 4179 O O . PHE B 1 222 ? -24.688 3.582 4.402 1 95.81 222 PHE B O 1
ATOM 4186 N N . GLU B 1 223 ? -24.469 5.742 4.957 1 94.75 223 GLU B N 1
ATOM 4187 C CA . GLU B 1 223 ? -23.125 5.941 4.438 1 94.75 223 GLU B CA 1
ATOM 4188 C C . GLU B 1 223 ? -22.094 5.977 5.566 1 94.75 223 GLU B C 1
ATOM 4190 O O . GLU B 1 223 ? -22.25 6.75 6.52 1 94.75 223 GLU B O 1
ATOM 4195 N N . PRO B 1 224 ? -21.125 5.102 5.422 1 95.38 224 PRO B N 1
ATOM 4196 C CA . PRO B 1 224 ? -20.156 5.105 6.516 1 95.38 224 PRO B CA 1
ATOM 4197 C C . PRO B 1 224 ? -19.391 6.426 6.617 1 95.38 224 PRO B C 1
ATOM 4199 O O . PRO B 1 224 ? -19.047 7.027 5.598 1 95.38 224 PRO B O 1
ATOM 4202 N N . ASN B 1 225 ? -19.188 6.879 7.777 1 94 225 ASN B N 1
ATOM 4203 C CA . ASN B 1 225 ? -18.359 8.047 8.055 1 94 225 ASN B CA 1
ATOM 4204 C C . ASN B 1 225 ? -16.891 7.668 8.172 1 94 225 ASN B C 1
ATOM 4206 O O . ASN B 1 225 ? -16.391 7.438 9.273 1 94 225 ASN B O 1
ATOM 4210 N N . ILE B 1 226 ? -16.234 7.672 7.055 1 92.12 226 ILE B N 1
ATOM 4211 C CA . ILE B 1 226 ? -14.82 7.305 7.051 1 92.12 226 ILE B CA 1
ATOM 4212 C C . ILE B 1 226 ? -13.969 8.508 7.445 1 92.12 226 ILE B C 1
ATOM 4214 O O . ILE B 1 226 ? -13.867 9.477 6.691 1 92.12 226 ILE B O 1
ATOM 4218 N N . VAL B 1 227 ? -13.281 8.406 8.562 1 88.56 227 VAL B N 1
ATOM 4219 C CA . VAL B 1 227 ? -12.562 9.562 9.102 1 88.56 227 VAL B CA 1
ATOM 4220 C C . VAL B 1 227 ? -11.07 9.43 8.805 1 88.56 227 VAL B C 1
ATOM 4222 O O . VAL B 1 227 ? -10.32 10.398 8.922 1 88.56 227 VAL B O 1
ATOM 4225 N N . MET B 1 228 ? -10.711 8.219 8.461 1 88.06 228 MET B N 1
ATOM 4226 C CA . MET B 1 228 ? -9.305 7.957 8.141 1 88.06 228 MET B CA 1
ATOM 4227 C C . MET B 1 228 ? -9.18 6.762 7.199 1 88.06 228 MET B C 1
ATOM 4229 O O . MET B 1 228 ? -9.906 5.777 7.34 1 88.06 228 MET B O 1
ATOM 4233 N N . GLU B 1 229 ? -8.234 6.879 6.285 1 90.44 229 GLU B N 1
ATOM 4234 C CA . GLU B 1 229 ? -7.906 5.785 5.371 1 90.44 229 GLU B CA 1
ATOM 4235 C C . GLU B 1 229 ? -6.402 5.516 5.344 1 90.44 229 GLU B C 1
ATOM 4237 O O . GLU B 1 229 ? -5.602 6.438 5.508 1 90.44 229 GLU B O 1
ATOM 4242 N N . SER B 1 230 ? -6.094 4.23 5.164 1 89.81 230 SER B N 1
ATOM 4243 C CA . SER B 1 230 ? -4.688 3.848 5.102 1 89.81 230 SER B CA 1
ATOM 4244 C C . SER B 1 230 ? -4.492 2.609 4.23 1 89.81 230 SER B C 1
ATOM 4246 O O . SER B 1 230 ? -5.402 1.792 4.09 1 89.81 230 SER B O 1
ATOM 4248 N N . SER B 1 231 ? -3.318 2.514 3.678 1 86.56 231 SER B N 1
ATOM 4249 C CA . SER B 1 231 ? -2.963 1.297 2.955 1 86.56 231 SER B CA 1
ATOM 4250 C C . SER B 1 231 ? -2.293 0.283 3.877 1 86.56 231 SER B C 1
ATOM 4252 O O . SER B 1 231 ? -1.891 -0.795 3.434 1 86.56 231 SER B O 1
ATOM 4254 N N . GLN B 1 232 ? -2.168 0.643 5.051 1 86.62 232 GLN B N 1
ATOM 4255 C CA . GLN B 1 232 ? -1.51 -0.209 6.035 1 86.62 232 GLN B CA 1
ATOM 4256 C C . GLN B 1 232 ? -2.504 -0.718 7.074 1 86.62 232 GLN B C 1
ATOM 4258 O O . GLN B 1 232 ? -2.955 0.042 7.934 1 86.62 232 GLN B O 1
ATOM 4263 N N . TRP B 1 233 ? -2.686 -1.997 7.02 1 89.19 233 TRP B N 1
ATOM 4264 C CA . TRP B 1 233 ? -3.703 -2.57 7.898 1 89.19 233 TRP B CA 1
ATOM 4265 C C . TRP B 1 233 ? -3.322 -2.387 9.367 1 89.19 233 TRP B C 1
ATOM 4267 O O . TRP B 1 233 ? -4.195 -2.232 10.219 1 89.19 233 TRP B O 1
ATOM 4277 N N . ASP B 1 234 ? -2.09 -2.465 9.703 1 88.5 234 ASP B N 1
ATOM 4278 C CA . ASP B 1 234 ? -1.645 -2.367 11.094 1 88.5 234 ASP B CA 1
ATOM 4279 C C . ASP B 1 234 ? -1.877 -0.963 11.641 1 88.5 234 ASP B C 1
ATOM 4281 O O . ASP B 1 234 ? -2.18 -0.798 12.828 1 88.5 234 ASP B O 1
ATOM 4285 N N . PHE B 1 235 ? -1.692 0.043 10.758 1 89 235 PHE B N 1
ATOM 4286 C CA . PHE B 1 235 ? -2.018 1.401 11.18 1 89 235 PHE B CA 1
ATOM 4287 C C . PHE B 1 235 ? -3.504 1.533 11.484 1 89 235 PHE B C 1
ATOM 4289 O O . PHE B 1 235 ? -3.887 2.168 12.469 1 89 235 PHE B O 1
ATOM 4296 N N . VAL B 1 236 ? -4.285 0.938 10.664 1 93.06 236 VAL B N 1
ATOM 4297 C CA . VAL B 1 236 ? -5.73 0.927 10.883 1 93.06 236 VAL B CA 1
ATOM 4298 C C . VAL B 1 236 ? -6.047 0.305 12.242 1 93.06 236 VAL B C 1
ATOM 4300 O O . VAL B 1 236 ? -6.77 0.894 13.047 1 93.06 236 VAL B O 1
ATOM 4303 N N . ALA B 1 237 ? -5.445 -0.82 12.508 1 93.06 237 ALA B N 1
ATOM 4304 C CA . ALA B 1 237 ? -5.691 -1.532 13.758 1 93.06 237 ALA B CA 1
ATOM 4305 C C . ALA B 1 237 ? -5.188 -0.73 14.953 1 93.06 237 ALA B C 1
ATOM 4307 O O . ALA B 1 237 ? -5.816 -0.722 16.016 1 93.06 237 ALA B O 1
ATOM 4308 N N . GLU B 1 238 ? -4.055 -0.104 14.797 1 90.69 238 GLU B N 1
ATOM 4309 C CA . GLU B 1 238 ? -3.49 0.7 15.875 1 90.69 238 GLU B CA 1
ATOM 4310 C C . GLU B 1 238 ? -4.41 1.862 16.234 1 90.69 238 GLU B C 1
ATOM 4312 O O . GLU B 1 238 ? -4.629 2.141 17.422 1 90.69 238 GLU B O 1
ATOM 4317 N N . MET B 1 239 ? -4.867 2.518 15.242 1 91.62 239 MET B N 1
ATOM 4318 C CA . MET B 1 239 ? -5.773 3.637 15.484 1 91.62 239 MET B CA 1
ATOM 4319 C C . MET B 1 239 ? -7.039 3.168 16.203 1 91.62 239 MET B C 1
ATOM 4321 O O . MET B 1 239 ? -7.574 3.873 17.062 1 91.62 239 MET B O 1
ATOM 4325 N N . VAL B 1 240 ? -7.527 2.023 15.82 1 95.69 240 VAL B N 1
ATOM 4326 C CA . VAL B 1 240 ? -8.68 1.443 16.5 1 95.69 240 VAL B CA 1
ATOM 4327 C C . VAL B 1 240 ? -8.344 1.179 17.969 1 95.69 240 VAL B C 1
ATOM 4329 O O . VAL B 1 240 ? -9.133 1.483 18.859 1 95.69 240 VAL B O 1
ATOM 4332 N N . SER B 1 241 ? -7.16 0.625 18.172 1 94.19 241 SER B N 1
ATOM 4333 C CA . SER B 1 241 ? -6.742 0.303 19.531 1 94.19 241 SER B CA 1
ATOM 4334 C C . SER B 1 241 ? -6.691 1.552 20.406 1 94.19 241 SER B C 1
ATOM 4336 O O . SER B 1 241 ? -6.855 1.469 21.625 1 94.19 241 SER B O 1
ATOM 4338 N N . LEU B 1 242 ? -6.504 2.672 19.797 1 90.62 242 LEU B N 1
ATOM 4339 C CA . LEU B 1 242 ? -6.418 3.949 20.5 1 90.62 242 LEU B CA 1
ATOM 4340 C C . LEU B 1 242 ? -7.785 4.629 20.562 1 90.62 242 LEU B C 1
ATOM 4342 O O . LEU B 1 242 ? -7.875 5.82 20.859 1 90.62 242 LEU B O 1
ATOM 4346 N N . ASN B 1 243 ? -8.781 3.916 20.156 1 93.5 243 ASN B N 1
ATOM 4347 C CA . ASN B 1 243 ? -10.18 4.312 20.234 1 93.5 243 ASN B CA 1
ATOM 4348 C C . ASN B 1 243 ? -10.469 5.527 19.359 1 93.5 243 ASN B C 1
ATOM 4350 O O . ASN B 1 243 ? -11.203 6.43 19.766 1 93.5 243 ASN B O 1
ATOM 4354 N N . GLN B 1 244 ? -9.836 5.508 18.188 1 91.44 244 GLN B N 1
ATOM 4355 C CA . GLN B 1 244 ? -10.031 6.617 17.266 1 91.44 244 GLN B CA 1
ATOM 4356 C C . GLN B 1 244 ? -11.117 6.297 16.234 1 91.44 244 GLN B C 1
ATOM 4358 O O . GLN B 1 244 ? -11.406 7.105 15.352 1 91.44 244 GLN B O 1
ATOM 4363 N N . GLY B 1 245 ? -11.734 5.191 16.328 1 95.81 245 GLY B N 1
ATOM 4364 C CA . GLY B 1 245 ? -12.766 4.711 15.422 1 95.81 245 GLY B CA 1
ATOM 4365 C C . GLY B 1 245 ? -12.883 3.197 15.398 1 95.81 245 GLY B C 1
ATOM 4366 O O . GLY B 1 245 ? -12.297 2.514 16.234 1 95.81 245 GLY B O 1
ATOM 4367 N N . VAL B 1 246 ? -13.742 2.736 14.523 1 98.31 246 VAL B N 1
ATOM 4368 C CA . VAL B 1 246 ? -13.906 1.299 14.336 1 98.31 246 VAL B CA 1
ATOM 4369 C C . VAL B 1 246 ? -13.422 0.904 12.938 1 98.31 246 VAL B C 1
ATOM 4371 O O . VAL B 1 246 ? -13.305 1.754 12.055 1 98.31 246 VAL B O 1
ATOM 4374 N N . ALA B 1 247 ? -13.109 -0.332 12.789 1 98.38 247 ALA B N 1
ATOM 4375 C CA . ALA B 1 247 ? -12.641 -0.797 11.484 1 98.38 247 ALA B CA 1
ATOM 4376 C C . ALA B 1 247 ? -13.195 -2.182 11.164 1 98.38 247 ALA B C 1
ATOM 4378 O O . ALA B 1 247 ? -13.523 -2.949 12.07 1 98.38 247 ALA B O 1
ATOM 4379 N N . ILE B 1 248 ? -13.367 -2.459 9.93 1 98.06 248 ILE B N 1
ATOM 4380 C CA . ILE B 1 248 ? -13.664 -3.795 9.422 1 98.06 248 ILE B CA 1
ATOM 4381 C C . ILE B 1 248 ? -12.43 -4.375 8.742 1 98.06 248 ILE B C 1
ATOM 4383 O O . ILE B 1 248 ? -11.891 -3.777 7.805 1 98.06 248 ILE B O 1
ATOM 4387 N N . LEU B 1 249 ? -11.961 -5.484 9.242 1 96.56 249 LEU B N 1
ATOM 4388 C CA . LEU B 1 249 ? -10.758 -6.148 8.75 1 96.56 249 LEU B CA 1
ATOM 4389 C C . LEU B 1 249 ? -10.969 -7.66 8.672 1 96.56 249 LEU B C 1
ATOM 4391 O O . LEU B 1 249 ? -11.82 -8.211 9.383 1 96.56 249 LEU B O 1
ATOM 4395 N N . PRO B 1 250 ? -10.156 -8.312 7.848 1 94.06 250 PRO B N 1
ATOM 4396 C CA . PRO B 1 250 ? -10.203 -9.781 7.867 1 94.06 250 PRO B CA 1
ATOM 4397 C C . PRO B 1 250 ? -9.781 -10.367 9.211 1 94.06 250 PRO B C 1
ATOM 4399 O O . PRO B 1 250 ? -8.742 -9.977 9.758 1 94.06 250 PRO B O 1
ATOM 4402 N N . ARG B 1 251 ? -10.531 -11.273 9.695 1 93.69 251 ARG B N 1
ATOM 4403 C CA . ARG B 1 251 ? -10.289 -11.875 11 1 93.69 251 ARG B CA 1
ATOM 4404 C C . ARG B 1 251 ? -8.867 -12.422 11.102 1 93.69 251 ARG B C 1
ATOM 4406 O O . ARG B 1 251 ? -8.172 -12.18 12.086 1 93.69 251 ARG B O 1
ATOM 4413 N N . PRO B 1 252 ? -8.352 -13.117 10.062 1 89.5 252 PRO B N 1
ATOM 4414 C CA . PRO B 1 252 ? -7.047 -13.758 10.219 1 89.5 252 PRO B CA 1
ATOM 4415 C C . PRO B 1 252 ? -5.918 -12.75 10.422 1 89.5 252 PRO B C 1
ATOM 4417 O O . PRO B 1 252 ? -4.926 -13.055 11.094 1 89.5 252 PRO B O 1
ATOM 4420 N N . ILE B 1 253 ? -6.035 -11.562 9.906 1 89 253 ILE B N 1
ATOM 4421 C CA . ILE B 1 253 ? -4.938 -10.609 9.969 1 89 253 ILE B CA 1
ATOM 4422 C C . ILE B 1 253 ? -4.789 -10.086 11.398 1 89 253 ILE B C 1
ATOM 4424 O O . ILE B 1 253 ? -3.705 -9.664 11.805 1 89 253 ILE B O 1
ATOM 4428 N N . LEU B 1 254 ? -5.812 -10.125 12.133 1 90.69 254 LEU B N 1
ATOM 4429 C CA . LEU B 1 254 ? -5.824 -9.57 13.484 1 90.69 254 LEU B CA 1
ATOM 4430 C C . LEU B 1 254 ? -5.039 -10.461 14.445 1 90.69 254 LEU B C 1
ATOM 4432 O O . LEU B 1 254 ? -4.684 -10.023 15.539 1 90.69 254 LEU B O 1
ATOM 4436 N N . SER B 1 255 ? -4.789 -11.664 14.047 1 85.25 255 SER B N 1
ATOM 4437 C CA . SER B 1 255 ? -3.924 -12.531 14.844 1 85.25 255 SER B CA 1
ATOM 4438 C C . SER B 1 255 ? -2.49 -12.008 14.859 1 85.25 255 SER B C 1
ATOM 4440 O O . SER B 1 255 ? -1.709 -12.359 15.75 1 85.25 255 SER B O 1
ATOM 4442 N N . ARG B 1 256 ? -2.219 -11.156 13.93 1 81.75 256 ARG B N 1
ATOM 4443 C CA . ARG B 1 256 ? -0.873 -10.602 13.812 1 81.75 256 ARG B CA 1
ATOM 4444 C C . ARG B 1 256 ? -0.753 -9.289 14.578 1 81.75 256 ARG B C 1
ATOM 4446 O O . ARG B 1 256 ? 0.344 -8.75 14.727 1 81.75 256 ARG B O 1
ATOM 4453 N N . PHE B 1 257 ? -1.854 -8.812 14.914 1 86.06 257 PHE B N 1
ATOM 4454 C CA . PHE B 1 257 ? -1.847 -7.566 15.664 1 86.06 257 PHE B CA 1
ATOM 4455 C C . PHE B 1 257 ? -1.553 -7.824 17.141 1 86.06 257 PHE B C 1
ATOM 4457 O O . PHE B 1 257 ? -2.336 -8.484 17.828 1 86.06 257 PHE B O 1
ATOM 4464 N N . ASN B 1 258 ? -0.405 -7.348 17.531 1 77.5 258 ASN B N 1
ATOM 4465 C CA . ASN B 1 258 ? 0.061 -7.617 18.891 1 77.5 258 ASN B CA 1
ATOM 4466 C C . ASN B 1 258 ? -0.464 -6.582 19.875 1 77.5 258 ASN B C 1
ATOM 4468 O O . ASN B 1 258 ? 0.304 -5.77 20.406 1 77.5 258 ASN B O 1
ATOM 4472 N N . SER B 1 259 ? -1.636 -6.562 20.156 1 80.94 259 SER B N 1
ATOM 4473 C CA . SER B 1 259 ? -2.219 -5.672 21.156 1 80.94 259 SER B CA 1
ATOM 4474 C C . SER B 1 259 ? -3.463 -6.289 21.797 1 80.94 259 SER B C 1
ATOM 4476 O O . SER B 1 259 ? -4.23 -6.98 21.125 1 80.94 259 SER B O 1
ATOM 4478 N N . ASP B 1 260 ? -3.605 -6.086 23.047 1 87.94 260 ASP B N 1
ATOM 4479 C CA . ASP B 1 260 ? -4.801 -6.531 23.75 1 87.94 260 ASP B CA 1
ATOM 4480 C C . ASP B 1 260 ? -5.824 -5.406 23.875 1 87.94 260 ASP B C 1
ATOM 4482 O O . ASP B 1 260 ? -6.785 -5.508 24.641 1 87.94 260 ASP B O 1
ATOM 4486 N N . LYS B 1 261 ? -5.625 -4.457 23.078 1 94 261 LYS B N 1
ATOM 4487 C CA . LYS B 1 261 ? -6.465 -3.275 23.25 1 94 261 LYS B CA 1
ATOM 4488 C C . LYS B 1 261 ? -7.551 -3.225 22.172 1 94 261 LYS B C 1
ATOM 4490 O O . LYS B 1 261 ? -8.141 -2.17 21.922 1 94 261 LYS B O 1
ATOM 4495 N N . ILE B 1 262 ? -7.789 -4.387 21.547 1 96.44 262 ILE B N 1
ATOM 4496 C CA . ILE B 1 262 ? -8.859 -4.43 20.547 1 96.44 262 ILE B CA 1
ATOM 4497 C C . ILE B 1 262 ? -9.789 -5.598 20.844 1 96.44 262 ILE B C 1
ATOM 4499 O O . ILE B 1 262 ? -9.391 -6.57 21.484 1 96.44 262 ILE B O 1
ATOM 4503 N N . LYS B 1 263 ? -11.016 -5.43 20.484 1 97.81 263 LYS B N 1
ATOM 4504 C CA . LYS B 1 263 ? -12.039 -6.469 20.516 1 97.81 263 LYS B CA 1
ATOM 4505 C C . LYS B 1 263 ? -12.586 -6.75 19.125 1 97.81 263 LYS B C 1
ATOM 4507 O O . LYS B 1 263 ? -12.812 -5.82 18.344 1 97.81 263 LYS B O 1
ATOM 4512 N N . ILE B 1 264 ? -12.773 -8.039 18.875 1 97.75 264 ILE B N 1
ATOM 4513 C CA . ILE B 1 264 ? -13.242 -8.484 17.562 1 97.75 264 ILE B CA 1
ATOM 4514 C C . ILE B 1 264 ? -14.711 -8.898 17.656 1 97.75 264 ILE B C 1
ATOM 4516 O O . ILE B 1 264 ? -15.086 -9.688 18.531 1 97.75 264 ILE B O 1
ATOM 4520 N N . LEU B 1 265 ? -15.539 -8.359 16.812 1 98.56 265 LEU B N 1
ATOM 4521 C CA . LEU B 1 265 ? -16.953 -8.711 16.766 1 98.56 265 LEU B CA 1
ATOM 4522 C C . LEU B 1 265 ? -17.328 -9.289 15.406 1 98.56 265 LEU B C 1
ATOM 4524 O O . LEU B 1 265 ? -16.969 -8.734 14.367 1 98.56 265 LEU B O 1
ATOM 4528 N N . THR B 1 266 ? -18.078 -10.336 15.445 1 98.25 266 THR B N 1
ATOM 4529 C CA . THR B 1 266 ? -18.609 -10.898 14.203 1 98.25 266 THR B CA 1
ATOM 4530 C C . THR B 1 266 ? -19.719 -10.016 13.641 1 98.25 266 THR B C 1
ATOM 4532 O O . THR B 1 266 ? -20.609 -9.578 14.375 1 98.25 266 THR B O 1
ATOM 4535 N N . LEU B 1 267 ? -19.609 -9.711 12.375 1 98.25 267 LEU B N 1
ATOM 4536 C CA . LEU B 1 267 ? -20.625 -8.875 11.719 1 98.25 267 LEU B CA 1
ATOM 4537 C C . LEU B 1 267 ? -21.812 -9.719 11.281 1 98.25 267 LEU B C 1
ATOM 4539 O O . LEU B 1 267 ? -21.656 -10.828 10.781 1 98.25 267 LEU B O 1
ATOM 4543 N N . THR B 1 268 ? -23.016 -9.141 11.5 1 96.69 268 THR B N 1
ATOM 4544 C CA . THR B 1 268 ? -24.25 -9.805 11.109 1 96.69 268 THR B CA 1
ATOM 4545 C C . THR B 1 268 ? -25.172 -8.852 10.352 1 96.69 268 THR B C 1
ATOM 4547 O O . THR B 1 268 ? -24.953 -7.637 10.359 1 96.69 268 THR B O 1
ATOM 4550 N N . GLU B 1 269 ? -26.078 -9.453 9.625 1 93.69 269 GLU B N 1
ATOM 4551 C CA . GLU B 1 269 ? -27.156 -8.742 8.938 1 93.69 269 GLU B CA 1
ATOM 4552 C C . GLU B 1 269 ? -26.594 -7.629 8.055 1 93.69 269 GLU B C 1
ATOM 4554 O O . GLU B 1 269 ? -26.938 -6.461 8.227 1 93.69 269 GLU B O 1
ATOM 4559 N N . PRO B 1 270 ? -25.75 -8.055 7.18 1 94.25 270 PRO B N 1
ATOM 4560 C CA . PRO B 1 270 ? -25.391 -9.391 6.711 1 94.25 270 PRO B CA 1
ATOM 4561 C C . PRO B 1 270 ? -24.016 -9.852 7.227 1 94.25 270 PRO B C 1
ATOM 4563 O O . PRO B 1 270 ? -23.312 -9.086 7.891 1 94.25 270 PRO B O 1
ATOM 4566 N N . GLU B 1 271 ? -23.828 -11.117 7.02 1 94.88 271 GLU B N 1
ATOM 4567 C CA . GLU B 1 271 ? -22.469 -11.594 7.211 1 94.88 271 GLU B CA 1
ATOM 4568 C C . GLU B 1 271 ? -21.516 -11.016 6.16 1 94.88 271 GLU B C 1
ATOM 4570 O O . GLU B 1 271 ? -21.969 -10.547 5.109 1 94.88 271 GLU B O 1
ATOM 4575 N N . PHE B 1 272 ? -20.297 -10.961 6.5 1 96 272 PHE B N 1
ATOM 4576 C CA . PHE B 1 272 ? -19.281 -10.406 5.617 1 96 272 PHE B CA 1
ATOM 4577 C C . PHE B 1 272 ? -18.141 -11.398 5.418 1 96 272 PHE B C 1
ATOM 4579 O O . PHE B 1 272 ? -17.062 -11.227 5.988 1 96 272 PHE B O 1
ATOM 4586 N N . PRO B 1 273 ? -18.375 -12.383 4.566 1 94 273 PRO B N 1
ATOM 4587 C CA . PRO B 1 273 ? -17.375 -13.422 4.363 1 94 273 PRO B CA 1
ATOM 4588 C C . PRO B 1 273 ? -16.094 -12.883 3.734 1 94 273 PRO B C 1
ATOM 4590 O O . PRO B 1 273 ? -16.125 -11.875 3.016 1 94 273 PRO B O 1
ATOM 4593 N N . TRP B 1 274 ? -15 -13.477 4.051 1 92.56 274 TRP B N 1
ATOM 4594 C CA . TRP B 1 274 ? -13.688 -13.258 3.463 1 92.56 274 TRP B CA 1
ATOM 4595 C C . TRP B 1 274 ? -13.086 -14.57 2.967 1 92.56 274 TRP B C 1
ATOM 4597 O O . TRP B 1 274 ? -12.219 -15.156 3.627 1 92.56 274 TRP B O 1
ATOM 4607 N N . ASP B 1 275 ? -13.523 -14.969 1.764 1 91.31 275 ASP B N 1
ATOM 4608 C CA . ASP B 1 275 ? -13.125 -16.25 1.17 1 91.31 275 ASP B CA 1
ATOM 4609 C C . ASP B 1 275 ? -12.094 -16.047 0.065 1 91.31 275 ASP B C 1
ATOM 4611 O O . ASP B 1 275 ? -12.266 -15.18 -0.8 1 91.31 275 ASP B O 1
ATOM 4615 N N . ILE B 1 276 ? -11.062 -16.781 0.149 1 90.75 276 ILE B N 1
ATOM 4616 C CA . ILE B 1 276 ? -9.953 -16.656 -0.796 1 90.75 276 ILE B CA 1
ATOM 4617 C C . ILE B 1 276 ? -9.969 -17.828 -1.773 1 90.75 276 ILE B C 1
ATOM 4619 O O . ILE B 1 276 ? -10.234 -18.969 -1.383 1 90.75 276 ILE B O 1
ATOM 4623 N N . ALA B 1 277 ? -9.695 -17.516 -3.041 1 91.44 277 ALA B N 1
ATOM 4624 C CA . ALA B 1 277 ? -9.602 -18.547 -4.066 1 91.44 277 ALA B CA 1
ATOM 4625 C C . ALA B 1 277 ? -8.406 -18.312 -4.98 1 91.44 277 ALA B C 1
ATOM 4627 O O . ALA B 1 277 ? -7.91 -17.188 -5.078 1 91.44 277 ALA B O 1
ATOM 4628 N N . LEU B 1 278 ? -7.945 -19.375 -5.539 1 93.06 278 LEU B N 1
ATOM 4629 C CA . LEU B 1 278 ? -6.992 -19.297 -6.641 1 93.06 278 LEU B CA 1
ATOM 4630 C C . LEU B 1 278 ? -7.715 -19.25 -7.98 1 93.06 278 LEU B C 1
ATOM 4632 O O . LEU B 1 278 ? -8.719 -19.953 -8.18 1 93.06 278 LEU B O 1
ATOM 4636 N N . ILE B 1 279 ? -7.211 -18.438 -8.875 1 93.62 279 ILE B N 1
ATOM 4637 C CA . ILE B 1 279 ? -7.797 -18.422 -10.211 1 93.62 279 ILE B CA 1
ATOM 4638 C C . ILE B 1 279 ? -6.723 -18.703 -11.25 1 93.62 279 ILE B C 1
ATOM 4640 O O . ILE B 1 279 ? -5.57 -18.297 -11.102 1 93.62 279 ILE B O 1
ATOM 4644 N N . ILE B 1 280 ? -7.09 -19.469 -12.234 1 93.19 280 ILE B N 1
ATOM 4645 C CA . ILE B 1 280 ? -6.285 -19.781 -13.406 1 93.19 280 ILE B CA 1
ATOM 4646 C C . ILE B 1 280 ? -7.133 -19.625 -14.672 1 93.19 280 ILE B C 1
ATOM 4648 O O . ILE B 1 280 ? -8.328 -19.938 -14.664 1 93.19 280 ILE B O 1
ATOM 4652 N N . ARG B 1 281 ? -6.492 -19.141 -15.68 1 90.88 281 ARG B N 1
ATOM 4653 C CA . ARG B 1 281 ? -7.223 -19.016 -16.938 1 90.88 281 ARG B CA 1
ATOM 4654 C C . ARG B 1 281 ? -7.684 -20.391 -17.422 1 90.88 281 ARG B C 1
ATOM 4656 O O . ARG B 1 281 ? -6.941 -21.375 -17.344 1 90.88 281 ARG B O 1
ATOM 4663 N N . LYS B 1 282 ? -8.859 -20.469 -17.969 1 86.81 282 LYS B N 1
ATOM 4664 C CA . LYS B 1 282 ? -9.43 -21.75 -18.391 1 86.81 282 LYS B CA 1
ATOM 4665 C C . LYS B 1 282 ? -8.672 -22.328 -19.578 1 86.81 282 LYS B C 1
ATOM 4667 O O . LYS B 1 282 ? -8.555 -23.547 -19.703 1 86.81 282 LYS B O 1
ATOM 4672 N N . ASP B 1 283 ? -8.141 -21.453 -20.438 1 81 283 ASP B N 1
ATOM 4673 C CA . ASP B 1 283 ? -7.504 -21.922 -21.672 1 81 283 ASP B CA 1
ATOM 4674 C C . ASP B 1 283 ? -6.004 -22.125 -21.469 1 81 283 ASP B C 1
ATOM 4676 O O . ASP B 1 283 ? -5.293 -22.531 -22.391 1 81 283 ASP B O 1
ATOM 4680 N N . LYS B 1 284 ? -5.605 -21.875 -20.281 1 82.62 284 LYS B N 1
ATOM 4681 C CA . LYS B 1 284 ? -4.188 -22.047 -19.984 1 82.62 284 LYS B CA 1
ATOM 4682 C C . LYS B 1 284 ? -3.861 -23.516 -19.734 1 82.62 284 LYS B C 1
ATOM 4684 O O . LYS B 1 284 ? -4.625 -24.219 -19.062 1 82.62 284 LYS B O 1
ATOM 4689 N N . TYR B 1 285 ? -2.764 -23.922 -20.328 1 79.44 285 TYR B N 1
ATOM 4690 C CA . TYR B 1 285 ? -2.242 -25.234 -19.984 1 79.44 285 TYR B CA 1
ATOM 4691 C C . TYR B 1 285 ? -1.789 -25.281 -18.531 1 79.44 285 TYR B C 1
ATOM 4693 O O . TYR B 1 285 ? -1.024 -24.422 -18.078 1 79.44 285 TYR B O 1
ATOM 4701 N N . VAL B 1 286 ? -2.305 -26.219 -17.812 1 84.44 286 VAL B N 1
ATOM 4702 C CA . VAL B 1 286 ? -1.926 -26.375 -16.406 1 84.44 286 VAL B CA 1
ATOM 4703 C C . VAL B 1 286 ? -0.671 -27.25 -16.312 1 84.44 286 VAL B C 1
ATOM 4705 O O . VAL B 1 286 ? -0.757 -28.469 -16.281 1 84.44 286 VAL B O 1
ATOM 4708 N N . SER B 1 287 ? 0.443 -26.641 -16.219 1 84.75 287 SER B N 1
ATOM 4709 C CA . SER B 1 287 ? 1.73 -27.328 -16.141 1 84.75 287 SER B CA 1
ATOM 4710 C C . SER B 1 287 ? 1.899 -28.016 -14.797 1 84.75 287 SER B C 1
ATOM 4712 O O . SER B 1 287 ? 1.111 -27.797 -13.875 1 84.75 287 SER B O 1
ATOM 4714 N N . ASN B 1 288 ? 2.877 -28.859 -14.648 1 85.69 288 ASN B N 1
ATOM 4715 C CA . ASN B 1 288 ? 3.156 -29.578 -13.406 1 85.69 288 ASN B CA 1
ATOM 4716 C C . ASN B 1 288 ? 3.416 -28.609 -12.258 1 85.69 288 ASN B C 1
ATOM 4718 O O . ASN B 1 288 ? 2.85 -28.766 -11.172 1 85.69 288 ASN B O 1
ATOM 4722 N N . PRO B 1 289 ? 4.227 -27.594 -12.508 1 87.94 289 PRO B N 1
ATOM 4723 C CA . PRO B 1 289 ? 4.438 -26.625 -11.43 1 87.94 289 PRO B CA 1
ATOM 4724 C C . PRO B 1 289 ? 3.135 -26 -10.93 1 87.94 289 PRO B C 1
ATOM 4726 O O . PRO B 1 289 ? 2.941 -25.844 -9.719 1 87.94 289 PRO B O 1
ATOM 4729 N N . ILE B 1 290 ? 2.238 -25.719 -11.844 1 90 290 ILE B N 1
ATOM 4730 C CA . ILE B 1 290 ? 0.959 -25.125 -11.484 1 90 290 ILE B CA 1
ATOM 4731 C C . ILE B 1 290 ? 0.131 -26.109 -10.672 1 90 290 ILE B C 1
ATOM 4733 O O . ILE B 1 290 ? -0.445 -25.766 -9.641 1 90 290 ILE B O 1
ATOM 4737 N N . ARG B 1 291 ? 0.108 -27.281 -11.102 1 89.06 291 ARG B N 1
ATOM 4738 C CA . ARG B 1 291 ? -0.631 -28.328 -10.414 1 89.06 291 ARG B CA 1
ATOM 4739 C C . ARG B 1 291 ? -0.077 -28.562 -9.008 1 89.06 291 ARG B C 1
ATOM 4741 O O . ARG B 1 291 ? -0.839 -28.734 -8.055 1 89.06 291 ARG B O 1
ATOM 4748 N N . HIS B 1 292 ? 1.214 -28.641 -8.93 1 90.81 292 HIS B N 1
ATOM 4749 C CA . HIS B 1 292 ? 1.853 -28.828 -7.633 1 90.81 292 HIS B CA 1
ATOM 4750 C C . HIS B 1 292 ? 1.506 -27.688 -6.68 1 90.81 292 HIS B C 1
ATOM 4752 O O . HIS B 1 292 ? 1.248 -27.922 -5.496 1 90.81 292 HIS B O 1
ATOM 4758 N N . PHE B 1 293 ? 1.513 -26.484 -7.211 1 92.88 293 PHE B N 1
ATOM 4759 C CA . PHE B 1 293 ? 1.206 -25.344 -6.367 1 92.88 293 PHE B CA 1
ATOM 4760 C C . PHE B 1 293 ? -0.239 -25.391 -5.887 1 92.88 293 PHE B C 1
ATOM 4762 O O . PHE B 1 293 ? -0.513 -25.188 -4.703 1 92.88 293 PHE B O 1
ATOM 4769 N N . GLN B 1 294 ? -1.132 -25.672 -6.766 1 91.31 294 GLN B N 1
ATOM 4770 C CA . GLN B 1 294 ? -2.543 -25.766 -6.41 1 91.31 294 GLN B CA 1
ATOM 4771 C C . GLN B 1 294 ? -2.77 -26.828 -5.328 1 91.31 294 GLN B C 1
ATOM 4773 O O . GLN B 1 294 ? -3.479 -26.578 -4.352 1 91.31 294 GLN B O 1
ATOM 4778 N N . THR B 1 295 ? -2.203 -27.938 -5.543 1 89.88 295 THR B N 1
ATOM 4779 C CA . THR B 1 295 ? -2.348 -29.031 -4.598 1 89.88 295 THR B CA 1
ATOM 4780 C C . THR B 1 295 ? -1.765 -28.672 -3.236 1 89.88 295 THR B C 1
ATOM 4782 O O . THR B 1 295 ? -2.377 -28.922 -2.199 1 89.88 295 THR B O 1
ATOM 4785 N N . TYR B 1 296 ? -0.639 -28.062 -3.275 1 92.06 296 TYR B N 1
ATOM 4786 C CA . TYR B 1 296 ? 0.019 -27.672 -2.031 1 92.06 296 TYR B CA 1
ATOM 4787 C C . TYR B 1 296 ? -0.837 -26.688 -1.243 1 92.06 296 TYR B C 1
ATOM 4789 O O . TYR B 1 296 ? -0.995 -26.828 -0.028 1 92.06 296 TYR B O 1
ATOM 4797 N N . VAL B 1 297 ? -1.33 -25.672 -1.932 1 91.25 297 VAL B N 1
ATOM 4798 C CA . VAL B 1 297 ? -2.146 -24.641 -1.284 1 91.25 297 VAL B CA 1
ATOM 4799 C C . VAL B 1 297 ? -3.41 -25.281 -0.707 1 91.25 297 VAL B C 1
ATOM 4801 O O . VAL B 1 297 ? -3.826 -24.953 0.406 1 91.25 297 VAL B O 1
ATOM 4804 N N . LYS B 1 298 ? -3.988 -26.125 -1.447 1 86.38 298 LYS B N 1
ATOM 4805 C CA . LYS B 1 298 ? -5.203 -26.797 -0.99 1 86.38 298 LYS B CA 1
ATOM 4806 C C . LYS B 1 298 ? -4.938 -27.609 0.274 1 86.38 298 LYS B C 1
ATOM 4808 O O . LYS B 1 298 ? -5.773 -27.641 1.18 1 86.38 298 LYS B O 1
ATOM 4813 N N . GLU B 1 299 ? -3.859 -28.234 0.337 1 85.94 299 GLU B N 1
ATOM 4814 C CA . GLU B 1 299 ? -3.525 -29.109 1.451 1 85.94 299 GLU B CA 1
ATOM 4815 C C . GLU B 1 299 ? -3.121 -28.312 2.688 1 85.94 299 GLU B C 1
ATOM 4817 O O . GLU B 1 299 ? -3.375 -28.734 3.816 1 85.94 299 GLU B O 1
ATOM 4822 N N . HIS B 1 300 ? -2.482 -27.172 2.453 1 82.5 300 HIS B N 1
ATOM 4823 C CA . HIS B 1 300 ? -1.882 -26.453 3.57 1 82.5 300 HIS B CA 1
ATOM 4824 C C . HIS B 1 300 ? -2.611 -25.141 3.836 1 82.5 300 HIS B C 1
ATOM 4826 O O . HIS B 1 300 ? -2.324 -24.453 4.816 1 82.5 300 HIS B O 1
ATOM 4832 N N . GLY B 1 301 ? -3.322 -24.641 2.895 1 73.31 301 GLY B N 1
ATOM 4833 C CA . GLY B 1 301 ? -3.994 -23.359 3.01 1 73.31 301 GLY B CA 1
ATOM 4834 C C . GLY B 1 301 ? -4.988 -23.297 4.152 1 73.31 301 GLY B C 1
ATOM 4835 O O . GLY B 1 301 ? -5.363 -22.219 4.609 1 73.31 301 GLY B O 1
ATOM 4836 N N . ASN B 1 302 ? -5.812 -24.234 4.465 1 62.97 302 ASN B N 1
ATOM 4837 C CA . ASN B 1 302 ? -6.84 -24.188 5.5 1 62.97 302 ASN B CA 1
ATOM 4838 C C . ASN B 1 302 ? -6.246 -23.875 6.867 1 62.97 302 ASN B C 1
ATOM 4840 O O . ASN B 1 302 ? -5.859 -24.781 7.605 1 62.97 302 ASN B O 1
ATOM 4844 N N . ILE B 1 303 ? -5.504 -22.797 6.934 1 48.06 303 ILE B N 1
ATOM 4845 C CA . ILE B 1 303 ? -5.125 -22.516 8.312 1 48.06 303 ILE B CA 1
ATOM 4846 C C . ILE B 1 303 ? -6.328 -22.719 9.227 1 48.06 303 ILE B C 1
ATOM 4848 O O . ILE B 1 303 ? -7.395 -22.141 9 1 48.06 303 ILE B O 1
ATOM 4852 N N . LYS B 1 304 ? -6.391 -23.891 9.836 1 38.47 304 LYS B N 1
ATOM 4853 C CA . LYS B 1 304 ? -7.262 -24.25 10.945 1 38.47 304 LYS B CA 1
ATOM 4854 C C . LYS B 1 304 ? -7.281 -23.141 12.008 1 38.47 304 LYS B C 1
ATOM 4856 O O . LYS B 1 304 ? -6.266 -22.5 12.25 1 38.47 304 LYS B O 1
#